Protein AF-K9VVH3-F1 (afdb_monomer)

Sequence (435 aa):
MTSYRIDLIGDTLKVDFAKTPDGTPVVANGDEIVRDAATRLREMIDRGEIKGGNLLKINGRISVALSYTIAHEIAHLYRAIAVSDTRLGAYVVVITTTDDYPIGSQIDFETGKVTQVCSLPNTPPSFLIYWEDDVLIARINNTVKADGDQIAVDAYSQLQNLINSGQLSGGKPFLKINGRATVLASFLIAYEVGHKYGAVAVFDPKIGDRGLDRYIVTINHSKNYQVGETFDINYQPQPNVKVVLCGPANTGKTVFKDGLKAAILKLNHAPDDFYVISGCPDGDGSWHGETAQKYPKLAEELKAEYKAKFTPEFAQGKARDIKAIKNSLLVFDVGGKISDENITIMSEATHAVILAKTPEDVAQWQNFCEIKLERPLPIIAIIYSD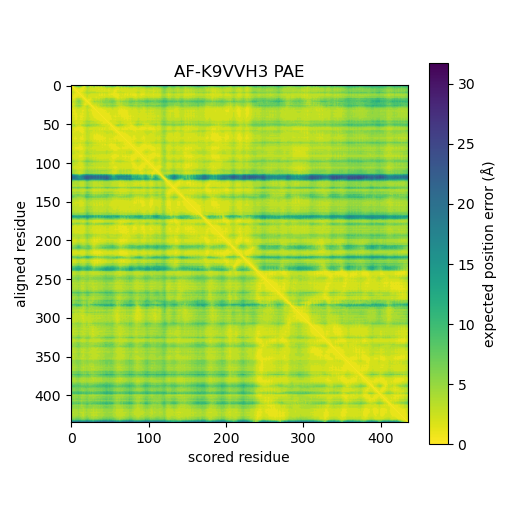YAGKEDKIITEEPVLTGSVHYLERGQNVSNRPMIKALAELLVSLAINCR

Secondary structure (DSSP, 8-state):
--SEEEEEETTEEEEEE-B-TTSPBPP--HHHHHHHHHHHHHHHHHTTS---EEEEEEEE---HHHHHHHHHHHHTTEEEEEEEETTTTEEEEEEESSTTS-TT-EEETTT--EEPPPPPTTPPPSEEEEEETTEEEEEE-TTS---HHHHHHHHHHHHHHHHHTTTT---SS-EEEES---HHHHHHHHHHHHTTSSEEEEE-TTSS-TTEEEEEEEEE-SSS--TT-EEEEE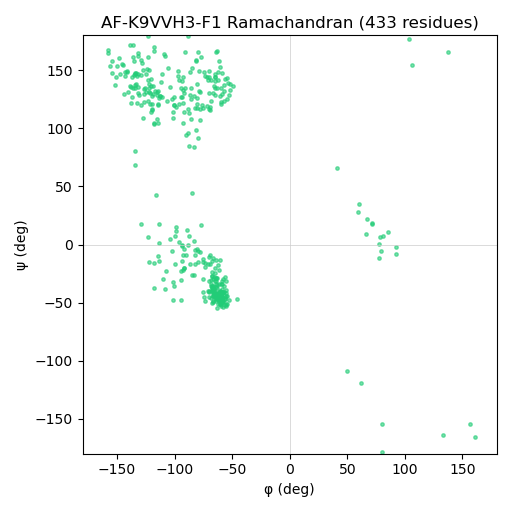-PPPP-EEEEEE--TTS-HHHHHHHHHHHHTT-TTS-TT-EEEE-S-SS--TTHHHHHHH-HHHHHHHHHHH-----HHHHHHHHHHHHH---SEEEEE--SS--HHHHHHHTT-SEEEEEESSHHHHHHHHHIIIIISSSPPPEEEEEEEETT-SS-EEEE-SSSEEEEEE---TT---TTSHHHHHHHHHHHHHHHHT-

Foldseek 3Di:
DQQKDWDDDPQEIEIEGDADPVFAGDQDDPLSNLQRLLVVLVVCVVVCVQQAEAEHEYDDDADLLNLLQVLLSPVVRYQWYWYDQLLVCFTAIQHHPDPVHDHLWTQHNPPRDTDADDADPPDDQQWDWDDDPQAIETEGDLVDDDGLSSNSVSLLVRLVVCCVVCVLQAPEQEYHYEYDHDSSSSSNVSNSNQVRHQWYWYFDLQDDDAQWTKIATNHHNHPPDDHSDIDTDGDDQADAAEEEEAFAPPLLSVLLQLLLVSQLSPDPLFQSLEEEAELAQQQDGNSLLSSCLPPVPSSVVSSVVRRGDLDLVSLQSLLSSLQSRRRLYYYYYHYRDDDPSCLSNCLSHQAYAYEYQDVVRVVVVQCCQAPVHPHRHHYQEYEYSAAVDDAWDFDDLPPHTYTYDYRSDRNDNCNVHPSSNSVSVVRRVVSVVSD

pLDDT: mean 93.33, std 5.72, range [60.97, 98.75]

Structure (mmCIF, N/CA/C/O backbone):
data_AF-K9VVH3-F1
#
_entry.id   AF-K9VVH3-F1
#
loop_
_atom_site.group_PDB
_atom_site.id
_atom_site.type_symbol
_atom_site.label_atom_id
_atom_site.label_alt_id
_atom_site.label_comp_id
_atom_site.label_asym_id
_atom_site.label_entity_id
_atom_site.label_seq_id
_atom_site.pdbx_PDB_ins_code
_atom_site.Cartn_x
_atom_site.Cartn_y
_atom_site.Cartn_z
_atom_site.occupancy
_atom_site.B_iso_or_equiv
_atom_site.auth_seq_id
_atom_site.auth_comp_id
_atom_site.auth_asym_id
_atom_site.auth_atom_id
_atom_site.pdbx_PDB_model_num
ATOM 1 N N . MET A 1 1 ? 3.259 -20.847 15.337 1.00 60.97 1 MET A N 1
ATOM 2 C CA . MET A 1 1 ? 4.019 -19.578 15.335 1.00 60.97 1 MET A CA 1
ATOM 3 C C . MET A 1 1 ? 3.037 -18.517 14.879 1.00 60.97 1 MET A C 1
ATOM 5 O O . MET A 1 1 ? 2.332 -18.802 13.922 1.00 60.97 1 MET A O 1
ATOM 9 N N . THR A 1 2 ? 2.894 -17.398 15.591 1.00 86.19 2 THR A N 1
ATOM 10 C CA . THR A 1 2 ? 1.932 -16.355 15.197 1.00 86.19 2 THR A CA 1
ATOM 11 C C . THR A 1 2 ? 2.415 -15.664 13.924 1.00 86.19 2 THR A C 1
ATOM 13 O O . THR A 1 2 ? 3.617 -15.486 13.728 1.00 86.19 2 THR A O 1
ATOM 16 N N . SER A 1 3 ? 1.488 -15.283 13.053 1.00 91.56 3 SER A N 1
ATOM 17 C CA . SER A 1 3 ? 1.758 -14.540 11.816 1.00 91.56 3 SER A CA 1
ATOM 18 C C . SER A 1 3 ? 2.058 -13.055 12.051 1.00 91.56 3 SER A C 1
ATOM 20 O O . SER A 1 3 ? 2.552 -12.353 11.163 1.00 91.56 3 SER A O 1
ATOM 22 N N . TYR A 1 4 ? 1.799 -12.568 13.266 1.00 93.94 4 TYR A N 1
ATOM 23 C CA . TYR A 1 4 ? 1.905 -11.163 13.623 1.00 93.94 4 TYR A CA 1
ATOM 24 C C . TYR A 1 4 ? 2.488 -10.974 15.030 1.00 93.94 4 TYR A C 1
ATOM 26 O O . TYR A 1 4 ? 2.297 -11.816 15.915 1.00 93.94 4 TYR A O 1
ATOM 34 N N . ARG A 1 5 ? 3.221 -9.874 15.229 1.00 94.56 5 ARG A N 1
ATOM 35 C CA . ARG A 1 5 ? 3.851 -9.483 16.497 1.00 94.56 5 ARG A CA 1
ATOM 36 C C . ARG A 1 5 ? 3.257 -8.167 16.986 1.00 94.56 5 ARG A C 1
ATOM 38 O O . ARG A 1 5 ? 3.166 -7.211 16.219 1.00 94.56 5 ARG A O 1
ATOM 45 N N . ILE A 1 6 ? 2.893 -8.131 18.266 1.00 96.81 6 ILE A N 1
ATOM 46 C CA . ILE A 1 6 ? 2.325 -6.963 18.941 1.00 96.81 6 ILE A CA 1
ATOM 47 C C . ILE A 1 6 ? 2.964 -6.844 20.321 1.00 96.81 6 ILE A C 1
ATOM 49 O O . ILE A 1 6 ? 2.846 -7.761 21.140 1.00 96.81 6 ILE A O 1
ATOM 53 N N . ASP A 1 7 ? 3.598 -5.700 20.562 1.00 96.56 7 ASP A N 1
ATOM 54 C CA . ASP A 1 7 ? 4.281 -5.365 21.807 1.00 96.56 7 ASP A CA 1
ATOM 55 C C . ASP A 1 7 ? 3.882 -3.951 22.251 1.00 96.56 7 ASP A C 1
ATOM 57 O O . ASP A 1 7 ? 3.817 -3.033 21.435 1.00 96.56 7 ASP A O 1
ATOM 61 N N . LEU A 1 8 ? 3.632 -3.746 23.545 1.00 97.38 8 LEU A N 1
ATOM 62 C CA . LEU A 1 8 ? 3.395 -2.412 24.102 1.00 97.38 8 LEU A CA 1
ATOM 63 C C . LEU A 1 8 ? 4.687 -1.888 24.739 1.00 97.38 8 LEU A C 1
ATOM 65 O O . LEU A 1 8 ? 5.193 -2.468 25.698 1.00 97.38 8 LEU A O 1
ATOM 69 N N . ILE A 1 9 ? 5.214 -0.777 24.220 1.00 96.75 9 ILE A N 1
ATOM 70 C CA . ILE A 1 9 ? 6.403 -0.099 24.748 1.00 96.75 9 ILE A CA 1
ATOM 71 C C . ILE A 1 9 ? 5.996 1.303 25.196 1.00 96.75 9 ILE A C 1
ATOM 73 O O . ILE A 1 9 ? 5.786 2.196 24.373 1.00 96.75 9 ILE A O 1
ATOM 77 N N . GLY A 1 10 ? 5.870 1.496 26.511 1.00 95.12 10 GLY A N 1
ATOM 78 C CA . GLY A 1 10 ? 5.335 2.734 27.076 1.00 95.12 10 GLY A CA 1
ATOM 79 C C . GLY A 1 10 ? 3.893 2.965 26.620 1.00 95.12 10 GLY A C 1
ATOM 80 O O . GLY A 1 10 ? 3.019 2.144 26.876 1.00 95.12 10 GLY A O 1
ATOM 81 N N . ASP A 1 11 ? 3.659 4.070 25.919 1.00 95.19 11 ASP A N 1
ATOM 82 C CA . ASP A 1 11 ? 2.375 4.459 25.324 1.00 95.19 11 ASP A CA 1
ATOM 83 C C . ASP A 1 11 ? 2.281 4.122 23.822 1.00 95.19 11 ASP A C 1
ATOM 85 O O . ASP A 1 11 ? 1.430 4.658 23.109 1.00 95.19 11 ASP A O 1
ATOM 89 N N . THR A 1 12 ? 3.186 3.277 23.315 1.00 97.88 12 THR A N 1
ATOM 90 C CA . THR A 1 12 ? 3.274 2.932 21.894 1.00 97.88 12 THR A CA 1
ATOM 91 C C . THR A 1 12 ? 3.082 1.436 21.667 1.00 97.88 12 THR A C 1
ATOM 93 O O . THR A 1 12 ? 3.911 0.624 22.077 1.00 97.88 12 THR A O 1
ATOM 96 N N . LEU A 1 13 ? 2.019 1.073 20.953 1.00 98.25 13 LEU A N 1
ATOM 97 C CA . LEU A 1 13 ? 1.794 -0.266 20.426 1.00 98.25 13 LEU A CA 1
ATOM 98 C C . LEU A 1 13 ? 2.664 -0.468 19.178 1.00 98.25 13 LEU A C 1
ATOM 100 O O . LEU A 1 13 ? 2.409 0.108 18.116 1.00 98.25 13 LEU A O 1
ATOM 104 N N . LYS A 1 14 ? 3.717 -1.267 19.319 1.00 97.62 14 LYS A N 1
ATOM 105 C CA . LYS A 1 14 ? 4.597 -1.690 18.232 1.00 97.62 14 LYS A CA 1
ATOM 106 C C . LYS A 1 14 ? 4.011 -2.923 17.566 1.00 97.62 14 LYS A C 1
ATOM 108 O O . LYS A 1 14 ? 3.736 -3.919 18.230 1.00 97.62 14 LYS A O 1
ATOM 113 N N . VAL A 1 15 ? 3.828 -2.846 16.254 1.00 96.56 15 VAL A N 1
ATOM 114 C CA . VAL A 1 15 ? 3.152 -3.889 15.482 1.00 96.56 15 VAL A CA 1
ATOM 115 C C . VAL A 1 15 ? 3.951 -4.255 14.241 1.00 96.56 15 VAL A C 1
ATOM 117 O O . VAL A 1 15 ? 4.477 -3.385 13.547 1.00 96.56 15 VAL A O 1
ATOM 120 N N . ASP A 1 16 ? 4.089 -5.548 13.961 1.00 94.69 16 ASP A N 1
ATOM 121 C CA . ASP A 1 16 ? 4.851 -5.990 12.799 1.00 94.69 16 ASP A CA 1
ATOM 122 C C . ASP A 1 16 ? 4.451 -7.382 12.299 1.00 94.69 16 ASP A C 1
ATOM 124 O O . ASP A 1 16 ? 4.017 -8.234 13.074 1.00 94.69 16 ASP A O 1
ATOM 128 N N . PHE A 1 17 ? 4.662 -7.645 11.007 1.00 91.94 17 PHE A N 1
ATOM 129 C CA . PHE A 1 17 ? 4.554 -8.998 10.460 1.00 91.94 17 PHE A CA 1
ATOM 130 C C . PHE A 1 17 ? 5.632 -9.893 11.072 1.00 91.94 17 PHE A C 1
ATOM 132 O O . PHE A 1 17 ? 6.801 -9.498 11.162 1.00 91.94 17 PHE A O 1
ATOM 139 N N . ALA A 1 18 ? 5.245 -11.098 11.491 1.00 90.06 18 ALA A N 1
ATOM 140 C CA . ALA A 1 18 ? 6.159 -11.989 12.185 1.00 90.06 18 ALA A CA 1
ATOM 141 C C . ALA A 1 18 ? 7.319 -12.432 11.282 1.00 90.06 18 ALA A C 1
ATOM 143 O O . ALA A 1 18 ? 7.183 -12.618 10.069 1.00 90.06 18 ALA A O 1
ATOM 144 N N . LYS A 1 19 ? 8.479 -12.626 11.910 1.00 87.44 19 LYS A N 1
ATOM 145 C CA . LYS A 1 19 ? 9.665 -13.229 11.304 1.00 87.44 19 LYS A CA 1
ATOM 146 C C . LYS A 1 19 ? 10.096 -14.416 12.165 1.00 87.44 19 LYS A C 1
ATOM 148 O O . LYS A 1 19 ? 9.952 -14.384 13.387 1.00 87.44 19 LYS A O 1
ATOM 153 N N . THR A 1 20 ? 10.636 -15.451 11.540 1.00 86.12 20 THR A N 1
ATOM 154 C CA . THR A 1 20 ? 11.339 -16.541 12.226 1.00 86.12 20 THR A CA 1
ATOM 155 C C . THR A 1 20 ? 12.607 -16.010 12.923 1.00 86.12 20 THR A C 1
ATOM 157 O O . THR A 1 20 ? 13.070 -14.908 12.603 1.00 86.12 20 THR A O 1
ATOM 160 N N . PRO A 1 21 ? 13.227 -16.775 13.846 1.00 85.06 21 PRO A N 1
ATOM 161 C CA . PRO A 1 21 ? 14.455 -16.352 14.532 1.00 85.06 21 PRO A CA 1
ATOM 162 C C . PRO A 1 21 ? 15.622 -15.986 13.602 1.00 85.06 21 PRO A C 1
ATOM 164 O O . PRO A 1 21 ? 16.455 -15.160 13.959 1.00 85.06 21 PRO A O 1
ATOM 167 N N . ASP A 1 22 ? 15.684 -16.566 12.401 1.00 83.94 22 ASP A N 1
ATOM 168 C CA . ASP A 1 22 ? 16.706 -16.260 11.395 1.00 83.94 22 ASP A CA 1
ATOM 169 C C . ASP A 1 22 ? 16.334 -15.073 10.477 1.00 83.94 22 ASP A C 1
ATOM 171 O O . ASP A 1 22 ? 17.044 -14.796 9.506 1.00 83.94 22 ASP A O 1
ATOM 175 N N . GLY A 1 23 ? 15.233 -14.374 10.777 1.00 79.94 23 GLY A N 1
ATOM 176 C CA . GLY A 1 23 ? 14.773 -13.170 10.082 1.00 79.94 23 GLY A CA 1
ATOM 177 C C . GLY A 1 23 ? 13.929 -13.421 8.829 1.00 79.94 23 GLY A C 1
ATOM 178 O O . GLY A 1 23 ? 13.672 -12.476 8.079 1.00 79.94 23 GLY A O 1
ATOM 179 N N . THR A 1 24 ? 13.501 -14.661 8.582 1.00 83.50 24 THR A N 1
ATOM 180 C CA . THR A 1 24 ? 12.661 -15.013 7.429 1.00 83.50 24 THR A CA 1
ATOM 181 C C . THR A 1 24 ? 11.205 -14.610 7.698 1.00 83.50 24 THR A C 1
ATOM 183 O O . THR A 1 24 ? 10.691 -14.905 8.777 1.00 83.50 24 THR A O 1
ATOM 186 N N . PRO A 1 25 ? 10.514 -13.914 6.775 1.00 83.38 25 PRO A N 1
ATOM 187 C CA . PRO A 1 25 ? 9.110 -13.557 6.964 1.00 83.38 25 PRO A CA 1
ATOM 188 C C . PRO A 1 25 ? 8.228 -14.795 7.141 1.00 83.38 25 PRO A C 1
ATOM 190 O O . PRO A 1 25 ? 8.337 -15.749 6.372 1.00 83.38 25 PRO A O 1
ATOM 193 N N . VAL A 1 26 ? 7.325 -14.762 8.119 1.00 87.25 26 VAL A N 1
ATOM 194 C CA . VAL A 1 26 ? 6.265 -15.768 8.236 1.00 87.25 26 VAL A CA 1
ATOM 195 C C . VAL A 1 26 ? 5.217 -15.460 7.170 1.00 87.25 26 VAL A C 1
ATOM 197 O O . VAL A 1 26 ? 4.623 -14.383 7.164 1.00 87.25 26 VAL A O 1
ATOM 200 N N . VAL A 1 27 ? 5.017 -16.390 6.238 1.00 84.06 27 VAL A N 1
ATOM 201 C CA . VAL A 1 27 ? 4.009 -16.251 5.181 1.00 84.06 27 VAL A CA 1
ATOM 202 C C . VAL A 1 27 ? 2.637 -16.526 5.781 1.00 84.06 27 VAL A C 1
ATOM 204 O O . VAL A 1 27 ? 2.401 -17.623 6.279 1.00 84.06 27 VAL A O 1
ATOM 207 N N . ALA A 1 28 ? 1.747 -15.541 5.711 1.00 89.25 28 ALA A N 1
ATOM 208 C CA . ALA A 1 28 ? 0.379 -15.647 6.194 1.00 89.25 28 ALA A CA 1
ATOM 209 C C . ALA A 1 28 ? -0.562 -14.805 5.333 1.00 89.25 28 ALA A C 1
ATOM 211 O O . ALA A 1 28 ? -0.183 -13.739 4.830 1.00 89.25 28 ALA A O 1
ATOM 212 N N . ASN A 1 29 ? -1.789 -15.290 5.173 1.00 91.50 29 ASN A N 1
ATOM 213 C CA . ASN A 1 29 ? -2.843 -14.555 4.482 1.00 91.50 29 ASN A CA 1
ATOM 214 C C . ASN A 1 29 ? -3.463 -13.491 5.401 1.00 91.50 29 ASN A C 1
ATOM 216 O O . ASN A 1 29 ? -3.271 -13.494 6.618 1.00 91.50 29 ASN A O 1
ATOM 220 N N . GLY A 1 30 ? -4.219 -12.557 4.816 1.00 92.69 30 GLY A N 1
ATOM 221 C CA . GLY A 1 30 ? -4.851 -11.474 5.572 1.00 92.69 30 GLY A CA 1
ATOM 222 C C . GLY A 1 30 ? -5.771 -11.969 6.694 1.00 92.69 30 GLY A C 1
ATOM 223 O O . GLY A 1 30 ? -5.802 -11.363 7.762 1.00 92.69 30 GLY A O 1
ATOM 224 N N . ASP A 1 31 ? -6.477 -13.079 6.480 1.00 95.75 31 ASP A N 1
ATOM 225 C CA . ASP A 1 31 ? -7.403 -13.677 7.443 1.00 95.75 31 ASP A CA 1
ATOM 226 C C . ASP A 1 31 ? -6.686 -14.297 8.650 1.00 95.75 31 ASP A C 1
ATOM 228 O O . ASP A 1 31 ? -7.106 -14.094 9.791 1.00 95.75 31 ASP A O 1
ATOM 232 N N . GLU A 1 32 ? -5.562 -14.979 8.418 1.00 95.75 32 GLU A N 1
ATOM 233 C CA . GLU A 1 32 ? -4.698 -15.515 9.475 1.00 95.75 32 GLU A CA 1
ATOM 234 C C . GLU A 1 32 ? -4.088 -14.387 10.314 1.00 95.75 32 GLU A C 1
ATOM 236 O O . GLU A 1 32 ? -4.143 -14.434 11.542 1.00 95.75 32 GLU A O 1
ATOM 241 N N . ILE A 1 33 ? -3.589 -13.331 9.659 1.00 96.38 33 ILE A N 1
ATOM 242 C CA . ILE A 1 33 ? -3.023 -12.149 10.328 1.00 96.38 33 ILE A CA 1
ATOM 243 C C . ILE A 1 33 ? -4.066 -11.472 11.222 1.00 96.38 33 ILE A C 1
ATOM 245 O O . ILE A 1 33 ? -3.768 -11.121 12.364 1.00 96.38 33 ILE A O 1
ATOM 249 N N . VAL A 1 34 ? -5.293 -11.302 10.721 1.00 97.75 34 VAL A N 1
ATOM 250 C CA . VAL A 1 34 ? -6.416 -10.734 11.482 1.00 97.75 34 VAL A CA 1
ATOM 251 C C . VAL A 1 34 ? -6.742 -11.595 12.707 1.00 97.75 34 VAL A C 1
ATOM 253 O O . VAL A 1 34 ? -6.861 -11.067 13.815 1.00 97.75 34 VAL A O 1
ATOM 256 N N . ARG A 1 35 ? -6.836 -12.918 12.536 1.00 97.25 35 ARG A N 1
ATOM 257 C CA . ARG A 1 35 ? -7.163 -13.863 13.615 1.00 97.25 35 ARG A CA 1
ATOM 258 C C . ARG A 1 35 ? -6.099 -13.881 14.714 1.00 97.25 35 ARG A C 1
ATOM 260 O O . ARG A 1 35 ? -6.429 -13.802 15.901 1.00 97.25 35 ARG A O 1
ATOM 267 N N . ASP A 1 36 ? -4.831 -13.953 14.323 1.00 97.06 36 ASP A N 1
ATOM 268 C CA . ASP A 1 36 ? -3.702 -13.999 15.251 1.00 97.06 36 ASP A CA 1
ATOM 269 C C . ASP A 1 36 ? -3.556 -12.685 16.023 1.00 97.06 36 ASP A C 1
ATOM 271 O O . ASP A 1 36 ? -3.350 -12.696 17.238 1.00 97.06 36 ASP A O 1
ATOM 275 N N . ALA A 1 37 ? -3.707 -11.544 15.343 1.00 97.31 37 ALA A N 1
ATOM 276 C CA . ALA A 1 37 ? -3.631 -10.239 15.984 1.00 97.31 37 ALA A CA 1
ATOM 277 C C . ALA A 1 37 ? -4.776 -10.004 16.976 1.00 97.31 37 ALA A C 1
ATOM 279 O O . ALA A 1 37 ? -4.519 -9.537 18.085 1.00 97.31 37 ALA A O 1
ATOM 280 N N . ALA A 1 38 ? -6.014 -10.366 16.617 1.00 97.69 38 ALA A N 1
ATOM 281 C CA . ALA A 1 38 ? -7.153 -10.282 17.532 1.00 97.69 38 ALA A CA 1
ATOM 282 C C . ALA A 1 38 ? -6.912 -11.124 18.792 1.00 97.69 38 ALA A C 1
ATOM 284 O O . ALA A 1 38 ? -7.115 -10.657 19.910 1.00 97.69 38 ALA A O 1
ATOM 285 N N . THR A 1 39 ? -6.420 -12.353 18.611 1.00 97.19 39 THR A N 1
ATOM 286 C CA . THR A 1 39 ? -6.091 -13.256 19.721 1.00 97.19 39 THR A CA 1
ATOM 287 C C . THR A 1 39 ? -5.030 -12.638 20.628 1.00 97.19 39 THR A C 1
ATOM 289 O O . THR A 1 39 ? -5.239 -12.537 21.836 1.00 97.19 39 THR A O 1
ATOM 292 N N . ARG A 1 40 ? -3.924 -12.141 20.057 1.00 97.38 40 ARG A N 1
ATOM 293 C CA . ARG A 1 40 ? -2.844 -11.524 20.837 1.00 97.38 40 ARG A CA 1
ATOM 294 C C . ARG A 1 40 ? -3.305 -10.270 21.582 1.00 97.38 40 ARG A C 1
ATOM 296 O O . ARG A 1 40 ? -2.939 -10.111 22.741 1.00 97.38 40 ARG A O 1
ATOM 303 N N . LEU A 1 41 ? -4.095 -9.394 20.958 1.00 97.94 41 LEU A N 1
ATOM 304 C CA . LEU A 1 41 ? -4.599 -8.183 21.615 1.00 97.94 41 LEU A CA 1
ATOM 305 C C . LEU A 1 41 ? -5.483 -8.517 22.817 1.00 97.94 41 LEU A C 1
ATOM 307 O O . LEU A 1 41 ? -5.276 -7.954 23.889 1.00 97.94 41 LEU A O 1
ATOM 311 N N . ARG A 1 42 ? -6.402 -9.477 22.674 1.00 97.38 42 ARG A N 1
ATOM 312 C CA . ARG A 1 42 ? -7.255 -9.926 23.783 1.00 97.38 42 ARG A CA 1
ATOM 313 C C . ARG A 1 42 ? -6.437 -10.519 24.922 1.00 97.38 42 ARG A C 1
ATOM 315 O O . ARG A 1 42 ? -6.637 -10.132 26.064 1.00 97.38 42 ARG A O 1
ATOM 322 N N . GLU A 1 43 ? -5.439 -11.352 24.622 1.00 97.69 43 GLU A N 1
ATOM 323 C CA . GLU A 1 43 ? -4.519 -11.861 25.647 1.00 97.69 43 GLU A CA 1
ATOM 324 C C . GLU A 1 43 ? -3.783 -10.736 26.390 1.00 97.69 43 GLU A C 1
ATOM 326 O O . GLU A 1 43 ? -3.616 -10.808 27.607 1.00 97.69 43 GLU A O 1
ATOM 331 N N . MET A 1 44 ? -3.328 -9.699 25.677 1.00 97.88 44 MET A N 1
ATOM 332 C CA . MET A 1 44 ? -2.670 -8.537 26.287 1.00 97.88 44 MET A CA 1
ATOM 333 C C . MET A 1 44 ? -3.623 -7.752 27.194 1.00 97.88 44 MET A C 1
ATOM 335 O O . MET A 1 44 ? -3.213 -7.292 28.260 1.00 97.88 44 MET A O 1
ATOM 339 N N . ILE A 1 45 ? -4.883 -7.597 26.787 1.00 97.94 45 ILE A N 1
ATOM 340 C CA . ILE A 1 45 ? -5.926 -6.931 27.577 1.00 97.94 45 ILE A CA 1
ATOM 341 C C . ILE A 1 45 ? -6.243 -7.756 28.831 1.00 97.94 45 ILE A C 1
ATOM 343 O O . ILE A 1 45 ? -6.176 -7.228 29.940 1.00 97.94 45 ILE A O 1
ATOM 347 N N . ASP A 1 46 ? -6.484 -9.060 28.683 1.00 97.88 46 ASP A N 1
ATOM 348 C CA . ASP A 1 46 ? -6.829 -9.974 29.781 1.00 97.88 46 ASP A CA 1
ATOM 349 C C . ASP A 1 46 ? -5.714 -10.072 30.832 1.00 97.88 46 ASP A C 1
ATOM 351 O O . ASP A 1 46 ? -5.971 -10.188 32.031 1.00 97.88 46 ASP A O 1
ATOM 355 N N . ARG A 1 47 ? -4.451 -9.987 30.398 1.00 97.62 47 ARG A N 1
ATOM 356 C CA . ARG A 1 47 ? -3.277 -9.956 31.287 1.00 97.62 47 ARG A CA 1
ATOM 357 C C . ARG A 1 47 ? -3.014 -8.582 31.904 1.00 97.62 47 ARG A C 1
ATOM 359 O O . ARG A 1 47 ? -2.107 -8.449 32.724 1.00 97.62 47 ARG A O 1
ATOM 366 N N . GLY A 1 48 ? -3.768 -7.556 31.511 1.00 96.38 48 GLY A N 1
ATOM 367 C CA . GLY A 1 48 ? -3.559 -6.178 31.943 1.00 96.38 48 GLY A CA 1
ATOM 368 C C . GLY A 1 48 ? -2.260 -5.557 31.418 1.00 96.38 48 GLY A C 1
ATOM 369 O O . GLY A 1 48 ? -1.768 -4.600 32.020 1.00 96.38 48 GLY A O 1
ATOM 370 N N . GLU A 1 49 ? -1.694 -6.087 30.326 1.00 96.94 49 GLU A N 1
ATOM 371 C CA . GLU A 1 49 ? -0.598 -5.448 29.582 1.00 96.94 49 GLU A CA 1
ATOM 372 C C . GLU A 1 49 ? -1.114 -4.146 28.940 1.00 96.94 49 GLU A C 1
ATOM 374 O O . GLU A 1 49 ? -0.468 -3.106 29.047 1.00 96.94 49 GLU A O 1
ATOM 379 N N . ILE A 1 50 ? -2.322 -4.178 28.356 1.00 97.31 50 ILE A N 1
ATOM 380 C CA . ILE A 1 50 ? -3.031 -3.004 27.822 1.00 97.31 50 ILE A CA 1
ATOM 381 C C . ILE A 1 50 ? -4.104 -2.577 28.829 1.00 97.31 50 ILE A C 1
ATOM 383 O O . ILE A 1 50 ? -5.112 -3.255 29.000 1.00 97.31 50 ILE A O 1
ATOM 387 N N . LYS A 1 51 ? -3.890 -1.439 29.496 1.00 94.69 51 LYS A N 1
ATOM 388 C CA . LYS A 1 51 ? -4.784 -0.933 30.560 1.00 94.69 51 LYS A CA 1
ATOM 389 C C . LYS A 1 51 ? -5.707 0.203 30.123 1.00 94.69 51 LYS A C 1
ATOM 391 O O . LYS A 1 51 ? -6.533 0.645 30.917 1.00 94.69 51 LYS A O 1
ATOM 396 N N . GLY A 1 52 ? -5.539 0.700 28.900 1.00 95.69 52 GLY A N 1
ATOM 397 C CA . GLY A 1 52 ? -6.158 1.948 28.474 1.00 95.69 52 GLY A CA 1
ATOM 398 C C . GLY A 1 52 ? -5.411 3.190 28.960 1.00 95.69 52 GLY A C 1
ATOM 399 O O . GLY A 1 52 ? -4.358 3.102 29.598 1.00 95.69 52 GLY A O 1
ATOM 400 N N . GLY A 1 53 ? -5.933 4.367 28.627 1.00 96.69 53 GLY A N 1
ATOM 401 C CA . GLY A 1 53 ? -5.303 5.634 28.990 1.00 96.69 53 GLY A CA 1
ATOM 402 C C . GLY A 1 53 ? -5.763 6.822 28.155 1.00 96.69 53 GLY A C 1
ATOM 403 O O . GLY A 1 53 ? -6.773 6.772 27.455 1.00 96.69 53 GLY A O 1
ATOM 404 N N . ASN A 1 54 ? -5.015 7.924 28.233 1.00 97.19 54 ASN A N 1
ATOM 405 C CA . ASN A 1 54 ? -5.370 9.135 27.491 1.00 97.19 54 ASN A CA 1
ATOM 406 C C . ASN A 1 54 ? -5.059 9.004 25.992 1.00 97.19 54 ASN A C 1
ATOM 408 O O . ASN A 1 54 ? -5.896 9.331 25.161 1.00 97.19 54 ASN A O 1
ATOM 412 N N . LEU A 1 55 ? -3.876 8.493 25.651 1.00 98.19 55 LEU A N 1
ATOM 413 C CA . LEU A 1 55 ? -3.396 8.373 24.278 1.00 98.19 55 LEU A CA 1
ATOM 414 C C . LEU A 1 55 ? -2.698 7.026 24.087 1.00 98.19 55 LEU A C 1
ATOM 416 O O . LEU A 1 55 ? -1.872 6.640 24.915 1.00 98.19 55 LEU A O 1
ATOM 420 N N . LEU A 1 56 ? -2.988 6.358 22.972 1.00 98.56 56 LEU A N 1
ATOM 421 C CA . LEU A 1 56 ? -2.177 5.264 22.446 1.00 98.56 56 LEU A CA 1
ATOM 422 C C . LEU A 1 56 ? -1.589 5.659 21.093 1.00 98.56 56 LEU A C 1
ATOM 424 O O . LEU A 1 56 ? -2.319 6.055 20.184 1.00 98.56 56 LEU A O 1
ATOM 428 N N . LYS A 1 57 ? -0.277 5.498 20.934 1.00 98.56 57 LYS A N 1
ATOM 429 C CA . LYS A 1 57 ? 0.387 5.568 19.628 1.00 98.56 57 LYS A CA 1
ATOM 430 C C . LYS A 1 57 ? 0.498 4.171 19.038 1.00 98.56 57 LYS A C 1
ATOM 432 O O . LYS A 1 57 ? 0.817 3.228 19.750 1.00 98.56 57 LYS A O 1
ATOM 437 N N . ILE A 1 58 ? 0.302 4.029 17.737 1.00 98.44 58 ILE A N 1
ATOM 438 C CA . ILE A 1 58 ? 0.494 2.767 17.021 1.00 98.44 58 ILE A CA 1
ATOM 439 C C . ILE A 1 58 ? 1.573 2.981 15.972 1.00 98.44 58 ILE A C 1
ATOM 441 O O . ILE A 1 58 ? 1.506 3.927 15.185 1.00 98.44 58 ILE A O 1
ATOM 445 N N . ASN A 1 59 ? 2.580 2.112 15.980 1.00 96.81 59 ASN A N 1
ATOM 446 C CA . ASN A 1 59 ? 3.739 2.233 15.110 1.00 96.81 59 ASN A CA 1
ATOM 447 C C . ASN A 1 59 ? 4.129 0.876 14.522 1.00 96.81 59 ASN A C 1
ATOM 449 O O . ASN A 1 59 ? 4.366 -0.080 15.263 1.00 96.81 59 ASN A O 1
ATOM 453 N N . GLY A 1 60 ? 4.247 0.829 13.198 1.00 93.81 60 GLY A N 1
ATOM 454 C CA . GLY A 1 60 ? 4.775 -0.312 12.463 1.00 93.81 60 GLY A CA 1
ATOM 455 C C . GLY A 1 60 ? 3.914 -0.705 11.266 1.00 93.81 60 GLY A C 1
ATOM 456 O O . GLY A 1 60 ? 3.095 0.076 10.777 1.00 93.81 60 GLY A O 1
ATOM 457 N N . ARG A 1 61 ? 4.135 -1.914 10.743 1.00 93.12 61 ARG A N 1
ATOM 458 C CA . ARG A 1 61 ? 3.549 -2.357 9.468 1.00 93.12 61 ARG A CA 1
ATOM 459 C C . ARG A 1 61 ? 2.186 -3.001 9.690 1.00 93.12 61 ARG A C 1
ATOM 461 O O . ARG A 1 61 ? 2.100 -4.061 10.300 1.00 93.12 61 ARG A O 1
ATOM 468 N N . ILE A 1 62 ? 1.133 -2.394 9.144 1.00 94.75 62 ILE A N 1
ATOM 469 C CA . ILE A 1 62 ? -0.265 -2.814 9.328 1.00 94.75 62 ILE A CA 1
ATOM 470 C C . ILE A 1 62 ? -0.920 -3.006 7.955 1.00 94.75 62 ILE A C 1
ATOM 472 O O . ILE A 1 62 ? -0.772 -2.160 7.072 1.00 94.75 62 ILE A O 1
ATOM 476 N N . SER A 1 63 ? -1.645 -4.111 7.757 1.00 93.75 63 SER A N 1
ATOM 477 C CA . SER A 1 63 ? -2.508 -4.281 6.579 1.00 93.75 63 SER A CA 1
ATOM 478 C C . SER A 1 63 ? -3.850 -3.569 6.782 1.00 93.75 63 SER A C 1
ATOM 480 O O . SER A 1 63 ? -4.286 -3.354 7.911 1.00 93.75 63 SER A O 1
ATOM 482 N N . VAL A 1 64 ? -4.546 -3.231 5.694 1.00 95.00 64 VAL A N 1
ATOM 483 C CA . VAL A 1 64 ? -5.861 -2.573 5.780 1.00 95.00 64 VAL A CA 1
ATOM 484 C C . VAL A 1 64 ? -6.835 -3.395 6.631 1.00 95.00 64 VAL A C 1
ATOM 486 O O . VAL A 1 64 ? -7.332 -2.872 7.620 1.00 95.00 64 VAL A O 1
ATOM 489 N N . ALA A 1 65 ? -7.040 -4.685 6.350 1.00 96.75 65 ALA A N 1
ATOM 490 C CA . ALA A 1 65 ? -7.944 -5.527 7.146 1.00 96.75 65 ALA A CA 1
ATOM 491 C C . ALA A 1 65 ? -7.552 -5.584 8.637 1.00 96.75 65 ALA A C 1
ATOM 493 O O . ALA A 1 65 ? -8.401 -5.448 9.520 1.00 96.75 65 ALA A O 1
ATOM 494 N N . LEU A 1 66 ? -6.254 -5.694 8.930 1.00 97.38 66 LEU A N 1
ATOM 495 C CA . LEU A 1 66 ? -5.761 -5.723 10.301 1.00 97.38 66 LEU A CA 1
ATOM 496 C C . LEU A 1 66 ? -6.045 -4.417 11.058 1.00 97.38 66 LEU A C 1
ATOM 498 O O . LEU A 1 66 ? -6.383 -4.463 12.237 1.00 97.38 66 LEU A O 1
ATOM 502 N N . SER A 1 67 ? -5.954 -3.260 10.400 1.00 97.94 67 SER A N 1
ATOM 503 C CA . SER A 1 67 ? -6.224 -1.971 11.051 1.00 97.94 67 SER A CA 1
ATOM 504 C C . SER A 1 67 ? -7.643 -1.871 11.620 1.00 97.94 67 SER A C 1
ATOM 506 O O . SER A 1 67 ? -7.811 -1.322 12.705 1.00 97.94 67 SER A O 1
ATOM 508 N N . TYR A 1 68 ? -8.637 -2.490 10.968 1.00 98.44 68 TYR A N 1
ATOM 509 C CA . TYR A 1 68 ? -10.001 -2.568 11.504 1.00 98.44 68 TYR A CA 1
ATOM 510 C C . TYR A 1 68 ? -10.063 -3.371 12.800 1.00 98.44 68 TYR A C 1
ATOM 512 O O . TYR A 1 68 ? -10.736 -2.977 13.749 1.00 98.44 68 TYR A O 1
ATOM 520 N N . THR A 1 69 ? -9.333 -4.485 12.831 1.00 98.38 69 THR A N 1
ATOM 521 C CA . THR A 1 69 ? -9.282 -5.381 13.990 1.00 98.38 69 THR A CA 1
ATOM 522 C C . THR A 1 69 ? -8.598 -4.685 15.163 1.00 98.38 69 THR A C 1
ATOM 524 O O . THR A 1 69 ? -9.145 -4.637 16.257 1.00 98.38 69 THR A O 1
ATOM 527 N N . ILE A 1 70 ? -7.432 -4.068 14.928 1.00 98.38 70 ILE A N 1
ATOM 528 C CA . ILE A 1 70 ? -6.697 -3.334 15.966 1.00 98.38 70 ILE A CA 1
ATOM 529 C C . ILE A 1 70 ? -7.553 -2.191 16.520 1.00 98.38 70 ILE A C 1
ATOM 531 O O . ILE A 1 70 ? -7.661 -2.057 17.735 1.00 98.38 70 ILE A O 1
ATOM 535 N N . ALA A 1 71 ? -8.169 -1.385 15.646 1.00 98.06 71 ALA A N 1
ATOM 536 C CA . ALA A 1 71 ? -9.025 -0.274 16.053 1.00 98.06 71 ALA A CA 1
ATOM 537 C C . ALA A 1 71 ? -10.144 -0.742 16.987 1.00 98.06 71 ALA A C 1
ATOM 539 O O . ALA A 1 71 ? -10.311 -0.198 18.073 1.00 98.06 71 ALA A O 1
ATOM 540 N N . HIS A 1 72 ? -10.879 -1.777 16.584 1.00 97.62 72 HIS A N 1
ATOM 541 C CA . HIS A 1 72 ? -12.012 -2.292 17.344 1.00 97.62 72 HIS A CA 1
ATOM 542 C C . HIS A 1 72 ? -11.620 -2.828 18.726 1.00 97.62 72 HIS A C 1
ATOM 544 O O . HIS A 1 72 ? -12.246 -2.467 19.726 1.00 97.62 72 HIS A O 1
ATOM 550 N N . GLU A 1 73 ? -10.554 -3.627 18.795 1.00 97.25 73 GLU A N 1
ATOM 551 C CA . GLU A 1 73 ? -10.131 -4.290 20.034 1.00 97.25 73 GLU A CA 1
ATOM 552 C C . GLU A 1 73 ? -9.622 -3.306 21.100 1.00 97.25 73 GLU A C 1
ATOM 554 O O . GLU A 1 73 ? -9.715 -3.609 22.286 1.00 97.25 73 GLU A O 1
ATOM 559 N N . ILE A 1 74 ? -9.095 -2.131 20.723 1.00 96.81 74 ILE A N 1
ATOM 560 C CA . ILE A 1 74 ? -8.436 -1.228 21.690 1.00 96.81 74 ILE A CA 1
ATOM 561 C C . ILE A 1 74 ? -9.041 0.176 21.786 1.00 96.81 74 ILE A C 1
ATOM 563 O O . ILE A 1 74 ? -8.750 0.879 22.753 1.00 96.81 74 ILE A O 1
ATOM 567 N N . ALA A 1 75 ? -9.879 0.613 20.837 1.00 95.56 75 ALA A N 1
ATOM 568 C CA . ALA A 1 75 ? -10.409 1.983 20.825 1.00 95.56 75 ALA A CA 1
ATOM 569 C C . ALA A 1 75 ? -11.189 2.349 22.086 1.00 95.56 75 ALA A C 1
ATOM 571 O O . ALA A 1 75 ? -11.048 3.453 22.596 1.00 95.56 75 ALA A O 1
ATOM 572 N N . HIS A 1 76 ? -11.958 1.411 22.635 1.00 95.31 76 HIS A N 1
ATOM 573 C CA . HIS A 1 76 ? -12.754 1.639 23.839 1.00 95.31 76 HIS A CA 1
ATOM 574 C C . HIS A 1 76 ? -11.910 1.783 25.122 1.00 95.31 76 HIS A C 1
ATOM 576 O O . HIS A 1 76 ? -12.438 2.183 26.157 1.00 95.31 76 HIS A O 1
ATOM 582 N N . LEU A 1 77 ? -10.609 1.469 25.070 1.00 97.69 77 LEU A N 1
ATOM 583 C CA . LEU A 1 77 ? -9.692 1.569 26.208 1.00 97.69 77 LEU A CA 1
ATOM 584 C C . LEU A 1 77 ? -8.987 2.932 26.280 1.00 97.69 77 LEU A C 1
ATOM 586 O O . LEU A 1 77 ? -8.477 3.304 27.338 1.00 97.69 77 LEU A O 1
ATOM 590 N N . TYR A 1 78 ? -8.934 3.687 25.181 1.00 98.25 78 TYR A N 1
ATOM 591 C CA . TYR A 1 78 ? -8.162 4.926 25.098 1.00 98.25 78 TYR A CA 1
ATOM 592 C C . TYR A 1 78 ? -9.029 6.118 24.707 1.00 98.25 78 TYR A C 1
ATOM 594 O O . TYR A 1 78 ? -9.892 6.015 23.841 1.00 98.25 78 TYR A O 1
ATOM 602 N N . ARG A 1 79 ? -8.761 7.287 25.304 1.00 98.06 79 ARG A N 1
ATOM 603 C CA . ARG A 1 79 ? -9.459 8.524 24.913 1.00 98.06 79 ARG A CA 1
ATOM 604 C C . ARG A 1 79 ? -9.067 8.983 23.512 1.00 98.06 79 ARG A C 1
ATOM 606 O O . ARG A 1 79 ? -9.905 9.571 22.838 1.00 98.06 79 ARG A O 1
ATOM 613 N N . ALA A 1 80 ? -7.838 8.705 23.079 1.00 98.31 80 ALA A N 1
ATOM 614 C CA . ALA A 1 80 ? -7.357 8.961 21.729 1.00 98.31 80 ALA A CA 1
ATOM 615 C C . ALA A 1 80 ? -6.410 7.859 21.225 1.00 98.31 80 ALA A C 1
ATOM 617 O O . ALA A 1 80 ? -5.635 7.283 21.993 1.00 98.31 80 ALA A O 1
ATOM 618 N N . ILE A 1 81 ? -6.431 7.610 19.914 1.00 98.62 81 ILE A N 1
ATOM 619 C CA . ILE A 1 81 ? -5.480 6.738 19.214 1.00 98.62 81 ILE A CA 1
ATOM 620 C C . ILE A 1 81 ? -4.856 7.508 18.056 1.00 98.62 81 ILE A C 1
ATOM 622 O O . ILE A 1 81 ? -5.564 8.080 17.223 1.00 98.62 81 ILE A O 1
ATOM 626 N N . ALA A 1 82 ? -3.527 7.475 17.985 1.00 98.44 82 ALA A N 1
ATOM 627 C CA . ALA A 1 82 ? -2.752 8.051 16.898 1.00 98.44 82 ALA A CA 1
ATOM 628 C C . ALA A 1 82 ? -1.903 6.982 16.200 1.00 98.44 82 ALA A C 1
ATOM 630 O O . ALA A 1 82 ? -1.276 6.147 16.848 1.00 98.44 82 ALA A O 1
ATOM 631 N N . VAL A 1 83 ? -1.861 7.000 14.872 1.00 98.50 83 VAL A N 1
ATOM 632 C CA . VAL A 1 83 ? -1.185 5.982 14.055 1.00 98.50 83 VAL A CA 1
ATOM 633 C C . VAL A 1 83 ? -0.071 6.642 13.251 1.00 98.50 83 VAL A C 1
ATOM 635 O O . VAL A 1 83 ? -0.252 7.731 12.713 1.00 98.50 83 VAL A O 1
ATOM 638 N N . SER A 1 84 ? 1.097 6.006 13.184 1.00 97.12 84 SER A N 1
ATOM 639 C CA . SER A 1 84 ? 2.273 6.556 12.505 1.00 97.12 84 SER A CA 1
ATOM 640 C C . SER A 1 84 ? 2.021 6.801 11.013 1.00 97.12 84 SER A C 1
ATOM 642 O O . SER A 1 84 ? 1.666 5.866 10.293 1.00 97.12 84 SER A O 1
ATOM 644 N N . ASP A 1 85 ? 2.310 8.012 10.533 1.00 95.69 85 ASP A N 1
ATOM 645 C CA . ASP A 1 85 ? 2.473 8.317 9.112 1.00 95.69 85 ASP A CA 1
ATOM 646 C C . ASP A 1 85 ? 3.901 8.812 8.855 1.00 95.69 85 ASP A C 1
ATOM 648 O O . ASP A 1 85 ? 4.285 9.945 9.153 1.00 95.69 85 ASP A O 1
ATOM 652 N N . THR A 1 86 ? 4.718 7.944 8.265 1.00 93.38 86 THR A N 1
ATOM 653 C CA . THR A 1 86 ? 6.133 8.221 7.993 1.00 93.38 86 THR A CA 1
ATOM 654 C C . THR A 1 86 ? 6.327 9.314 6.946 1.00 93.38 86 THR A C 1
ATOM 656 O O . THR A 1 86 ? 7.431 9.825 6.788 1.00 93.38 86 THR A O 1
ATOM 659 N N . ARG A 1 87 ? 5.284 9.691 6.200 1.00 91.94 87 ARG A N 1
ATOM 660 C CA . ARG A 1 87 ? 5.316 10.796 5.227 1.00 91.94 87 ARG A CA 1
ATOM 661 C C . ARG A 1 87 ? 5.118 12.158 5.887 1.00 91.94 87 ARG A C 1
ATOM 663 O O . ARG A 1 87 ? 5.284 13.178 5.219 1.00 91.94 87 ARG A O 1
ATOM 670 N N . LEU A 1 88 ? 4.771 12.165 7.173 1.00 93.69 88 LEU A N 1
ATOM 671 C CA . LEU A 1 88 ? 4.634 13.348 8.021 1.00 93.69 88 LEU A CA 1
ATOM 672 C C . LEU A 1 88 ? 5.676 13.392 9.146 1.00 93.69 88 LEU A C 1
ATOM 674 O O . LEU A 1 88 ? 5.771 14.400 9.835 1.00 93.69 88 LEU A O 1
ATOM 678 N N . GLY A 1 89 ? 6.434 12.310 9.366 1.00 94.94 89 GLY A N 1
ATOM 679 C CA . GLY A 1 89 ? 7.321 12.215 10.531 1.00 94.94 89 GLY A CA 1
ATOM 680 C C . GLY A 1 89 ? 6.552 12.327 11.855 1.00 94.94 89 GLY A C 1
ATOM 681 O O . GLY A 1 89 ? 7.089 12.817 12.845 1.00 94.94 89 GLY A O 1
ATOM 682 N N . ALA A 1 90 ? 5.278 11.921 11.860 1.00 97.00 90 ALA A N 1
ATOM 683 C CA . ALA A 1 90 ? 4.354 12.142 12.963 1.00 97.00 90 ALA A CA 1
ATOM 684 C C . ALA A 1 90 ? 3.326 11.007 13.083 1.00 97.00 90 ALA A C 1
ATOM 686 O O . ALA A 1 90 ? 3.071 10.253 12.141 1.00 97.00 90 ALA A O 1
ATOM 687 N N . TYR A 1 91 ? 2.712 10.886 14.257 1.00 98.19 91 TYR A N 1
ATOM 688 C CA . TYR A 1 91 ? 1.494 10.106 14.451 1.00 98.19 91 TYR A CA 1
ATOM 689 C C . TYR A 1 91 ? 0.283 10.973 14.119 1.00 98.19 91 TYR A C 1
ATOM 691 O O . TYR A 1 91 ? 0.204 12.109 14.570 1.00 98.19 91 TYR A O 1
ATOM 699 N N . VAL A 1 92 ? -0.676 10.439 13.374 1.00 98.25 92 VAL A N 1
ATOM 700 C CA . VAL A 1 92 ? -1.935 11.120 13.057 1.00 98.25 92 VAL A CA 1
ATOM 701 C C . VAL A 1 92 ? -3.025 10.591 13.975 1.00 98.25 92 VAL A C 1
ATOM 703 O O . VAL A 1 92 ? -3.236 9.380 14.040 1.00 98.25 92 VAL A O 1
ATOM 706 N N . VAL A 1 93 ? -3.726 11.483 14.674 1.00 98.38 93 VAL A N 1
ATOM 707 C CA . VAL A 1 93 ? -4.874 11.125 15.517 1.00 98.38 93 VAL A CA 1
ATOM 708 C C . VAL A 1 93 ? -6.038 10.677 14.634 1.00 98.38 93 VAL A C 1
ATOM 710 O O . VAL A 1 93 ? -6.547 11.447 13.821 1.00 98.38 93 VAL A O 1
ATOM 713 N N . VAL A 1 94 ? -6.467 9.428 14.806 1.00 97.88 94 VAL A N 1
ATOM 714 C CA . VAL A 1 94 ? -7.522 8.786 14.003 1.00 97.88 94 VAL A CA 1
ATOM 715 C C . VAL A 1 94 ? -8.731 8.378 14.832 1.00 97.88 94 VAL A C 1
ATOM 717 O O . VAL A 1 94 ? -9.782 8.117 14.279 1.00 97.88 94 VAL A O 1
ATOM 720 N N . ILE A 1 95 ? -8.632 8.315 16.155 1.00 97.81 95 ILE A N 1
ATOM 721 C CA . ILE A 1 95 ? -9.786 8.074 17.028 1.00 97.81 95 ILE A CA 1
ATOM 722 C C . ILE A 1 95 ? -9.642 9.020 18.206 1.00 97.81 95 ILE A C 1
ATOM 724 O O . ILE A 1 95 ? -8.541 9.152 18.742 1.00 97.81 95 ILE A O 1
ATOM 728 N N . THR A 1 96 ? -10.726 9.683 18.603 1.00 97.12 96 THR A N 1
ATOM 729 C CA . THR A 1 96 ? -10.717 10.549 19.781 1.00 97.12 96 THR A CA 1
ATOM 730 C C . THR A 1 96 ? -12.098 10.693 20.413 1.00 97.12 96 THR A C 1
ATOM 732 O O . THR A 1 96 ? -13.123 10.681 19.737 1.00 97.12 96 THR A O 1
ATOM 735 N N . THR A 1 97 ? -12.101 10.853 21.729 1.00 96.31 97 THR A N 1
ATOM 736 C CA . THR A 1 97 ? -13.236 11.243 22.580 1.00 96.31 97 THR A CA 1
ATOM 737 C C . THR A 1 97 ? -12.840 12.407 23.500 1.00 96.31 97 THR A C 1
ATOM 739 O O . THR A 1 97 ? -13.471 12.656 24.529 1.00 96.31 97 THR A O 1
ATOM 742 N N . THR A 1 98 ? -11.746 13.098 23.166 1.00 95.00 98 THR A N 1
ATOM 743 C CA . THR A 1 98 ? -11.194 14.215 23.932 1.00 95.00 98 THR A CA 1
ATOM 744 C C . THR A 1 98 ? -10.802 15.372 23.023 1.00 95.00 98 THR A C 1
ATOM 746 O O . THR A 1 98 ? -10.295 15.166 21.920 1.00 95.00 98 THR A O 1
ATOM 749 N N . ASP A 1 99 ? -10.959 16.591 23.527 1.00 93.12 99 ASP A N 1
ATOM 750 C CA . ASP A 1 99 ? -10.526 17.808 22.837 1.00 93.12 99 ASP A CA 1
ATOM 751 C C . ASP A 1 99 ? -8.997 17.985 22.868 1.00 93.12 99 ASP A C 1
ATOM 753 O O . ASP A 1 99 ? -8.450 18.742 22.070 1.00 93.12 99 ASP A O 1
ATOM 757 N N . ASP A 1 100 ? -8.293 17.254 23.744 1.00 93.44 100 ASP A N 1
ATOM 758 C CA . ASP A 1 100 ? -6.824 17.299 23.858 1.00 93.44 100 ASP A CA 1
ATOM 759 C C . ASP A 1 100 ? -6.120 16.799 22.582 1.00 93.44 100 ASP A C 1
ATOM 761 O O . ASP A 1 100 ? -5.002 17.212 22.268 1.00 93.44 100 ASP A O 1
ATOM 765 N N . TYR A 1 101 ? -6.778 15.894 21.849 1.00 96.12 101 TYR A N 1
ATOM 766 C CA . TYR A 1 101 ? -6.275 15.279 20.622 1.00 96.12 101 TYR A CA 1
ATOM 767 C C . TYR A 1 101 ? -7.378 15.283 19.556 1.00 96.12 101 TYR A C 1
ATOM 769 O O . TYR A 1 101 ? -8.044 14.265 19.355 1.00 96.12 101 TYR A O 1
ATOM 777 N N . PRO A 1 102 ? -7.608 16.410 18.865 1.00 95.56 102 PRO A N 1
ATOM 778 C CA . PRO A 1 102 ? -8.590 16.470 17.788 1.00 95.56 102 PRO A CA 1
ATOM 779 C C . PRO A 1 102 ? -8.222 15.530 16.631 1.00 95.56 102 PRO A C 1
ATOM 781 O O . PRO A 1 102 ? -7.035 15.345 16.338 1.00 95.56 102 PRO A O 1
ATOM 784 N N . ILE A 1 103 ? -9.225 14.983 15.933 1.00 96.19 103 ILE A N 1
ATOM 785 C CA . ILE A 1 103 ? -9.022 14.156 14.729 1.00 96.19 103 ILE A CA 1
ATOM 786 C C . ILE A 1 103 ? -8.126 14.877 13.717 1.00 96.19 103 ILE A C 1
ATOM 788 O O . ILE A 1 103 ? -8.267 16.077 13.490 1.00 96.19 103 ILE A O 1
ATOM 792 N N . GLY A 1 104 ? -7.200 14.131 13.113 1.00 95.94 104 GLY A N 1
ATOM 793 C CA . GLY A 1 104 ? -6.254 14.642 12.123 1.00 95.94 104 GLY A CA 1
ATOM 794 C C . GLY A 1 104 ? -5.062 15.393 12.714 1.00 95.94 104 GLY A C 1
ATOM 795 O O . GLY A 1 104 ? -4.147 15.737 11.972 1.00 95.94 104 GLY A O 1
ATOM 796 N N . SER A 1 105 ? -5.023 15.629 14.030 1.00 97.00 105 SER A N 1
ATOM 797 C CA . SER A 1 105 ? -3.860 16.261 14.657 1.00 97.00 105 SER A CA 1
ATOM 798 C C . SER A 1 105 ? -2.614 15.397 14.489 1.00 97.00 105 SER A C 1
ATOM 800 O O . SER A 1 105 ? -2.668 14.170 14.595 1.00 97.00 105 SER A O 1
ATOM 802 N N . GLN A 1 106 ? -1.483 16.052 14.256 1.00 97.44 106 GLN A N 1
ATOM 803 C CA . GLN A 1 106 ? -0.176 15.424 14.133 1.00 97.44 106 GLN A CA 1
ATOM 804 C C . GLN A 1 106 ? 0.547 15.456 15.481 1.00 97.44 106 GLN A C 1
ATOM 806 O O . GLN A 1 106 ? 0.587 16.497 16.132 1.00 97.44 106 GLN A O 1
ATOM 811 N N . ILE A 1 107 ? 1.147 14.339 15.882 1.00 97.81 107 ILE A N 1
ATOM 812 C CA . ILE A 1 107 ? 2.027 14.217 17.046 1.00 97.81 107 ILE A CA 1
ATOM 813 C C . ILE A 1 107 ? 3.421 13.890 16.524 1.00 97.81 107 ILE A C 1
ATOM 815 O O . ILE A 1 107 ? 3.674 12.767 16.086 1.00 97.81 107 ILE A O 1
ATOM 819 N N . ASP A 1 108 ? 4.308 14.876 16.539 1.00 96.69 108 ASP A N 1
ATOM 820 C CA . ASP A 1 108 ? 5.663 14.756 15.995 1.00 96.69 108 ASP A CA 1
ATOM 821 C C . ASP A 1 108 ? 6.451 13.600 16.644 1.00 96.69 108 ASP A C 1
ATOM 823 O O . ASP A 1 108 ? 6.382 13.400 17.862 1.00 96.69 108 ASP A O 1
ATOM 827 N N . PHE A 1 109 ? 7.184 12.820 15.838 1.00 95.19 109 PHE A N 1
ATOM 828 C CA . PHE A 1 109 ? 7.884 11.621 16.315 1.00 95.19 109 PHE A CA 1
ATOM 829 C C . PHE A 1 109 ? 8.972 11.910 17.351 1.00 95.19 109 PHE A C 1
ATOM 831 O O . PHE A 1 109 ? 9.177 11.083 18.241 1.00 95.19 109 PHE A O 1
ATOM 838 N N . GLU A 1 110 ? 9.667 13.041 17.237 1.00 93.25 110 GLU A N 1
ATOM 839 C CA . GLU A 1 110 ? 10.825 13.359 18.076 1.00 93.25 110 GLU A CA 1
ATOM 840 C C . GLU A 1 110 ? 10.426 14.192 19.293 1.00 93.25 110 GLU A C 1
ATOM 842 O O . GLU A 1 110 ? 10.814 13.902 20.423 1.00 93.25 110 GLU A O 1
ATOM 847 N N . THR A 1 111 ? 9.635 15.235 19.062 1.00 95.50 111 THR A N 1
ATOM 848 C CA . THR A 1 111 ? 9.288 16.241 20.069 1.00 95.50 111 THR A CA 1
ATOM 849 C C . THR A 1 111 ? 8.010 15.906 20.830 1.00 95.50 111 THR A C 1
ATOM 851 O O . THR A 1 111 ? 7.773 16.472 21.897 1.00 95.50 111 THR A O 1
ATOM 854 N N . GLY A 1 112 ? 7.152 15.035 20.285 1.00 94.69 112 GLY A N 1
ATOM 855 C CA . GLY A 1 112 ? 5.823 14.757 20.831 1.00 94.69 112 GLY A CA 1
ATOM 856 C C . GLY A 1 112 ? 4.860 15.947 20.755 1.00 94.69 112 GLY A C 1
ATOM 857 O O . GLY A 1 112 ? 3.778 15.899 21.342 1.00 94.69 112 GLY A O 1
ATOM 858 N N . LYS A 1 113 ? 5.236 17.027 20.056 1.00 95.69 113 LYS A N 1
ATOM 859 C CA . LYS A 1 113 ? 4.405 18.221 19.913 1.00 95.69 113 LYS A CA 1
ATOM 860 C C . LYS A 1 113 ? 3.153 17.889 19.105 1.00 95.69 113 LYS A C 1
ATOM 862 O O . LYS A 1 113 ? 3.246 17.348 18.004 1.00 95.69 113 LYS A O 1
ATOM 867 N N . VAL A 1 114 ? 1.998 18.286 19.635 1.00 96.19 114 VAL A N 1
ATOM 868 C CA . VAL A 1 114 ? 0.710 18.176 18.946 1.00 96.19 114 VAL A CA 1
ATOM 869 C C . VAL A 1 114 ? 0.493 19.415 18.080 1.00 96.19 114 VAL A C 1
ATOM 871 O O . VAL A 1 114 ? 0.611 20.544 18.559 1.00 96.19 114 VAL A O 1
ATOM 874 N N . THR A 1 115 ? 0.178 19.205 16.805 1.00 95.12 115 THR A N 1
ATOM 875 C CA . THR A 1 115 ? -0.173 20.260 15.851 1.00 95.12 115 THR A CA 1
ATOM 876 C C . THR A 1 115 ? -1.509 19.916 15.212 1.00 95.12 115 THR A C 1
ATOM 878 O O . THR A 1 115 ? -1.663 18.850 14.620 1.00 95.12 115 THR A O 1
ATOM 881 N N . GLN A 1 116 ? -2.485 20.810 15.341 1.00 87.56 116 GLN A N 1
ATOM 882 C CA . GLN A 1 116 ? -3.801 20.616 14.747 1.00 87.56 116 GLN A CA 1
ATOM 883 C C . GLN A 1 116 ? -3.773 20.992 13.265 1.00 87.56 116 GLN A C 1
ATOM 885 O O . GLN A 1 116 ? -3.194 22.011 12.883 1.00 87.56 116 GLN A O 1
ATOM 890 N N . VAL A 1 117 ? -4.424 20.176 12.443 1.00 77.75 117 VAL A N 1
ATOM 891 C CA . VAL A 1 117 ? -4.571 20.424 11.010 1.00 77.75 117 VAL A CA 1
ATOM 892 C C . VAL A 1 117 ? -5.958 20.998 10.779 1.00 77.75 117 VAL A C 1
ATOM 894 O O . VAL A 1 117 ? -6.965 20.379 11.118 1.00 77.75 117 VAL A O 1
ATOM 897 N N . CYS A 1 118 ? -6.013 22.211 10.239 1.00 65.44 118 CYS A N 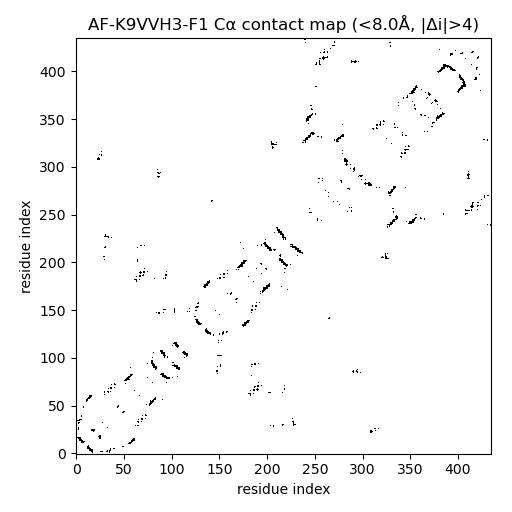1
ATOM 898 C CA . CYS A 1 118 ? -7.272 22.822 9.843 1.00 65.44 118 CYS A CA 1
ATOM 899 C C . CYS A 1 118 ? -7.659 22.323 8.451 1.00 65.44 118 CYS A C 1
ATOM 901 O O . CYS A 1 118 ? -6.876 22.453 7.510 1.00 65.44 118 CYS A O 1
ATOM 903 N N . SER A 1 119 ? -8.885 21.815 8.316 1.00 62.91 119 SER A N 1
ATOM 904 C CA . SER A 1 119 ? -9.489 21.532 7.014 1.00 62.91 119 SER A CA 1
ATOM 905 C C . SER A 1 119 ? -9.425 22.776 6.132 1.00 62.91 119 SER A C 1
ATOM 907 O O . SER A 1 119 ? -9.886 23.846 6.545 1.00 62.91 119 SER A O 1
ATOM 909 N N . LEU A 1 120 ? -8.911 22.648 4.911 1.00 61.25 120 LEU A N 1
ATOM 910 C CA . LEU A 1 120 ? -8.995 23.738 3.947 1.00 61.25 120 LEU A CA 1
ATOM 911 C C . LEU A 1 120 ? -10.452 23.881 3.467 1.00 61.25 120 LEU A C 1
ATOM 913 O O . LEU A 1 120 ? -11.005 22.935 2.906 1.00 61.25 120 LEU A O 1
ATOM 917 N N . PRO A 1 121 ? -11.115 25.034 3.677 1.00 63.16 121 PRO A N 1
ATOM 918 C CA . PRO A 1 121 ? -12.458 25.233 3.151 1.00 63.16 121 PRO A CA 1
ATOM 919 C C . PRO A 1 121 ? -12.437 25.236 1.613 1.00 63.16 121 PRO A C 1
ATOM 921 O O . PRO A 1 121 ? -11.553 25.829 0.996 1.00 63.16 121 PRO A O 1
ATOM 924 N N . ASN A 1 122 ? -13.459 24.626 1.002 1.00 69.50 122 ASN A N 1
ATOM 925 C CA . ASN A 1 122 ? -13.716 24.590 -0.448 1.00 69.50 122 ASN A CA 1
ATOM 926 C C . ASN A 1 122 ? -12.778 23.723 -1.311 1.00 69.50 122 ASN A C 1
ATOM 928 O O . ASN A 1 122 ? -12.772 23.876 -2.534 1.00 69.50 122 ASN A O 1
ATOM 932 N N . THR A 1 123 ? -12.020 22.791 -0.733 1.00 81.12 123 THR A N 1
ATOM 933 C CA . THR A 1 123 ? -11.301 21.772 -1.517 1.00 81.12 123 THR A CA 1
ATOM 934 C C . THR A 1 123 ? -12.133 20.495 -1.661 1.00 81.12 123 THR A C 1
ATOM 936 O O . THR A 1 123 ? -12.815 20.115 -0.707 1.00 81.12 123 THR A O 1
ATOM 939 N N . PRO A 1 124 ? -12.081 19.791 -2.811 1.00 89.94 124 PRO A N 1
ATOM 940 C CA . PRO A 1 124 ? -12.612 18.434 -2.897 1.00 89.94 124 PRO A CA 1
ATOM 941 C C . PRO A 1 124 ? -11.969 17.554 -1.814 1.00 89.94 124 PRO A C 1
ATOM 943 O O . PRO A 1 124 ? -10.780 17.728 -1.532 1.00 89.94 124 PRO A O 1
ATOM 946 N N . PRO A 1 125 ? -12.712 16.615 -1.209 1.00 92.81 125 PRO A N 1
ATOM 947 C CA . PRO A 1 125 ? -12.158 15.778 -0.157 1.00 92.81 125 PRO A CA 1
ATOM 948 C C . PRO A 1 125 ? -11.098 14.832 -0.733 1.00 92.81 125 PRO A C 1
ATOM 950 O O . PRO A 1 125 ? -11.246 14.296 -1.834 1.00 92.81 125 PRO A O 1
ATOM 953 N N . SER A 1 126 ? -10.025 14.618 0.019 1.00 93.44 126 SER A N 1
ATOM 954 C CA . SER A 1 126 ? -8.910 13.726 -0.322 1.00 93.44 126 SER A CA 1
ATOM 955 C C . SER A 1 126 ? -9.223 12.238 -0.158 1.00 93.44 126 SER A C 1
ATOM 957 O O . SER A 1 126 ? -8.523 11.370 -0.684 1.00 93.44 126 SER A O 1
ATOM 959 N N . PHE A 1 127 ? -10.307 11.934 0.542 1.00 94.75 127 PHE A N 1
ATOM 960 C CA . PHE A 1 127 ? -10.845 10.598 0.733 1.00 94.75 127 PHE A CA 1
ATOM 961 C C . PHE A 1 127 ? -12.325 10.609 0.370 1.00 94.75 127 PHE A C 1
ATOM 963 O O . PHE A 1 127 ? -12.931 11.669 0.388 1.00 94.75 127 PHE A O 1
ATOM 970 N N . LEU A 1 128 ? -12.916 9.477 0.012 1.00 95.00 128 LEU A N 1
ATOM 971 C CA . LEU A 1 128 ? -14.324 9.345 -0.353 1.00 95.00 128 LEU A CA 1
ATOM 972 C C . LEU A 1 128 ? -14.900 8.098 0.313 1.00 95.00 128 LEU A C 1
ATOM 974 O O . LEU A 1 128 ? -14.269 7.039 0.286 1.00 95.00 128 LEU A O 1
ATOM 978 N N . ILE A 1 129 ? -16.092 8.227 0.894 1.00 96.31 129 ILE A N 1
ATOM 979 C CA . ILE A 1 129 ? -16.849 7.121 1.484 1.00 96.31 129 ILE A CA 1
ATOM 980 C C . ILE A 1 129 ? -18.287 7.208 0.995 1.00 96.31 129 ILE A C 1
ATOM 982 O O . ILE A 1 129 ? -18.953 8.223 1.193 1.00 96.31 129 ILE A O 1
ATOM 986 N N . TYR A 1 130 ? -18.763 6.154 0.344 1.00 95.06 130 TYR A N 1
ATOM 987 C CA . TYR A 1 130 ? -20.101 6.118 -0.240 1.00 95.06 130 TYR A CA 1
ATOM 988 C C . TYR A 1 130 ? -20.575 4.673 -0.437 1.00 95.06 130 TYR A C 1
ATOM 990 O O . TYR A 1 130 ? -19.797 3.733 -0.299 1.00 95.06 130 TYR A O 1
ATOM 998 N N . TRP A 1 131 ? -21.862 4.486 -0.719 1.00 94.06 131 TRP A N 1
ATOM 999 C CA . TRP A 1 131 ? -22.443 3.169 -0.985 1.00 94.06 131 TRP A CA 1
ATOM 1000 C C . TRP A 1 131 ? -22.410 2.843 -2.483 1.00 94.06 131 TRP A C 1
ATOM 1002 O O . TRP A 1 131 ? -22.816 3.670 -3.297 1.00 94.06 131 TRP A O 1
ATOM 1012 N N . GLU A 1 132 ? -21.997 1.624 -2.826 1.00 92.62 132 GLU A N 1
ATOM 1013 C CA . GLU A 1 132 ? -22.287 0.975 -4.112 1.00 92.62 132 GLU A CA 1
ATOM 1014 C C . GLU A 1 132 ? -23.073 -0.303 -3.803 1.00 92.62 132 GLU A C 1
ATOM 1016 O O . GLU A 1 132 ? -22.578 -1.193 -3.110 1.00 92.62 132 GLU A O 1
ATOM 1021 N N . ASP A 1 133 ? -24.329 -0.357 -4.252 1.00 89.31 133 ASP A N 1
ATOM 1022 C CA . ASP A 1 133 ? -25.295 -1.396 -3.887 1.00 89.31 133 ASP A CA 1
ATOM 1023 C C . ASP A 1 133 ? -25.385 -1.613 -2.361 1.00 89.31 133 ASP A C 1
ATOM 1025 O O . ASP A 1 133 ? -25.917 -0.773 -1.631 1.00 89.31 133 ASP A O 1
ATOM 1029 N N . ASP A 1 134 ? -24.872 -2.737 -1.858 1.00 90.50 134 ASP A N 1
ATOM 1030 C CA . ASP A 1 134 ? -24.858 -3.102 -0.442 1.00 90.50 134 ASP A CA 1
ATOM 1031 C C . ASP A 1 134 ? -23.441 -3.155 0.164 1.00 90.50 134 ASP A C 1
ATOM 1033 O O . ASP A 1 134 ? -23.237 -3.730 1.241 1.00 90.50 134 ASP A O 1
ATOM 1037 N N . VAL A 1 135 ? -22.468 -2.538 -0.512 1.00 93.50 135 VAL A N 1
ATOM 1038 C CA . VAL A 1 135 ? -21.065 -2.453 -0.099 1.00 93.50 135 VAL A CA 1
ATOM 1039 C C . VAL A 1 135 ? -20.695 -0.997 0.182 1.00 93.50 135 VAL A C 1
ATOM 1041 O O . VAL A 1 135 ? -20.961 -0.095 -0.612 1.00 93.50 135 VAL A O 1
ATOM 1044 N N . LEU A 1 136 ? -20.061 -0.758 1.329 1.00 96.25 136 LEU A N 1
ATOM 1045 C CA . LEU A 1 136 ? -19.492 0.543 1.655 1.00 96.25 136 LEU A CA 1
ATOM 1046 C C . LEU A 1 136 ? -18.133 0.674 0.961 1.00 96.25 136 LEU A C 1
ATOM 1048 O O . LEU A 1 136 ? -17.205 -0.089 1.235 1.00 96.25 136 LEU A O 1
ATOM 1052 N N . ILE A 1 137 ? -18.012 1.642 0.065 1.00 96.19 137 ILE A N 1
ATOM 1053 C CA . ILE A 1 137 ? -16.792 1.905 -0.687 1.00 96.19 137 ILE A CA 1
ATOM 1054 C C . ILE A 1 137 ? -15.974 2.977 0.020 1.00 96.19 137 ILE A C 1
ATOM 1056 O O . ILE A 1 137 ? -16.471 4.064 0.302 1.00 96.19 137 ILE A O 1
ATOM 1060 N N . ALA A 1 138 ? -14.704 2.672 0.272 1.00 95.81 138 ALA A N 1
ATOM 1061 C CA . ALA A 1 138 ? -13.709 3.580 0.820 1.00 95.81 138 ALA A CA 1
ATOM 1062 C C . ALA A 1 138 ? -12.614 3.830 -0.230 1.00 95.81 138 ALA A C 1
ATOM 1064 O O . ALA A 1 138 ? -11.961 2.894 -0.695 1.00 95.81 138 ALA A O 1
ATOM 1065 N N . ARG A 1 139 ? -12.406 5.086 -0.639 1.00 93.06 139 ARG A N 1
ATOM 1066 C CA . ARG A 1 139 ? -11.579 5.418 -1.811 1.00 93.06 139 ARG A CA 1
ATOM 1067 C C . ARG A 1 139 ? -10.716 6.656 -1.571 1.00 93.06 139 ARG A C 1
ATOM 1069 O O . ARG A 1 139 ? -11.211 7.703 -1.178 1.00 93.06 139 ARG A O 1
ATOM 1076 N N . ILE A 1 140 ? -9.422 6.568 -1.876 1.00 91.00 140 ILE A N 1
ATOM 1077 C CA . ILE A 1 140 ? -8.544 7.747 -1.969 1.00 91.00 140 ILE A CA 1
ATOM 1078 C C . ILE A 1 140 ? -8.924 8.564 -3.210 1.00 91.00 140 ILE A C 1
ATOM 1080 O O . ILE A 1 140 ? -9.003 8.017 -4.312 1.00 91.00 140 ILE A O 1
ATOM 1084 N N . ASN A 1 141 ? -9.105 9.874 -3.052 1.00 90.81 141 ASN A N 1
ATOM 1085 C CA . ASN A 1 141 ? -9.293 10.782 -4.176 1.00 90.81 141 ASN A CA 1
ATOM 1086 C C . ASN A 1 141 ? -7.933 11.155 -4.784 1.00 90.81 141 ASN A C 1
ATOM 1088 O O . ASN A 1 141 ? -7.247 12.057 -4.309 1.00 90.81 141 ASN A O 1
ATOM 1092 N N . ASN A 1 142 ? -7.557 10.482 -5.872 1.00 84.12 142 ASN A N 1
ATOM 1093 C CA . ASN A 1 142 ? -6.253 10.679 -6.517 1.00 84.12 142 ASN A CA 1
ATOM 1094 C C . ASN A 1 142 ? -6.072 12.066 -7.168 1.00 84.12 142 ASN A C 1
ATOM 1096 O O . ASN A 1 142 ? -4.950 12.427 -7.521 1.00 84.12 142 ASN A O 1
ATOM 1100 N N . THR A 1 143 ? -7.145 12.854 -7.310 1.00 83.44 143 THR A N 1
ATOM 1101 C CA . THR A 1 143 ? -7.079 14.226 -7.848 1.00 83.44 143 THR A CA 1
ATOM 1102 C C . THR A 1 143 ? -6.615 15.251 -6.812 1.00 83.44 143 THR A C 1
ATOM 1104 O O . THR A 1 143 ? -6.205 16.354 -7.172 1.00 83.44 143 THR A O 1
ATOM 1107 N N . VAL A 1 144 ? -6.633 14.884 -5.526 1.00 87.12 144 VAL A N 1
ATOM 1108 C CA . VAL A 1 144 ? -6.264 15.751 -4.407 1.00 87.12 144 VAL A CA 1
ATOM 1109 C C . VAL A 1 144 ? -5.010 15.193 -3.749 1.00 87.12 144 VAL A C 1
ATOM 1111 O O . VAL A 1 144 ? -4.985 14.064 -3.265 1.00 87.12 144 VAL A O 1
ATOM 1114 N N . LYS A 1 145 ? -3.942 15.993 -3.707 1.00 84.44 145 LYS A N 1
ATOM 1115 C CA . LYS A 1 145 ? -2.735 15.618 -2.969 1.00 84.44 145 LYS A CA 1
ATOM 1116 C C . LYS A 1 145 ? -2.965 15.864 -1.478 1.00 84.44 145 LYS A C 1
ATOM 1118 O O . LYS A 1 145 ? -3.120 17.012 -1.075 1.00 84.44 145 LYS A O 1
ATOM 1123 N N . ALA A 1 146 ? -2.928 14.802 -0.684 1.00 88.31 146 ALA A N 1
ATOM 1124 C CA . ALA A 1 146 ? -3.091 14.862 0.761 1.00 88.31 146 ALA A CA 1
ATOM 1125 C C . ALA A 1 146 ? -2.185 13.851 1.467 1.00 88.31 146 ALA A C 1
ATOM 1127 O O . ALA A 1 146 ? -1.957 12.744 0.966 1.00 88.31 146 ALA A O 1
ATOM 1128 N N . ASP A 1 147 ? -1.689 14.243 2.637 1.00 90.50 147 ASP A N 1
ATOM 1129 C CA . ASP A 1 147 ? -1.037 13.342 3.578 1.00 90.50 147 ASP A CA 1
ATOM 1130 C C . ASP A 1 147 ? -2.089 12.724 4.527 1.00 90.50 147 ASP A C 1
ATOM 1132 O O . ASP A 1 147 ? -3.300 12.922 4.381 1.00 90.50 147 ASP A O 1
ATOM 1136 N N . GLY A 1 148 ? -1.645 11.867 5.447 1.00 91.62 148 GLY A N 1
ATOM 1137 C CA . GLY A 1 148 ? -2.535 11.056 6.275 1.00 91.62 148 GLY A CA 1
ATOM 1138 C C . GLY A 1 148 ? -3.467 11.825 7.209 1.00 91.62 148 GLY A C 1
ATOM 1139 O O . GLY A 1 148 ? -4.564 11.354 7.501 1.00 91.62 148 GLY A O 1
ATOM 1140 N N . ASP A 1 149 ? -3.043 13.001 7.645 1.00 94.31 149 ASP A N 1
ATOM 1141 C CA . ASP A 1 149 ? -3.794 13.938 8.472 1.00 94.31 149 ASP A CA 1
ATOM 1142 C C . ASP A 1 149 ? -5.053 14.457 7.773 1.00 94.31 149 ASP A C 1
ATOM 1144 O O . ASP A 1 149 ? -6.158 14.276 8.284 1.00 94.31 149 ASP A O 1
ATOM 1148 N N . GLN A 1 150 ? -4.918 15.019 6.570 1.00 94.00 150 GLN A N 1
ATOM 1149 C CA . GLN A 1 150 ? -6.060 15.520 5.807 1.00 94.00 150 GLN A CA 1
ATOM 1150 C C . GLN A 1 150 ? -6.982 14.373 5.366 1.00 94.00 150 GLN A C 1
ATOM 1152 O O . GLN A 1 150 ? -8.203 14.514 5.416 1.00 94.00 150 GLN A O 1
ATOM 1157 N N . ILE A 1 151 ? -6.419 13.205 5.024 1.00 94.19 151 ILE A N 1
ATOM 1158 C CA . ILE A 1 151 ? -7.208 11.995 4.737 1.00 94.19 151 ILE A CA 1
ATOM 1159 C C . ILE A 1 151 ? -8.060 11.596 5.949 1.00 94.19 151 ILE A C 1
ATOM 1161 O O . ILE A 1 151 ? -9.226 11.241 5.777 1.00 94.19 151 ILE A O 1
ATOM 1165 N N . ALA A 1 152 ? -7.510 11.661 7.165 1.00 95.50 152 ALA A N 1
ATOM 1166 C CA . ALA A 1 152 ? -8.249 11.356 8.387 1.00 95.50 152 ALA A CA 1
ATOM 1167 C C . ALA A 1 152 ? -9.394 12.358 8.627 1.00 95.50 152 ALA A C 1
ATOM 1169 O O . ALA A 1 152 ? -10.519 11.945 8.909 1.00 95.50 152 ALA A O 1
ATOM 1170 N N . VAL A 1 153 ? -9.139 13.659 8.448 1.00 94.69 153 VAL A N 1
ATOM 1171 C CA . VAL A 1 153 ? -10.160 14.717 8.584 1.00 94.69 153 VAL A CA 1
ATOM 1172 C C . VAL A 1 153 ? -11.303 14.532 7.580 1.00 94.69 153 VAL A C 1
ATOM 1174 O O . VAL A 1 153 ? -12.478 14.597 7.956 1.00 94.69 153 VAL A O 1
ATOM 1177 N N . ASP A 1 154 ? -10.981 14.261 6.314 1.00 94.75 154 ASP A N 1
ATOM 1178 C CA . ASP A 1 154 ? -11.981 14.097 5.255 1.00 94.75 154 ASP A CA 1
ATOM 1179 C C . ASP A 1 154 ? -12.791 12.807 5.422 1.00 94.75 154 ASP A C 1
ATOM 1181 O O . ASP A 1 154 ? -14.012 12.814 5.234 1.00 94.75 154 ASP A O 1
ATOM 1185 N N . ALA A 1 155 ? -12.133 11.709 5.811 1.00 95.50 155 ALA A N 1
ATOM 1186 C CA . ALA A 1 155 ? -12.794 10.441 6.105 1.00 95.50 155 ALA A CA 1
ATOM 1187 C C . ALA A 1 155 ? -13.765 10.581 7.285 1.00 95.50 155 ALA A C 1
ATOM 1189 O O . ALA A 1 155 ? -14.918 10.163 7.181 1.00 95.50 155 ALA A O 1
ATOM 1190 N N . TYR A 1 156 ? -13.328 11.218 8.377 1.00 95.69 156 TYR A N 1
ATOM 1191 C CA . TYR A 1 156 ? -14.179 11.482 9.536 1.00 95.69 156 TYR A CA 1
ATOM 1192 C C . TYR A 1 156 ? -15.395 12.330 9.156 1.00 95.69 156 TYR A C 1
ATOM 1194 O O . TYR A 1 156 ? -16.529 11.944 9.433 1.00 95.69 156 TYR A O 1
ATOM 1202 N N . SER A 1 157 ? -15.179 13.439 8.443 1.00 94.38 157 SER A N 1
ATOM 1203 C CA . SER A 1 157 ? -16.263 14.332 8.014 1.00 94.38 157 SER A CA 1
ATOM 1204 C C . SER A 1 157 ? -17.309 13.603 7.162 1.00 94.38 157 SER A C 1
ATOM 1206 O O . SER A 1 157 ? -18.511 13.795 7.349 1.00 94.38 157 SER A O 1
ATOM 1208 N N . GLN A 1 158 ? -16.882 12.716 6.258 1.00 94.75 158 GLN A N 1
ATOM 1209 C CA . GLN A 1 158 ? -17.809 11.924 5.446 1.00 94.75 158 GLN A CA 1
ATOM 1210 C C . GLN A 1 158 ? -18.548 10.848 6.232 1.00 94.75 158 GLN A C 1
ATOM 1212 O O . GLN A 1 158 ? -19.750 10.682 6.026 1.00 94.75 158 GLN A O 1
ATOM 1217 N N . LEU A 1 159 ? -17.879 10.158 7.159 1.00 95.44 159 LEU A N 1
ATOM 1218 C CA . LEU A 1 159 ? -18.544 9.203 8.048 1.00 95.44 159 LEU A CA 1
ATOM 1219 C C . LEU A 1 159 ? -19.627 9.896 8.873 1.00 95.44 159 LEU A C 1
ATOM 1221 O O . LEU A 1 159 ? -20.760 9.419 8.897 1.00 95.44 159 LEU A O 1
ATOM 1225 N N . GLN A 1 160 ? -19.322 11.054 9.465 1.00 95.06 160 GLN A N 1
ATOM 1226 C CA . GLN A 1 160 ? -20.304 11.822 10.230 1.00 95.06 160 GLN A CA 1
ATOM 1227 C C . GLN A 1 160 ? -21.488 12.254 9.359 1.00 95.06 160 GLN A C 1
ATOM 1229 O O . GLN A 1 160 ? -22.634 12.119 9.780 1.00 95.06 160 GLN A O 1
ATOM 1234 N N . ASN A 1 161 ? -21.258 12.682 8.116 1.00 94.88 161 ASN A N 1
ATOM 1235 C CA . ASN A 1 161 ? -22.347 13.007 7.190 1.00 94.88 161 ASN A CA 1
ATOM 1236 C C . ASN A 1 161 ? -23.242 11.793 6.881 1.00 94.88 161 ASN A C 1
ATOM 1238 O O . ASN A 1 161 ? -24.471 11.907 6.887 1.00 94.88 161 ASN A O 1
ATOM 1242 N N . LEU A 1 162 ? -22.658 10.614 6.645 1.00 94.81 162 LEU A N 1
ATOM 1243 C CA . LEU A 1 162 ? -23.419 9.384 6.398 1.00 94.81 162 LEU A CA 1
ATOM 1244 C C . LEU A 1 162 ? -24.182 8.910 7.646 1.00 94.81 162 LEU A C 1
ATOM 1246 O O . LEU A 1 162 ? -25.312 8.433 7.535 1.00 94.81 162 LEU A O 1
ATOM 1250 N N . ILE A 1 163 ? -23.597 9.060 8.835 1.00 93.88 163 ILE A N 1
ATOM 1251 C CA . ILE A 1 163 ? -24.240 8.725 10.112 1.00 93.88 163 ILE A CA 1
ATOM 1252 C C . ILE A 1 163 ? -25.408 9.678 10.382 1.00 93.88 163 ILE A C 1
ATOM 1254 O O . ILE A 1 163 ? -26.527 9.223 10.617 1.00 93.88 163 ILE A O 1
ATOM 1258 N N . ASN A 1 164 ? -25.176 10.987 10.280 1.00 95.00 164 ASN A N 1
ATOM 1259 C CA . ASN A 1 164 ? -26.171 12.023 10.569 1.00 95.00 164 ASN A CA 1
ATOM 1260 C C . ASN A 1 164 ? -27.333 12.019 9.569 1.00 95.00 164 ASN A C 1
ATOM 1262 O O . ASN A 1 164 ? -28.460 12.347 9.930 1.00 95.00 164 ASN A O 1
ATOM 1266 N N . SER A 1 165 ? -27.084 11.609 8.322 1.00 95.31 165 SER A N 1
ATOM 1267 C CA . SER A 1 165 ? -28.136 11.409 7.316 1.00 95.31 165 SER A CA 1
ATOM 1268 C C . SER A 1 165 ? -28.880 10.073 7.453 1.00 95.31 165 SER A C 1
ATOM 1270 O O . SER A 1 165 ? -29.817 9.820 6.700 1.00 95.31 165 SER A O 1
ATOM 1272 N N . GLY A 1 166 ? -28.477 9.200 8.384 1.00 92.25 166 GLY A N 1
ATOM 1273 C CA . GLY A 1 166 ? -29.085 7.884 8.601 1.00 92.25 166 GLY A CA 1
ATOM 1274 C C . GLY A 1 166 ? -28.683 6.808 7.583 1.00 92.25 166 GLY A C 1
ATOM 1275 O O . GLY A 1 166 ? -29.104 5.656 7.721 1.00 92.25 166 GLY A O 1
ATOM 1276 N N . GLN A 1 167 ? -27.831 7.135 6.604 1.00 91.00 167 GLN A N 1
ATOM 1277 C CA . GLN A 1 167 ? -27.298 6.180 5.620 1.00 91.00 167 GLN A CA 1
ATOM 1278 C C . GLN A 1 167 ? -26.353 5.147 6.252 1.00 91.00 167 GLN A C 1
ATOM 1280 O O . GLN A 1 167 ? -26.173 4.057 5.716 1.00 91.00 167 GLN A O 1
ATOM 1285 N N . LEU A 1 168 ? -25.761 5.482 7.401 1.00 89.69 168 LEU A N 1
ATOM 1286 C CA . LEU A 1 168 ? -24.906 4.614 8.213 1.00 89.69 168 LEU A CA 1
ATOM 1287 C C . LEU A 1 168 ? -25.536 4.350 9.596 1.00 89.69 168 LEU A C 1
ATOM 1289 O O . LEU A 1 168 ? -24.870 4.379 10.628 1.00 89.69 168 LEU A O 1
ATOM 1293 N N . SER A 1 169 ? -26.850 4.103 9.620 1.00 84.25 169 SER A N 1
ATOM 1294 C CA . SER A 1 169 ? -27.641 3.904 10.847 1.00 84.25 169 SER A CA 1
ATOM 1295 C C . SER A 1 169 ? -27.343 2.601 11.603 1.00 84.25 169 SER A C 1
ATOM 1297 O O . SER A 1 169 ? -27.668 2.505 12.786 1.00 84.25 169 SER A O 1
ATOM 1299 N N . GLY A 1 170 ? -26.690 1.621 10.970 1.00 83.06 170 GLY A N 1
ATOM 1300 C CA . GLY A 1 170 ? -26.436 0.312 11.575 1.00 83.06 170 GLY A CA 1
ATOM 1301 C C . GLY A 1 170 ? -27.646 -0.622 11.513 1.00 83.06 170 GLY A C 1
ATOM 1302 O O . GLY A 1 170 ? -28.471 -0.537 10.606 1.00 83.06 170 GLY A O 1
ATOM 1303 N N . GLY A 1 171 ? -27.722 -1.573 12.446 1.00 77.50 171 GLY A N 1
ATOM 1304 C CA . GLY A 1 171 ? -28.857 -2.497 12.595 1.00 77.50 171 GLY A CA 1
ATOM 1305 C C . GLY A 1 171 ? -28.901 -3.650 11.585 1.00 77.50 171 GLY A C 1
ATOM 1306 O O . GLY A 1 171 ? -29.635 -4.617 11.789 1.00 77.50 171 GLY A O 1
ATOM 1307 N N . LYS A 1 172 ? -28.080 -3.608 10.529 1.00 83.19 172 LYS A N 1
ATOM 1308 C CA . LYS A 1 172 ? -27.840 -4.774 9.672 1.00 83.19 172 LYS A CA 1
ATOM 1309 C C . LYS A 1 172 ? -26.947 -5.783 10.410 1.00 83.19 172 LYS A C 1
ATOM 1311 O O . LYS A 1 172 ? -26.019 -5.381 11.120 1.00 83.19 172 LYS A O 1
ATOM 1316 N N . PRO A 1 173 ? -27.158 -7.097 10.207 1.00 87.69 173 PRO A N 1
ATOM 1317 C CA . PRO A 1 173 ? -26.312 -8.118 10.822 1.00 87.69 173 PRO A CA 1
ATOM 1318 C C . PRO A 1 173 ? -24.869 -8.063 10.308 1.00 87.69 173 PRO A C 1
ATOM 1320 O O . PRO A 1 173 ? -23.976 -8.585 10.966 1.00 87.69 173 PRO A O 1
ATOM 1323 N N . PHE A 1 174 ? -24.646 -7.439 9.147 1.00 92.12 174 PHE A N 1
ATOM 1324 C CA . PHE A 1 174 ? -23.397 -7.540 8.417 1.00 92.12 174 PHE A CA 1
ATOM 1325 C C . PHE A 1 174 ? -23.113 -6.296 7.568 1.00 92.12 174 PHE A C 1
ATOM 1327 O O . PHE A 1 174 ? -24.018 -5.788 6.900 1.00 92.12 174 PHE A O 1
ATOM 1334 N N . LEU A 1 175 ? -21.862 -5.832 7.573 1.00 95.81 175 LEU A N 1
ATOM 1335 C CA . LEU A 1 175 ? -21.356 -4.760 6.717 1.00 95.81 175 LEU A CA 1
ATOM 1336 C C . LEU A 1 175 ? -20.174 -5.257 5.881 1.00 95.81 175 LEU A C 1
ATOM 1338 O O . LEU A 1 175 ? -19.215 -5.804 6.420 1.00 95.81 175 LEU A O 1
ATOM 1342 N N . LYS A 1 176 ? -20.221 -4.992 4.574 1.00 96.12 176 LYS A N 1
ATOM 1343 C CA . LYS A 1 176 ? -19.119 -5.226 3.637 1.00 96.12 176 LYS A CA 1
ATOM 1344 C C . LYS A 1 176 ? -18.440 -3.911 3.296 1.00 96.12 176 LYS A C 1
ATOM 1346 O O . LYS A 1 176 ? -19.127 -2.934 3.001 1.00 96.12 176 LYS A O 1
ATOM 1351 N N . ILE A 1 177 ? -17.114 -3.911 3.297 1.00 97.06 177 ILE A N 1
ATOM 1352 C CA . ILE A 1 177 ? -16.296 -2.755 2.942 1.00 97.06 177 ILE A CA 1
ATOM 1353 C C . ILE A 1 177 ? -15.326 -3.144 1.830 1.00 97.06 177 ILE A C 1
ATOM 1355 O O . ILE A 1 177 ? -14.630 -4.157 1.928 1.00 97.06 177 ILE A O 1
ATOM 1359 N N . ASN A 1 178 ? -15.271 -2.327 0.783 1.00 94.44 178 ASN A N 1
ATOM 1360 C CA . ASN A 1 178 ? -14.365 -2.491 -0.352 1.00 94.44 178 ASN A CA 1
ATOM 1361 C C . ASN A 1 178 ? -13.741 -1.132 -0.728 1.00 94.44 178 ASN A C 1
ATOM 1363 O O . ASN A 1 178 ? -14.111 -0.084 -0.202 1.00 94.44 178 ASN A O 1
ATOM 1367 N N . GLY A 1 179 ? -12.771 -1.146 -1.633 1.00 90.12 179 GLY A N 1
ATOM 1368 C CA . GLY A 1 179 ? -12.078 0.018 -2.152 1.00 90.12 179 GLY A CA 1
ATOM 1369 C C . GLY A 1 179 ? -10.678 0.201 -1.568 1.00 90.12 179 GLY A C 1
ATOM 1370 O O . GLY A 1 179 ? -10.187 -0.555 -0.727 1.00 90.12 179 GLY A O 1
ATOM 1371 N N . ARG A 1 180 ? -9.992 1.227 -2.071 1.00 88.31 180 ARG A N 1
ATOM 1372 C CA . ARG A 1 180 ? -8.624 1.577 -1.683 1.00 88.31 180 ARG A CA 1
ATOM 1373 C C . ARG A 1 180 ? -8.646 2.504 -0.468 1.00 88.31 180 ARG A C 1
ATOM 1375 O O . ARG A 1 180 ? -8.560 3.722 -0.622 1.00 88.31 180 ARG A O 1
ATOM 1382 N N . ALA A 1 181 ? -8.722 1.922 0.727 1.00 91.94 181 ALA A N 1
ATOM 1383 C CA . ALA A 1 181 ? -8.589 2.643 1.991 1.00 91.94 181 ALA A CA 1
ATOM 1384 C C . ALA A 1 181 ? -7.119 2.781 2.435 1.00 91.94 181 ALA A C 1
ATOM 1386 O O . ALA A 1 181 ? -6.289 1.906 2.182 1.00 91.94 181 ALA A O 1
ATOM 1387 N N . THR A 1 182 ? -6.790 3.871 3.135 1.00 93.62 182 THR A N 1
ATOM 1388 C CA . THR A 1 182 ? -5.523 3.969 3.880 1.00 93.62 182 THR A CA 1
ATOM 1389 C C . THR A 1 182 ? -5.659 3.269 5.230 1.00 93.62 182 THR A C 1
ATOM 1391 O O . THR A 1 182 ? -6.769 3.119 5.743 1.00 93.62 182 THR A O 1
ATOM 1394 N N . VAL A 1 183 ? -4.537 2.880 5.846 1.00 95.56 183 VAL A N 1
ATOM 1395 C CA . VAL A 1 183 ? -4.535 2.365 7.230 1.00 95.56 183 VAL A CA 1
ATOM 1396 C C . VAL A 1 183 ? -5.195 3.377 8.175 1.00 95.56 183 VAL A C 1
ATOM 1398 O O . VAL A 1 183 ? -6.055 3.002 8.959 1.00 95.56 183 VAL A O 1
ATOM 1401 N N . LEU A 1 184 ? -4.873 4.667 8.042 1.00 96.50 184 LEU A N 1
ATOM 1402 C CA . LEU A 1 184 ? -5.419 5.740 8.883 1.00 96.50 184 LEU A CA 1
ATOM 1403 C C . LEU A 1 184 ? -6.946 5.858 8.780 1.00 96.50 184 LEU A C 1
ATOM 1405 O O . LEU A 1 184 ? -7.636 5.830 9.796 1.00 96.50 184 LEU A O 1
ATOM 1409 N N . ALA A 1 185 ? -7.481 5.930 7.558 1.00 97.12 185 ALA A N 1
ATOM 1410 C CA . ALA A 1 185 ? -8.925 5.993 7.341 1.00 97.12 185 ALA A CA 1
ATOM 1411 C C . ALA A 1 185 ? -9.625 4.706 7.802 1.00 97.12 185 ALA A C 1
ATOM 1413 O O . ALA A 1 185 ? -10.752 4.748 8.279 1.00 97.12 185 ALA A O 1
ATOM 1414 N N . SER A 1 186 ? -8.954 3.559 7.706 1.00 97.81 186 SER A N 1
ATOM 1415 C CA . SER A 1 186 ? -9.508 2.274 8.136 1.00 97.81 186 SER A CA 1
ATOM 1416 C C . SER A 1 186 ? -9.697 2.186 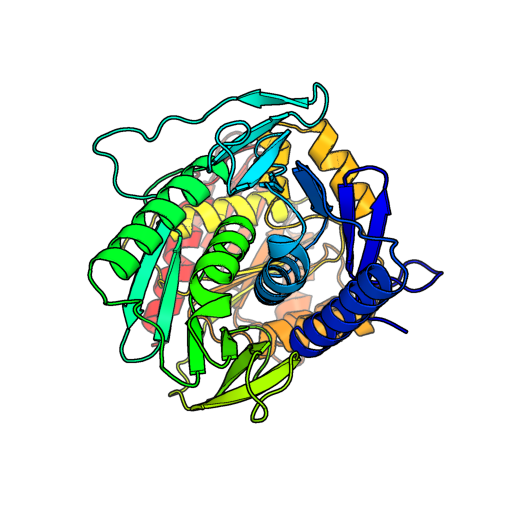9.653 1.00 97.81 186 SER A C 1
ATOM 1418 O O . SER A 1 186 ? -10.712 1.652 10.090 1.00 97.81 186 SER A O 1
ATOM 1420 N N . PHE A 1 187 ? -8.795 2.772 10.455 1.00 98.19 187 PHE A N 1
ATOM 1421 C CA . PHE A 1 187 ? -8.994 2.911 11.908 1.00 98.19 187 PHE A CA 1
ATOM 1422 C C . PHE A 1 187 ? -10.255 3.725 12.236 1.00 98.19 187 PHE A C 1
ATOM 1424 O O . PHE A 1 187 ? -11.061 3.303 13.065 1.00 98.19 187 PHE A O 1
ATOM 1431 N N . LEU A 1 188 ? -10.442 4.860 11.553 1.00 96.38 188 LEU A N 1
ATOM 1432 C CA . LEU A 1 188 ? -11.628 5.714 11.686 1.00 96.38 188 LEU A CA 1
ATOM 1433 C C . LEU A 1 188 ? -12.913 4.965 11.334 1.00 96.38 188 LEU A C 1
ATOM 1435 O O . LEU A 1 188 ? -13.849 4.932 12.128 1.00 96.38 188 LEU A O 1
ATOM 1439 N N . ILE A 1 189 ? -12.949 4.342 10.151 1.00 97.62 189 ILE A N 1
ATOM 1440 C CA . ILE A 1 189 ? -14.130 3.613 9.682 1.00 97.62 189 ILE A CA 1
ATOM 1441 C C . ILE A 1 189 ? -14.475 2.516 10.688 1.00 97.62 189 ILE A C 1
ATOM 1443 O O . ILE A 1 189 ? -15.613 2.449 11.138 1.00 97.62 189 ILE A O 1
ATOM 1447 N N . ALA A 1 190 ? -13.496 1.702 11.092 1.00 97.75 190 ALA A N 1
ATOM 1448 C CA . ALA A 1 190 ? -13.682 0.625 12.058 1.00 97.75 190 ALA A CA 1
ATOM 1449 C C . ALA A 1 190 ? -14.301 1.094 13.377 1.00 97.75 190 ALA A C 1
ATOM 1451 O O . ALA A 1 190 ? -15.220 0.449 13.880 1.00 97.75 190 ALA A O 1
ATOM 1452 N N . TYR A 1 191 ? -13.825 2.219 13.911 1.00 96.81 191 TYR A N 1
ATOM 1453 C CA . TYR A 1 191 ? -14.358 2.810 15.133 1.00 96.81 191 TYR A CA 1
ATOM 1454 C C . TYR A 1 191 ? -15.816 3.256 14.968 1.00 96.81 191 TYR A C 1
ATOM 1456 O O . TYR A 1 191 ? -16.674 2.885 15.768 1.00 96.81 191 TYR A O 1
ATOM 1464 N N . GLU A 1 192 ? -16.116 3.984 13.892 1.00 95.12 192 GLU A N 1
ATOM 1465 C CA . GLU A 1 192 ? -17.454 4.526 13.640 1.00 95.12 192 GLU A CA 1
ATOM 1466 C C . GLU A 1 192 ? -18.492 3.437 13.331 1.00 95.12 192 GLU A C 1
ATOM 1468 O O . GLU A 1 192 ? -19.656 3.549 13.724 1.00 95.12 192 GLU A O 1
ATOM 1473 N N . VAL A 1 193 ? -18.099 2.366 12.630 1.00 94.81 193 VAL A N 1
ATOM 1474 C CA . VAL A 1 193 ? -19.030 1.299 12.226 1.00 94.81 193 VAL A CA 1
ATOM 1475 C C . VAL A 1 193 ? -19.071 0.118 13.192 1.00 94.81 193 VAL A C 1
ATOM 1477 O O . VAL A 1 193 ? -20.070 -0.602 13.213 1.00 94.81 193 VAL A O 1
ATOM 1480 N N . GLY A 1 194 ? -18.022 -0.098 13.991 1.00 93.69 194 GLY A N 1
ATOM 1481 C CA . GLY A 1 194 ? -17.790 -1.352 14.709 1.00 93.69 194 GLY A CA 1
ATOM 1482 C C . GLY A 1 194 ? -18.948 -1.762 15.612 1.00 93.69 194 GLY A C 1
ATOM 1483 O O . GLY A 1 194 ? -19.410 -2.893 15.534 1.00 93.69 194 GLY A O 1
ATOM 1484 N N . HIS A 1 195 ? -19.495 -0.823 16.387 1.00 92.19 195 HIS A N 1
ATOM 1485 C CA . HIS A 1 195 ? -20.626 -1.079 17.289 1.00 92.19 195 HIS A CA 1
ATOM 1486 C C . HIS A 1 195 ? -22.011 -0.897 16.642 1.00 92.19 195 HIS A C 1
ATOM 1488 O O . HIS A 1 195 ? -23.029 -1.081 17.308 1.00 92.19 195 HIS A O 1
ATOM 1494 N N . LYS A 1 196 ? -22.076 -0.529 15.355 1.00 92.94 196 LYS A N 1
ATOM 1495 C CA . LYS A 1 196 ? -23.339 -0.305 14.628 1.00 92.94 196 LYS A CA 1
ATOM 1496 C C . LYS A 1 196 ? -23.836 -1.553 13.891 1.00 92.94 196 LYS A C 1
ATOM 1498 O O . LYS A 1 196 ? -25.026 -1.641 13.584 1.00 92.94 196 LYS A O 1
ATOM 1503 N N . TYR A 1 197 ? -22.946 -2.501 13.603 1.00 94.69 197 TYR A N 1
ATOM 1504 C CA . TYR A 1 197 ? -23.231 -3.699 12.811 1.00 94.69 197 TYR A CA 1
ATOM 1505 C C . TYR A 1 197 ? -22.886 -4.973 13.581 1.00 94.69 197 TYR A C 1
ATOM 1507 O O . TYR A 1 197 ? -21.990 -4.984 14.422 1.00 94.69 197 TYR A O 1
ATOM 1515 N N . GLY A 1 198 ? -23.595 -6.066 13.280 1.00 94.31 198 GLY A N 1
ATOM 1516 C CA . GLY A 1 198 ? -23.334 -7.367 13.910 1.00 94.31 198 GLY A CA 1
ATOM 1517 C C . GLY A 1 198 ? -21.947 -7.928 13.580 1.00 94.31 198 GLY A C 1
ATOM 1518 O O . GLY A 1 198 ? -21.319 -8.548 14.435 1.00 94.31 198 GLY A O 1
ATOM 1519 N N . ALA A 1 199 ? -21.453 -7.675 12.371 1.00 96.44 199 ALA A N 1
ATOM 1520 C CA . ALA A 1 199 ? -20.075 -7.908 11.962 1.00 96.44 199 ALA A CA 1
ATOM 1521 C C . ALA A 1 199 ? -19.689 -6.970 10.809 1.00 96.44 199 ALA A C 1
ATOM 1523 O O . ALA A 1 199 ? -20.553 -6.472 10.079 1.00 96.44 199 ALA A O 1
ATOM 1524 N N . VAL A 1 200 ? -18.386 -6.742 10.650 1.00 97.62 200 VAL A N 1
ATOM 1525 C CA . VAL A 1 200 ? -17.799 -5.947 9.565 1.00 97.62 200 VAL A CA 1
ATOM 1526 C C . VAL A 1 200 ? -16.750 -6.789 8.864 1.00 97.62 200 VAL A C 1
ATOM 1528 O O . VAL A 1 200 ? -15.921 -7.425 9.518 1.00 97.62 200 VAL A O 1
ATOM 1531 N N . ALA A 1 201 ? -16.775 -6.770 7.537 1.00 97.44 201 ALA A N 1
ATOM 1532 C CA . ALA A 1 201 ? -15.810 -7.472 6.722 1.00 97.44 201 ALA A CA 1
ATOM 1533 C C . ALA A 1 201 ? -15.232 -6.611 5.610 1.00 97.44 201 ALA A C 1
ATOM 1535 O O . ALA A 1 201 ? -15.919 -5.788 5.006 1.00 97.44 201 ALA A O 1
ATOM 1536 N N . VAL A 1 202 ? -13.956 -6.843 5.333 1.00 97.69 202 VAL A N 1
ATOM 1537 C CA . VAL A 1 202 ? -13.138 -6.024 4.444 1.00 97.69 202 VAL A CA 1
ATOM 1538 C C . VAL A 1 202 ? -12.612 -6.893 3.313 1.00 97.69 202 VAL A C 1
ATOM 1540 O O . VAL A 1 202 ? -12.068 -7.969 3.559 1.00 97.69 202 VAL A O 1
ATOM 1543 N N . PHE A 1 203 ? -12.781 -6.428 2.081 1.00 95.12 203 PHE A N 1
ATOM 1544 C CA . PHE A 1 203 ? -12.215 -7.066 0.897 1.00 95.12 203 PHE A CA 1
ATOM 1545 C C . PHE A 1 203 ? -10.679 -7.060 0.945 1.00 95.12 203 PHE A C 1
ATOM 1547 O O . PHE A 1 203 ? -10.074 -6.023 1.230 1.00 95.12 203 PHE A O 1
ATOM 1554 N N . ASP A 1 204 ? -10.040 -8.190 0.628 1.00 92.75 204 ASP A N 1
ATOM 1555 C CA . ASP A 1 204 ? -8.589 -8.257 0.422 1.00 92.75 204 ASP A CA 1
ATOM 1556 C C . ASP A 1 204 ? -8.284 -8.755 -1.006 1.00 92.75 204 ASP A C 1
ATOM 1558 O O . ASP A 1 204 ? -8.546 -9.916 -1.322 1.00 92.75 204 ASP A O 1
ATOM 1562 N N . PRO A 1 205 ? -7.693 -7.911 -1.878 1.00 89.31 205 PRO A N 1
ATOM 1563 C CA . PRO A 1 205 ? -7.441 -8.257 -3.278 1.00 89.31 205 PRO A CA 1
ATOM 1564 C C . PRO A 1 205 ? -6.360 -9.326 -3.479 1.00 89.31 205 PRO A C 1
ATOM 1566 O O . PRO A 1 205 ? -6.154 -9.766 -4.609 1.00 89.31 205 PRO A O 1
ATOM 1569 N N . LYS A 1 206 ? -5.626 -9.709 -2.428 1.00 89.94 206 LYS A N 1
ATOM 1570 C CA . LYS A 1 206 ? -4.548 -10.708 -2.502 1.00 89.94 206 LYS A CA 1
ATOM 1571 C C . LYS A 1 206 ? -5.030 -12.126 -2.202 1.00 89.94 206 LYS A C 1
ATOM 1573 O O . LYS A 1 206 ? -4.236 -13.059 -2.278 1.00 89.94 206 LYS A O 1
ATOM 1578 N N . ILE A 1 207 ? -6.301 -12.296 -1.844 1.00 89.25 207 ILE A N 1
ATOM 1579 C CA . ILE A 1 207 ? -6.900 -13.599 -1.563 1.00 89.25 207 ILE A CA 1
ATOM 1580 C C . ILE A 1 207 ? -8.199 -13.776 -2.351 1.00 89.25 207 ILE A C 1
ATOM 1582 O O . ILE A 1 207 ? -8.835 -12.812 -2.769 1.00 89.25 207 ILE A O 1
ATOM 1586 N N . GLY A 1 208 ? -8.596 -15.033 -2.529 1.00 84.50 208 GLY A N 1
ATOM 1587 C CA . GLY A 1 208 ? -9.755 -15.409 -3.333 1.00 84.50 208 GLY A CA 1
ATOM 1588 C C . GLY A 1 208 ? -9.360 -16.040 -4.664 1.00 84.50 208 GLY A C 1
ATOM 1589 O O . GLY A 1 208 ? -8.264 -15.825 -5.187 1.00 84.50 208 GLY A O 1
ATOM 1590 N N . ASP A 1 209 ? -10.267 -16.859 -5.187 1.00 85.50 209 ASP A N 1
ATOM 1591 C CA . ASP A 1 209 ? -10.096 -17.529 -6.472 1.00 85.50 209 ASP A CA 1
ATOM 1592 C C . ASP A 1 209 ? -10.678 -16.690 -7.617 1.00 85.50 209 ASP A C 1
ATOM 1594 O O . ASP A 1 209 ? -11.451 -15.748 -7.422 1.00 85.50 209 ASP A O 1
ATOM 1598 N N . ARG A 1 210 ? -10.323 -17.040 -8.856 1.00 82.38 210 ARG A N 1
ATOM 1599 C CA . ARG A 1 210 ? -10.864 -16.373 -10.046 1.00 82.38 210 ARG A CA 1
ATOM 1600 C C . ARG A 1 210 ? -12.397 -16.458 -10.046 1.00 82.38 210 ARG A C 1
ATOM 1602 O O . ARG A 1 210 ? -12.949 -17.551 -10.044 1.00 82.38 210 ARG A O 1
ATOM 1609 N N . GLY A 1 211 ? -13.064 -15.306 -10.119 1.00 84.44 211 GLY A N 1
ATOM 1610 C CA . GLY A 1 211 ? -14.529 -15.206 -10.045 1.00 84.44 211 GLY A CA 1
ATOM 1611 C C . GLY A 1 211 ? -15.088 -14.978 -8.640 1.00 84.44 211 GLY A C 1
ATOM 1612 O O . GLY A 1 211 ? -16.289 -14.763 -8.514 1.00 84.44 211 GLY A O 1
ATOM 1613 N N . LEU A 1 212 ? -14.235 -14.940 -7.609 1.00 89.50 212 LEU A N 1
ATOM 1614 C CA . LEU A 1 212 ? -14.607 -14.662 -6.224 1.00 89.50 212 LEU A CA 1
ATOM 1615 C C . LEU A 1 212 ? -13.903 -13.395 -5.686 1.00 89.50 212 LEU A C 1
ATOM 1617 O O . LEU A 1 212 ? -12.696 -13.206 -5.836 1.00 89.50 212 LEU A O 1
ATOM 1621 N N . ASP A 1 213 ? -14.664 -12.473 -5.098 1.00 90.50 213 ASP A N 1
ATOM 1622 C CA . ASP A 1 213 ? -14.183 -11.442 -4.172 1.00 90.50 213 ASP A CA 1
ATOM 1623 C C . ASP A 1 213 ? -14.183 -12.023 -2.764 1.00 90.50 213 ASP A C 1
ATOM 1625 O O . ASP A 1 213 ? -15.256 -12.281 -2.219 1.00 90.50 213 ASP A O 1
ATOM 1629 N N . ARG A 1 214 ? -13.004 -12.197 -2.165 1.00 94.19 214 ARG A N 1
ATOM 1630 C CA . ARG A 1 214 ? -12.899 -12.692 -0.795 1.00 94.19 214 ARG A CA 1
ATOM 1631 C C . ARG A 1 214 ? -12.815 -11.544 0.201 1.00 94.19 214 ARG A C 1
ATOM 1633 O O . ARG A 1 214 ? -11.961 -10.663 0.108 1.00 94.19 214 ARG A O 1
ATOM 1640 N N . TYR A 1 215 ? -13.697 -11.590 1.183 1.00 96.44 215 TYR A N 1
ATOM 1641 C CA . TYR A 1 215 ? -13.758 -10.646 2.288 1.00 96.44 215 TYR A CA 1
ATOM 1642 C C . TYR A 1 215 ? -13.351 -11.343 3.582 1.00 96.44 215 TYR A C 1
ATOM 1644 O O . TYR A 1 215 ? -13.631 -12.525 3.773 1.00 96.44 215 TYR A O 1
ATOM 1652 N N . ILE A 1 216 ? -12.715 -10.595 4.478 1.00 97.88 216 ILE A N 1
ATOM 1653 C CA . ILE A 1 216 ? -12.262 -11.057 5.791 1.00 97.88 216 ILE A CA 1
ATOM 1654 C C . ILE A 1 216 ? -13.109 -10.366 6.852 1.00 97.88 216 ILE A C 1
ATOM 1656 O O . ILE A 1 216 ? -13.173 -9.137 6.869 1.00 97.88 216 ILE A O 1
ATOM 1660 N N . VAL A 1 217 ? -13.727 -11.120 7.757 1.00 98.25 217 VAL A N 1
ATOM 1661 C CA . VAL A 1 217 ? -14.414 -10.567 8.931 1.00 98.25 217 VAL A CA 1
ATOM 1662 C C . VAL A 1 217 ? -13.371 -9.993 9.892 1.00 98.25 217 VAL A C 1
ATOM 1664 O O . VAL A 1 217 ? -12.541 -10.723 10.430 1.00 98.25 217 VAL A O 1
ATOM 1667 N N . THR A 1 218 ? -13.404 -8.682 10.117 1.00 98.31 218 THR A N 1
ATOM 1668 C CA . THR A 1 218 ? -12.435 -7.956 10.960 1.00 98.31 218 THR A CA 1
ATOM 1669 C C . THR A 1 218 ? -13.025 -7.512 12.293 1.00 98.31 218 THR A C 1
ATOM 1671 O O . THR A 1 218 ? -12.285 -7.308 13.250 1.00 98.31 218 THR A O 1
ATOM 1674 N N . ILE A 1 219 ? -14.352 -7.389 12.373 1.00 97.69 219 ILE A N 1
ATOM 1675 C CA . ILE A 1 219 ? -15.092 -7.027 13.587 1.00 97.69 219 ILE A CA 1
ATOM 1676 C C . ILE A 1 219 ? -16.277 -7.974 13.721 1.00 97.69 219 ILE A C 1
ATOM 1678 O O . ILE A 1 219 ? -16.976 -8.231 12.740 1.00 97.69 219 ILE A O 1
ATOM 1682 N N . ASN A 1 220 ? -16.538 -8.458 14.935 1.00 96.00 220 ASN A N 1
ATOM 1683 C CA . ASN A 1 220 ? -17.701 -9.291 15.211 1.00 96.00 220 ASN A CA 1
ATOM 1684 C C . ASN A 1 220 ? -18.304 -9.014 16.598 1.00 96.00 220 ASN A C 1
ATOM 1686 O O . ASN A 1 220 ? -17.620 -9.075 17.616 1.00 96.00 220 ASN A O 1
ATOM 1690 N N . HIS A 1 221 ? -19.616 -8.796 16.618 1.00 93.31 221 HIS A N 1
ATOM 1691 C CA . HIS A 1 221 ? -20.478 -8.708 17.799 1.00 93.31 221 HIS A CA 1
ATOM 1692 C C . HIS A 1 221 ? -21.639 -9.716 17.758 1.00 93.31 221 HIS A C 1
ATOM 1694 O O . HIS A 1 221 ? -22.528 -9.687 18.609 1.00 93.31 221 HIS A O 1
ATOM 1700 N N . SER A 1 222 ? -21.653 -10.614 16.773 1.00 90.12 222 SER A N 1
ATOM 1701 C CA . SER A 1 222 ? -22.692 -11.623 16.588 1.00 90.12 222 SER A CA 1
ATOM 1702 C C . SER A 1 222 ? -22.180 -13.031 16.914 1.00 90.12 222 SER A C 1
ATOM 1704 O O . SER A 1 222 ? -20.980 -13.293 16.940 1.00 90.12 222 SER A O 1
ATOM 1706 N N . LYS A 1 223 ? -23.100 -13.981 17.110 1.00 88.75 223 LYS A N 1
ATOM 1707 C CA . LYS A 1 223 ? -22.754 -15.410 17.224 1.00 88.75 223 LYS A CA 1
ATOM 1708 C C . LYS A 1 223 ? -22.570 -16.099 15.866 1.00 88.75 223 LYS A C 1
ATOM 1710 O O . LYS A 1 223 ? -22.229 -17.275 15.839 1.00 88.75 223 LYS A O 1
ATOM 1715 N N . ASN A 1 224 ? -22.833 -15.388 14.770 1.00 89.50 224 ASN A N 1
ATOM 1716 C CA . ASN A 1 224 ? -22.920 -15.967 13.430 1.00 89.50 224 ASN A CA 1
ATOM 1717 C C . ASN A 1 224 ? -21.600 -15.904 12.658 1.00 89.50 224 ASN A C 1
ATOM 1719 O O . ASN A 1 224 ? -21.493 -16.577 11.642 1.00 89.50 224 ASN A O 1
ATOM 1723 N N . TYR A 1 225 ? -20.637 -15.104 13.123 1.00 93.31 225 TYR A N 1
ATOM 1724 C CA . TYR A 1 225 ? -19.357 -14.892 12.453 1.00 93.31 225 TYR A CA 1
ATOM 1725 C C . TYR A 1 225 ? -18.189 -15.026 13.430 1.00 93.31 225 TYR A C 1
ATOM 1727 O O . TYR A 1 225 ? -18.371 -14.965 14.651 1.00 93.31 225 TYR A O 1
ATOM 1735 N N . GLN A 1 226 ? -16.976 -15.157 12.900 1.00 95.56 226 GLN A N 1
ATOM 1736 C CA . GLN A 1 226 ? -15.730 -15.118 13.666 1.00 95.56 226 GLN A CA 1
ATOM 1737 C C . GLN A 1 226 ? -14.725 -14.141 13.052 1.00 95.56 226 GLN A C 1
ATOM 1739 O O . GLN A 1 226 ? -14.640 -13.991 11.840 1.00 95.56 226 GLN A O 1
ATOM 1744 N N . VAL A 1 227 ? -13.924 -13.478 13.889 1.00 97.69 227 VAL A N 1
ATOM 1745 C CA . VAL A 1 227 ? -12.831 -12.625 13.396 1.00 97.69 227 VAL A CA 1
ATOM 1746 C C . VAL A 1 227 ? -11.794 -13.492 12.671 1.00 97.69 227 VAL A C 1
ATOM 1748 O O . VAL A 1 227 ? -11.343 -14.507 13.202 1.00 97.69 227 VAL A O 1
ATOM 1751 N N . GLY A 1 228 ? -11.435 -13.096 11.450 1.00 97.06 228 GLY A N 1
ATOM 1752 C CA . GLY A 1 228 ? -10.594 -13.867 10.534 1.00 97.06 228 GLY A CA 1
ATOM 1753 C C . GLY A 1 228 ? -11.345 -14.956 9.761 1.00 97.06 228 GLY A C 1
ATOM 1754 O O . GLY A 1 228 ? -10.707 -15.768 9.096 1.00 97.06 228 GLY A O 1
ATOM 1755 N N . GLU A 1 229 ? -12.673 -15.029 9.851 1.00 96.94 229 GLU A N 1
ATOM 1756 C CA . GLU A 1 229 ? -13.488 -15.809 8.915 1.00 96.94 229 GLU A CA 1
ATOM 1757 C C . GLU A 1 229 ? -13.484 -15.143 7.533 1.00 96.94 229 GLU A C 1
ATOM 1759 O O . GLU A 1 229 ? -13.382 -13.917 7.431 1.00 96.94 229 GLU A O 1
ATOM 1764 N N . THR A 1 230 ? -13.604 -15.941 6.469 1.00 96.38 230 THR A N 1
ATOM 1765 C CA . THR A 1 230 ? -13.699 -15.428 5.098 1.00 96.38 230 THR A CA 1
ATOM 1766 C C . THR A 1 230 ? -14.970 -15.886 4.408 1.00 96.38 230 THR A C 1
ATOM 1768 O O . THR A 1 230 ? -15.495 -16.960 4.691 1.00 96.38 230 THR A O 1
ATOM 1771 N N . PHE A 1 231 ? -15.456 -15.067 3.485 1.00 93.75 231 PHE A N 1
ATOM 1772 C CA . PHE A 1 231 ? -16.566 -15.405 2.603 1.00 93.75 231 PHE A CA 1
ATOM 1773 C C . PHE A 1 231 ? -16.331 -14.783 1.236 1.00 93.75 231 PHE A C 1
ATOM 1775 O O . PHE A 1 231 ? -15.640 -13.768 1.098 1.00 93.75 231 PHE A O 1
ATOM 1782 N N . ASP A 1 232 ? -16.940 -15.407 0.238 1.00 93.75 232 ASP A N 1
ATOM 1783 C CA . ASP A 1 232 ? -16.734 -15.072 -1.156 1.00 93.75 232 ASP A CA 1
ATOM 1784 C C . ASP A 1 232 ? -17.998 -14.458 -1.755 1.00 93.75 232 ASP A C 1
ATOM 1786 O O . ASP A 1 232 ? -19.120 -14.907 -1.508 1.00 93.75 232 ASP A O 1
ATOM 1790 N N . ILE A 1 233 ? -17.805 -13.431 -2.575 1.00 90.38 233 ILE A N 1
ATOM 1791 C CA . ILE A 1 233 ? -18.845 -12.847 -3.414 1.00 90.38 233 ILE A CA 1
ATOM 1792 C C . ILE A 1 233 ? -18.498 -13.141 -4.865 1.00 90.38 233 ILE A C 1
ATOM 1794 O O . ILE A 1 233 ? -17.390 -12.867 -5.317 1.00 90.38 233 ILE A O 1
ATOM 1798 N N . ASN A 1 234 ? -19.449 -13.703 -5.606 1.00 90.00 234 ASN A N 1
ATOM 1799 C CA . ASN A 1 234 ? -19.253 -13.938 -7.030 1.00 90.00 234 ASN A CA 1
ATOM 1800 C C . ASN A 1 234 ? -19.133 -12.606 -7.772 1.00 90.00 234 ASN A C 1
ATOM 1802 O O . ASN A 1 234 ? -19.949 -11.706 -7.581 1.00 90.00 234 ASN A O 1
ATOM 1806 N N . TYR A 1 235 ? -18.172 -12.527 -8.681 1.00 84.56 235 TYR A N 1
ATOM 1807 C CA . TYR A 1 235 ? -18.057 -11.439 -9.641 1.00 84.56 235 TYR A CA 1
ATOM 1808 C C . TYR A 1 235 ? -17.737 -12.018 -11.021 1.00 84.56 235 TYR A C 1
ATOM 1810 O O . TYR A 1 235 ? -17.290 -13.160 -11.147 1.00 84.56 235 TYR A O 1
ATOM 1818 N N . GLN A 1 236 ? -17.958 -11.240 -12.076 1.00 83.81 236 GLN A N 1
ATOM 1819 C CA . GLN A 1 236 ? -17.586 -11.659 -13.426 1.00 83.81 236 GLN A CA 1
ATOM 1820 C C . GLN A 1 236 ? -16.095 -11.383 -13.668 1.00 83.81 236 GLN A C 1
ATOM 1822 O O . GLN A 1 236 ? -15.695 -10.216 -13.643 1.00 83.81 236 GLN A O 1
ATOM 1827 N N . PRO A 1 237 ? -15.255 -12.414 -13.908 1.00 83.00 237 PRO A N 1
ATOM 1828 C CA . PRO A 1 237 ? -13.845 -12.208 -14.207 1.00 83.00 237 PRO A CA 1
ATOM 1829 C C . PRO A 1 237 ? -13.675 -11.359 -15.463 1.00 83.00 237 PRO A C 1
ATOM 1831 O O . PRO A 1 237 ? -14.124 -11.755 -16.536 1.00 83.00 237 PRO A O 1
ATOM 1834 N N . GLN A 1 238 ? -12.969 -10.243 -15.330 1.00 81.56 238 GLN A N 1
ATOM 1835 C CA . GLN A 1 238 ? -12.511 -9.447 -16.462 1.00 81.56 238 GLN A CA 1
ATOM 1836 C C . GLN A 1 238 ? -11.059 -9.818 -16.791 1.00 81.56 238 GLN A C 1
ATOM 1838 O O . GLN A 1 238 ? -10.316 -10.219 -15.883 1.00 81.56 238 GLN A O 1
ATOM 1843 N N . PRO A 1 239 ? -10.631 -9.729 -18.061 1.00 85.19 239 PRO A N 1
ATOM 1844 C CA . PRO A 1 239 ? -9.216 -9.779 -18.396 1.00 85.19 239 PRO A CA 1
ATOM 1845 C C . PRO A 1 239 ? -8.457 -8.685 -17.641 1.00 85.19 239 PRO A C 1
ATOM 1847 O O . PRO A 1 239 ? -8.963 -7.581 -17.445 1.00 85.19 239 PRO A O 1
ATOM 1850 N N . ASN A 1 240 ? -7.241 -8.995 -17.202 1.00 90.94 240 ASN A N 1
ATOM 1851 C CA . ASN A 1 240 ? -6.408 -8.055 -16.471 1.00 90.94 240 ASN A CA 1
ATOM 1852 C C . ASN A 1 240 ? -4.975 -8.041 -16.990 1.00 90.94 240 ASN A C 1
ATOM 1854 O O . ASN A 1 240 ? -4.422 -9.059 -17.407 1.00 90.94 240 ASN A O 1
ATOM 1858 N N . VAL A 1 241 ? -4.367 -6.862 -16.926 1.00 96.44 241 VAL A N 1
ATOM 1859 C CA . VAL A 1 241 ? -2.994 -6.630 -17.357 1.00 96.44 241 VAL A CA 1
ATOM 1860 C C . VAL A 1 241 ? -2.098 -6.601 -16.126 1.00 96.44 241 VAL A C 1
ATOM 1862 O O . VAL A 1 241 ? -2.263 -5.771 -15.236 1.00 96.44 241 VAL A O 1
ATOM 1865 N N . LYS A 1 242 ? -1.129 -7.513 -16.077 1.00 97.50 242 LYS A N 1
ATOM 1866 C CA . LYS A 1 242 ? -0.111 -7.608 -15.022 1.00 97.50 242 LYS A CA 1
ATOM 1867 C C . LYS A 1 242 ? 1.261 -7.336 -15.626 1.00 97.50 242 LYS A C 1
ATOM 1869 O O . LYS A 1 242 ? 1.764 -8.161 -16.390 1.00 97.50 242 LYS A O 1
ATOM 1874 N N . VAL A 1 243 ? 1.844 -6.185 -15.324 1.00 98.38 243 VAL A N 1
ATOM 1875 C CA . VAL A 1 243 ? 3.109 -5.724 -15.903 1.00 98.38 243 VAL A CA 1
ATOM 1876 C C . VAL A 1 243 ? 4.214 -5.826 -14.869 1.00 98.38 243 VAL A C 1
ATOM 1878 O O . VAL A 1 243 ? 4.126 -5.219 -13.798 1.00 98.38 243 VAL A O 1
ATOM 1881 N N . VAL A 1 244 ? 5.274 -6.556 -15.208 1.00 98.38 244 VAL A N 1
ATOM 1882 C CA . VAL A 1 244 ? 6.486 -6.597 -14.391 1.00 98.38 244 VAL A CA 1
ATOM 1883 C C . VAL A 1 244 ? 7.504 -5.553 -14.848 1.00 98.38 244 VAL A C 1
ATOM 1885 O O . VAL A 1 244 ? 7.818 -5.451 -16.032 1.00 98.38 244 VAL A O 1
ATOM 1888 N N . LEU A 1 245 ? 8.057 -4.806 -13.893 1.00 98.19 245 LEU A N 1
ATOM 1889 C CA . LEU A 1 245 ? 9.244 -3.971 -14.056 1.00 98.19 245 LEU A CA 1
ATOM 1890 C C . LEU A 1 245 ? 10.479 -4.791 -13.660 1.00 98.19 245 LEU A C 1
ATOM 1892 O O . LEU A 1 245 ? 10.741 -5.020 -12.473 1.00 98.19 245 LEU A O 1
ATOM 1896 N N . CYS A 1 246 ? 11.245 -5.235 -14.652 1.00 97.88 246 CYS A N 1
ATOM 1897 C CA . CYS A 1 246 ? 12.433 -6.065 -14.464 1.00 97.88 246 CYS A CA 1
ATOM 1898 C C . CYS A 1 246 ? 13.704 -5.360 -14.958 1.00 97.88 246 CYS A C 1
ATOM 1900 O O . CYS A 1 246 ? 13.649 -4.287 -15.554 1.00 97.88 246 CYS A O 1
ATOM 1902 N N . GLY A 1 247 ? 14.874 -5.922 -14.652 1.00 97.38 247 GLY A N 1
ATOM 1903 C CA . GLY A 1 247 ? 16.161 -5.297 -14.964 1.00 97.38 247 GLY A CA 1
ATOM 1904 C C . GLY A 1 247 ? 17.172 -5.398 -13.823 1.00 97.38 247 GLY A C 1
ATOM 1905 O O . GLY A 1 247 ? 16.781 -5.681 -12.683 1.00 97.38 247 GLY A O 1
ATOM 1906 N N . PRO A 1 248 ? 18.468 -5.140 -14.066 1.00 96.38 248 PRO A N 1
ATOM 1907 C CA . PRO A 1 248 ? 19.522 -5.318 -13.072 1.00 96.38 248 PRO A CA 1
ATOM 1908 C C . PRO A 1 248 ? 19.365 -4.394 -11.858 1.00 96.38 248 PRO A C 1
ATOM 1910 O O . PRO A 1 248 ? 18.576 -3.446 -11.833 1.00 96.38 248 PRO A O 1
ATOM 1913 N N . ALA A 1 249 ? 20.114 -4.680 -10.795 1.00 93.62 249 ALA A N 1
ATOM 1914 C CA . ALA A 1 249 ? 20.146 -3.829 -9.611 1.00 93.62 249 ALA A CA 1
ATOM 1915 C C . ALA A 1 249 ? 20.637 -2.399 -9.931 1.00 93.62 249 ALA A C 1
ATOM 1917 O O . ALA A 1 249 ? 21.439 -2.163 -10.839 1.00 93.62 249 ALA A O 1
ATOM 1918 N N . ASN A 1 250 ? 20.188 -1.433 -9.125 1.00 91.12 250 ASN A N 1
ATOM 1919 C CA . ASN A 1 250 ? 20.596 -0.026 -9.210 1.00 91.12 250 ASN A CA 1
ATOM 1920 C C . ASN A 1 250 ? 20.272 0.651 -10.559 1.00 91.12 250 ASN A C 1
ATOM 1922 O O . ASN A 1 250 ? 21.047 1.479 -11.023 1.00 91.12 250 ASN A O 1
ATOM 1926 N N . THR A 1 251 ? 19.150 0.296 -11.192 1.00 94.44 251 THR A N 1
ATOM 1927 C CA . THR A 1 251 ? 18.560 0.996 -12.358 1.00 94.44 251 THR A CA 1
ATOM 1928 C C . THR A 1 251 ? 17.425 1.949 -11.974 1.00 94.44 251 THR A C 1
ATOM 1930 O O . THR A 1 251 ? 16.647 2.368 -12.818 1.00 94.44 251 THR A O 1
ATOM 1933 N N . GLY A 1 252 ? 17.251 2.235 -10.681 1.00 92.38 252 GLY A N 1
ATOM 1934 C CA . GLY A 1 252 ? 16.181 3.118 -10.216 1.00 92.38 252 GLY A CA 1
ATOM 1935 C C . GLY A 1 252 ? 14.762 2.540 -10.307 1.00 92.38 252 GLY A C 1
ATOM 1936 O O . GLY A 1 252 ? 13.816 3.315 -10.227 1.00 92.38 252 GLY A O 1
ATOM 1937 N N . LYS A 1 253 ? 14.580 1.210 -10.423 1.00 92.88 253 LYS A N 1
ATOM 1938 C CA . LYS A 1 253 ? 13.252 0.554 -10.532 1.00 92.88 253 LYS A CA 1
ATOM 1939 C C . LYS A 1 253 ? 12.215 1.059 -9.527 1.00 92.88 253 LYS A C 1
ATOM 1941 O O . LYS A 1 253 ? 11.106 1.378 -9.932 1.00 92.88 253 LYS A O 1
ATOM 1946 N N . THR A 1 254 ? 12.575 1.186 -8.249 1.00 90.50 254 THR A N 1
ATOM 1947 C CA . THR A 1 254 ? 11.660 1.695 -7.213 1.00 90.50 254 THR A CA 1
ATOM 1948 C C . THR A 1 254 ? 11.211 3.129 -7.511 1.00 90.50 254 THR A C 1
ATOM 1950 O O . THR A 1 254 ? 10.019 3.413 -7.505 1.00 90.50 254 THR A O 1
ATOM 1953 N N . VAL A 1 255 ? 12.153 4.019 -7.851 1.00 92.50 255 VAL A N 1
ATOM 1954 C CA . VAL A 1 255 ? 11.874 5.426 -8.201 1.00 92.50 255 VAL A CA 1
ATOM 1955 C C . VAL A 1 255 ? 11.005 5.505 -9.455 1.00 92.50 255 VAL A C 1
ATOM 1957 O O . VAL A 1 255 ? 10.043 6.269 -9.511 1.00 92.50 255 VAL A O 1
ATOM 1960 N N . PHE A 1 256 ? 11.316 4.674 -10.449 1.00 95.31 256 PHE A N 1
ATOM 1961 C CA . PHE A 1 256 ? 10.568 4.577 -11.692 1.00 95.31 256 PHE A CA 1
ATOM 1962 C C . PHE A 1 256 ? 9.131 4.094 -11.453 1.00 95.31 256 PHE A C 1
ATOM 1964 O O . PHE A 1 256 ? 8.194 4.719 -11.939 1.00 95.31 256 PHE A O 1
ATOM 1971 N N . LYS A 1 257 ? 8.941 3.040 -10.647 1.00 95.19 257 LYS A N 1
ATOM 1972 C CA . LYS A 1 257 ? 7.628 2.512 -10.247 1.00 95.19 257 LYS A CA 1
ATOM 1973 C C . LYS A 1 257 ? 6.791 3.555 -9.509 1.00 95.19 257 LYS A C 1
ATOM 1975 O O . LYS A 1 257 ? 5.616 3.716 -9.825 1.00 95.19 257 LYS A O 1
ATOM 1980 N N . ASP A 1 258 ? 7.381 4.272 -8.554 1.00 92.38 258 ASP A N 1
ATOM 1981 C CA . ASP A 1 258 ? 6.681 5.306 -7.783 1.00 92.38 258 ASP A CA 1
ATOM 1982 C C . ASP A 1 258 ? 6.258 6.479 -8.679 1.00 92.38 258 ASP A C 1
ATOM 1984 O O . ASP A 1 258 ? 5.122 6.955 -8.605 1.00 92.38 258 ASP A O 1
ATOM 1988 N N . GLY A 1 259 ? 7.143 6.906 -9.586 1.00 94.50 259 GLY A N 1
ATOM 1989 C CA . GLY A 1 259 ? 6.829 7.909 -10.599 1.00 94.50 259 GLY A CA 1
ATOM 1990 C C . GLY A 1 259 ? 5.730 7.462 -11.559 1.00 94.50 259 GLY A C 1
ATOM 1991 O O . GLY A 1 259 ? 4.806 8.230 -11.817 1.00 94.50 259 GLY A O 1
ATOM 1992 N N . LEU A 1 260 ? 5.799 6.218 -12.036 1.00 97.00 260 LEU A N 1
ATOM 1993 C CA . LEU A 1 260 ? 4.810 5.611 -12.924 1.00 97.00 260 LEU A CA 1
ATOM 1994 C C . LEU A 1 260 ? 3.444 5.494 -12.246 1.00 97.00 260 LEU A C 1
ATOM 1996 O O . LEU A 1 260 ? 2.441 5.896 -12.826 1.00 97.00 260 LEU A O 1
ATOM 2000 N N . LYS A 1 261 ? 3.400 5.043 -10.986 1.00 94.44 261 LYS A N 1
ATOM 2001 C CA . LYS A 1 261 ? 2.182 5.028 -10.165 1.00 94.44 261 LYS A CA 1
ATOM 2002 C C . LYS A 1 261 ? 1.555 6.420 -10.106 1.00 94.44 261 LYS A C 1
ATOM 2004 O O . LYS A 1 261 ? 0.366 6.571 -10.366 1.00 94.44 261 LYS A O 1
ATOM 2009 N N . ALA A 1 262 ? 2.347 7.437 -9.774 1.00 92.38 262 ALA A N 1
ATOM 2010 C CA . ALA A 1 262 ? 1.867 8.811 -9.675 1.00 92.38 262 ALA A CA 1
ATOM 2011 C C . ALA A 1 262 ? 1.458 9.413 -11.032 1.00 92.38 262 ALA A C 1
ATOM 2013 O O . ALA A 1 262 ? 0.615 10.304 -11.054 1.00 92.38 262 ALA A O 1
ATOM 2014 N N . ALA A 1 263 ? 2.037 8.956 -12.145 1.00 95.62 263 ALA A N 1
ATOM 2015 C CA . ALA A 1 263 ? 1.634 9.361 -13.488 1.00 95.62 263 ALA A CA 1
ATOM 2016 C C . ALA A 1 263 ? 0.301 8.719 -13.896 1.00 95.62 263 ALA A C 1
ATOM 2018 O O . ALA A 1 263 ? -0.610 9.440 -14.287 1.00 95.62 263 ALA A O 1
ATOM 2019 N N . ILE A 1 264 ? 0.152 7.400 -13.719 1.00 96.25 264 ILE A N 1
ATOM 2020 C CA . ILE A 1 264 ? -1.081 6.662 -14.040 1.00 96.25 264 ILE A CA 1
ATOM 2021 C C . ILE A 1 264 ? -2.269 7.210 -13.243 1.00 96.25 264 ILE A C 1
ATOM 2023 O O . ILE A 1 264 ? -3.316 7.476 -13.816 1.00 96.25 264 ILE A O 1
ATOM 2027 N N . LEU A 1 265 ? -2.102 7.462 -11.939 1.00 91.81 265 LEU A N 1
ATOM 2028 C CA . LEU A 1 265 ? -3.179 7.989 -11.084 1.00 91.81 265 LEU A CA 1
ATOM 2029 C C . LEU A 1 265 ? -3.663 9.401 -11.470 1.00 91.81 265 LEU A C 1
ATOM 2031 O O . LEU A 1 265 ? -4.699 9.830 -10.968 1.00 91.81 265 LEU A O 1
ATOM 2035 N N . LYS A 1 266 ? -2.925 10.129 -12.320 1.00 91.31 266 LYS A N 1
ATOM 2036 C CA . LYS A 1 266 ? -3.321 11.446 -12.848 1.00 91.31 266 LYS A CA 1
ATOM 2037 C C . LYS A 1 266 ? -4.052 11.362 -14.191 1.00 91.31 266 LYS A C 1
ATOM 2039 O O . LYS A 1 266 ? -4.531 12.391 -14.662 1.00 91.31 266 LYS A O 1
ATOM 2044 N N . LEU A 1 267 ? -4.095 10.194 -14.832 1.00 93.50 267 LEU A N 1
ATOM 2045 C CA . LEU A 1 267 ? -4.789 10.010 -16.104 1.00 93.50 267 LEU A CA 1
ATOM 2046 C C . LEU A 1 267 ? -6.287 9.827 -15.846 1.00 93.50 267 LEU A C 1
ATOM 2048 O O . LEU A 1 267 ? -6.687 8.949 -15.088 1.00 93.50 267 LEU A O 1
ATOM 2052 N N . ASN A 1 268 ? -7.118 10.638 -16.502 1.00 90.06 268 ASN A N 1
ATOM 2053 C CA . ASN A 1 268 ? -8.575 10.614 -16.314 1.00 90.06 268 ASN A CA 1
ATOM 2054 C C . ASN A 1 268 ? -9.222 9.300 -16.781 1.00 90.06 268 ASN A C 1
ATOM 2056 O O . ASN A 1 268 ? -10.307 8.955 -16.329 1.00 90.06 268 ASN A O 1
ATOM 2060 N N . HIS A 1 269 ? -8.572 8.592 -17.704 1.00 91.50 269 HIS A N 1
ATOM 2061 C CA . HIS A 1 269 ? -9.007 7.308 -18.255 1.00 91.50 269 HIS A CA 1
ATOM 2062 C C . HIS A 1 269 ? -8.292 6.108 -17.621 1.00 91.50 269 HIS A C 1
ATOM 2064 O O . HIS A 1 269 ? -8.470 4.985 -18.088 1.00 91.50 269 HIS A O 1
ATOM 2070 N N . ALA A 1 270 ? -7.485 6.307 -16.571 1.00 92.25 270 ALA A N 1
ATOM 2071 C CA . ALA A 1 270 ? -6.899 5.183 -15.848 1.00 92.25 270 ALA A CA 1
ATOM 2072 C C . ALA A 1 270 ? -7.991 4.343 -15.158 1.00 92.25 270 ALA A C 1
ATOM 2074 O O . ALA A 1 270 ? -8.960 4.903 -14.642 1.00 92.25 270 ALA A O 1
ATOM 2075 N N . PRO A 1 271 ? -7.835 3.008 -15.084 1.00 91.06 271 PRO A N 1
ATOM 2076 C CA . PRO A 1 271 ? -8.736 2.177 -14.300 1.00 91.06 271 PRO A CA 1
ATOM 2077 C C . PRO A 1 271 ? -8.747 2.593 -12.822 1.00 91.06 271 PRO A C 1
ATOM 2079 O O . PRO A 1 271 ? -7.694 2.677 -12.184 1.00 91.06 271 PRO A O 1
ATOM 2082 N N . ASP A 1 272 ? -9.941 2.789 -12.258 1.00 86.69 272 ASP A N 1
ATOM 2083 C CA . ASP A 1 272 ? -10.142 3.131 -10.839 1.00 86.69 272 ASP A CA 1
ATOM 2084 C C . ASP A 1 272 ? -9.498 2.118 -9.879 1.00 86.69 272 ASP A C 1
ATOM 2086 O O . ASP A 1 272 ? -9.042 2.450 -8.779 1.00 86.69 272 ASP A O 1
ATOM 2090 N N . ASP A 1 273 ? -9.443 0.864 -10.315 1.00 88.19 273 ASP A N 1
ATOM 2091 C CA . ASP A 1 273 ? -8.876 -0.261 -9.600 1.00 88.19 273 ASP A CA 1
ATOM 2092 C C . ASP A 1 273 ? -7.378 -0.456 -9.886 1.00 88.19 273 ASP A C 1
ATOM 2094 O O . ASP A 1 273 ? -6.841 -1.478 -9.496 1.00 88.19 273 ASP A O 1
ATOM 2098 N N . PHE A 1 274 ? -6.652 0.480 -10.509 1.00 92.69 274 PHE A N 1
ATOM 2099 C CA . PHE A 1 274 ? -5.198 0.354 -10.702 1.00 92.69 274 PHE A CA 1
ATOM 2100 C C . PHE A 1 274 ? -4.451 0.046 -9.388 1.00 92.69 274 PHE A C 1
ATOM 2102 O O . PHE A 1 274 ? -4.660 0.705 -8.359 1.00 92.69 274 PHE A O 1
ATOM 2109 N N . TYR A 1 275 ? -3.542 -0.936 -9.430 1.00 91.62 275 TYR A N 1
ATOM 2110 C CA . TYR A 1 275 ? -2.812 -1.413 -8.258 1.00 91.62 275 TYR A CA 1
ATOM 2111 C C . TYR A 1 275 ? -1.311 -1.597 -8.509 1.00 91.62 275 TYR A C 1
ATOM 2113 O O . TYR A 1 275 ? -0.868 -1.933 -9.607 1.00 91.62 275 TYR A O 1
ATOM 2121 N N . VAL A 1 276 ? -0.513 -1.370 -7.460 1.00 92.75 276 VAL A N 1
ATOM 2122 C CA . VAL A 1 276 ? 0.948 -1.508 -7.491 1.00 92.75 276 VAL A CA 1
ATOM 2123 C C . VAL A 1 276 ? 1.421 -2.262 -6.263 1.00 92.75 276 VAL A C 1
ATOM 2125 O O . VAL A 1 276 ? 1.017 -1.927 -5.148 1.00 92.75 276 VAL A O 1
ATOM 2128 N N . ILE A 1 277 ? 2.323 -3.225 -6.452 1.00 91.50 277 ILE A N 1
ATOM 2129 C CA . ILE A 1 277 ? 2.952 -3.964 -5.350 1.00 91.50 277 ILE A CA 1
ATOM 2130 C C . ILE A 1 277 ? 4.465 -4.104 -5.550 1.00 91.50 277 ILE A C 1
ATOM 2132 O O . ILE A 1 277 ? 4.963 -4.015 -6.669 1.00 91.50 277 ILE A O 1
ATOM 2136 N N . SER A 1 278 ? 5.199 -4.337 -4.459 1.00 91.12 278 SER A N 1
ATOM 2137 C CA . SER A 1 278 ? 6.617 -4.715 -4.516 1.00 91.12 278 SER A CA 1
ATOM 2138 C C . SER A 1 278 ? 6.777 -6.234 -4.528 1.00 91.12 278 SER A C 1
ATOM 2140 O O . SER A 1 278 ? 6.216 -6.926 -3.672 1.00 91.12 278 SER A O 1
ATOM 2142 N N . GLY A 1 279 ? 7.571 -6.747 -5.467 1.00 88.44 279 GLY A N 1
ATOM 2143 C CA . GLY A 1 279 ? 7.918 -8.166 -5.580 1.00 88.44 279 GLY A CA 1
ATOM 2144 C C . GLY A 1 279 ? 9.249 -8.549 -4.927 1.00 88.44 279 GLY A C 1
ATOM 2145 O O . GLY A 1 279 ? 9.643 -9.706 -4.995 1.00 88.44 279 GLY A O 1
ATOM 2146 N N . CYS A 1 280 ? 9.951 -7.605 -4.294 1.00 88.81 280 CYS A N 1
ATOM 2147 C CA . CYS A 1 280 ? 11.254 -7.826 -3.663 1.00 88.81 280 CYS A CA 1
ATOM 2148 C C . CYS A 1 280 ? 11.207 -7.453 -2.167 1.00 88.81 280 CYS A C 1
ATOM 2150 O O . CYS A 1 280 ? 10.697 -6.381 -1.838 1.00 88.81 280 CYS A O 1
ATOM 2152 N N . PRO A 1 281 ? 11.755 -8.274 -1.251 1.00 88.25 281 PRO A N 1
ATOM 2153 C CA . PRO A 1 281 ? 11.782 -7.976 0.182 1.00 88.25 281 PRO A CA 1
ATOM 2154 C C . PRO A 1 281 ? 12.979 -7.090 0.578 1.00 88.25 281 PRO A C 1
ATOM 2156 O O . PRO A 1 281 ? 13.662 -7.341 1.569 1.00 88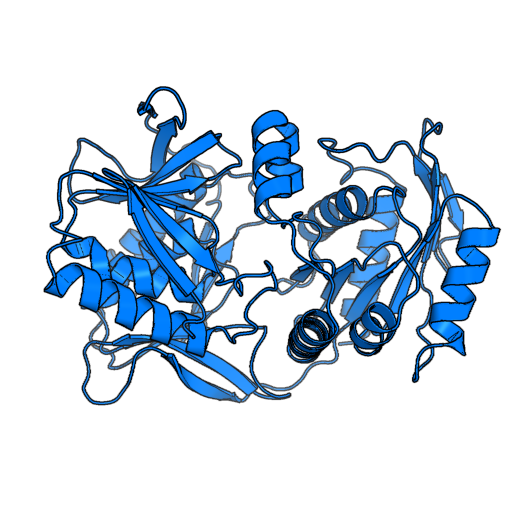.25 281 PRO A O 1
ATOM 2159 N N . ASP A 1 282 ? 13.275 -6.041 -0.190 1.00 85.44 282 ASP A N 1
ATOM 2160 C CA . ASP A 1 282 ? 14.455 -5.188 0.021 1.00 85.44 282 ASP A CA 1
ATOM 2161 C C . ASP A 1 282 ? 14.269 -4.085 1.080 1.00 85.44 282 ASP A C 1
ATOM 2163 O O . ASP A 1 282 ? 15.194 -3.302 1.320 1.00 85.44 282 ASP A O 1
ATOM 2167 N N . GLY A 1 283 ? 13.100 -4.062 1.723 1.00 83.00 283 GLY A N 1
ATOM 2168 C CA . GLY A 1 283 ? 12.705 -3.082 2.731 1.00 83.00 283 GLY A CA 1
ATOM 2169 C C . GLY A 1 283 ? 11.955 -1.880 2.160 1.00 83.00 283 GLY A C 1
ATOM 2170 O O . GLY A 1 283 ? 11.400 -1.104 2.935 1.00 83.00 283 GLY A O 1
ATOM 2171 N N . ASP A 1 284 ? 11.876 -1.744 0.832 1.00 81.25 284 ASP A N 1
ATOM 2172 C CA . ASP A 1 284 ? 11.097 -0.684 0.199 1.00 81.25 284 ASP A CA 1
ATOM 2173 C C . ASP A 1 284 ? 9.602 -1.046 0.199 1.00 81.25 284 ASP A C 1
ATOM 2175 O O . ASP A 1 284 ? 9.183 -2.136 -0.198 1.00 81.25 284 ASP A O 1
ATOM 2179 N N . GLY A 1 285 ? 8.767 -0.099 0.619 1.00 78.12 285 GLY A N 1
ATOM 2180 C CA . GLY A 1 285 ? 7.312 -0.179 0.492 1.00 78.12 285 GLY A CA 1
ATOM 2181 C C . GLY A 1 285 ? 6.754 1.012 -0.277 1.00 78.12 285 GLY A C 1
ATOM 2182 O O . GLY A 1 285 ? 7.484 1.935 -0.628 1.00 78.12 285 GLY A O 1
ATOM 2183 N N . SER A 1 286 ? 5.434 1.042 -0.473 1.00 78.38 286 SER A N 1
ATOM 2184 C CA . SER A 1 286 ? 4.742 2.171 -1.118 1.00 78.38 286 SER A CA 1
ATOM 2185 C C . SER A 1 286 ? 4.892 3.507 -0.378 1.00 78.38 286 SER A C 1
ATOM 2187 O O . SER A 1 286 ? 4.528 4.539 -0.924 1.00 78.38 286 SER A O 1
ATOM 2189 N N . TRP A 1 287 ? 5.378 3.477 0.865 1.00 84.44 287 TRP A N 1
ATOM 2190 C CA . TRP A 1 287 ? 5.673 4.636 1.705 1.00 84.44 287 TRP A CA 1
ATOM 2191 C C . TRP A 1 287 ? 7.071 5.224 1.436 1.00 84.44 287 TRP A C 1
ATOM 2193 O O . TRP A 1 287 ? 7.280 6.416 1.653 1.00 84.44 287 TRP A O 1
ATOM 2203 N N . HIS A 1 288 ? 8.028 4.415 0.952 1.00 87.44 288 HIS A N 1
ATOM 2204 C CA . HIS A 1 288 ? 9.450 4.775 0.937 1.00 87.44 288 HIS A CA 1
ATOM 2205 C C . HIS A 1 288 ? 9.716 6.024 0.095 1.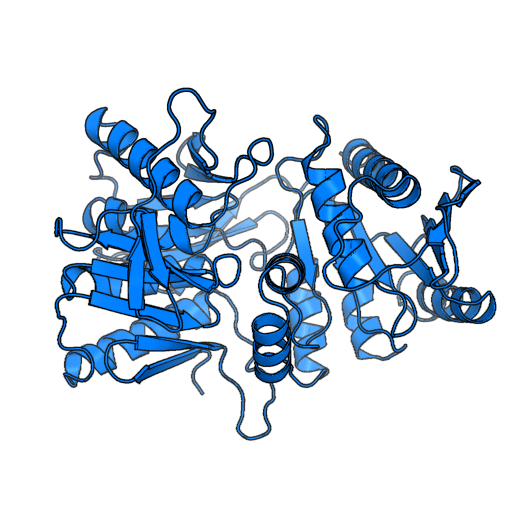00 87.44 288 HIS A C 1
ATOM 2207 O O . HIS A 1 288 ? 10.413 6.923 0.554 1.00 87.44 288 HIS A O 1
ATOM 2213 N N . GLY A 1 289 ? 9.199 6.103 -1.136 1.00 84.81 289 GLY A N 1
ATOM 2214 C CA . GLY A 1 289 ? 9.477 7.228 -2.037 1.00 84.81 289 GLY A CA 1
ATOM 2215 C C . GLY A 1 289 ? 9.026 8.585 -1.484 1.00 84.81 289 GLY A C 1
ATOM 2216 O O . GLY A 1 289 ? 9.747 9.576 -1.617 1.00 84.81 289 GLY A O 1
ATOM 2217 N N . GLU A 1 290 ? 7.860 8.627 -0.837 1.00 87.44 290 GLU A N 1
ATOM 2218 C CA . GLU A 1 290 ? 7.302 9.836 -0.216 1.00 87.44 290 GLU A CA 1
ATOM 2219 C C . GLU A 1 290 ? 8.017 10.180 1.098 1.00 87.44 290 GLU A C 1
ATOM 2221 O O . GLU A 1 290 ? 8.344 11.342 1.333 1.00 87.44 290 GLU A O 1
ATOM 2226 N N . THR A 1 291 ? 8.333 9.182 1.931 1.00 90.00 291 THR A N 1
ATOM 2227 C CA . THR A 1 291 ? 9.132 9.404 3.145 1.00 90.00 291 THR A CA 1
ATOM 2228 C C . THR A 1 291 ? 10.540 9.872 2.798 1.00 90.00 291 THR A C 1
ATOM 2230 O O . THR A 1 291 ? 10.996 10.842 3.382 1.00 90.00 291 THR A O 1
ATOM 2233 N N . ALA A 1 292 ? 11.214 9.287 1.806 1.00 89.94 292 ALA A N 1
ATOM 2234 C CA . ALA A 1 292 ? 12.571 9.682 1.419 1.00 89.94 292 ALA A CA 1
ATOM 2235 C C . ALA A 1 292 ? 12.655 11.123 0.879 1.00 89.94 292 ALA A C 1
ATOM 2237 O O . ALA A 1 292 ? 13.686 11.768 1.035 1.00 89.94 292 ALA A O 1
ATOM 2238 N N . GLN A 1 293 ? 11.573 11.637 0.278 1.00 88.06 293 GLN A N 1
ATOM 2239 C CA . GLN A 1 293 ? 11.468 13.031 -0.178 1.00 88.06 293 GLN A CA 1
ATOM 2240 C C . GLN A 1 293 ? 11.522 14.046 0.972 1.00 88.06 293 GLN A C 1
ATOM 2242 O O . GLN A 1 293 ? 12.052 15.139 0.793 1.00 88.06 293 GLN A O 1
ATOM 2247 N N . LYS A 1 294 ? 10.935 13.709 2.127 1.00 90.38 294 LYS A N 1
ATOM 2248 C CA . LYS A 1 294 ? 10.745 14.636 3.258 1.00 90.38 294 LYS A CA 1
ATOM 2249 C C . LYS A 1 294 ? 11.657 14.316 4.452 1.00 90.38 294 LYS A C 1
ATOM 2251 O O . LYS A 1 294 ? 12.184 15.221 5.087 1.00 90.38 294 LYS A O 1
ATOM 2256 N N . TYR A 1 295 ? 11.863 13.029 4.726 1.00 92.00 295 TYR A N 1
ATOM 2257 C CA . TYR A 1 295 ? 12.562 12.459 5.881 1.00 92.00 295 TYR A CA 1
ATOM 2258 C C . TYR A 1 295 ? 13.531 11.340 5.434 1.00 92.00 295 TYR A C 1
ATOM 2260 O O . TYR A 1 295 ? 13.305 10.162 5.727 1.00 92.00 295 TYR A O 1
ATOM 2268 N N . PRO A 1 296 ? 14.620 11.665 4.711 1.00 91.00 296 PRO A N 1
ATOM 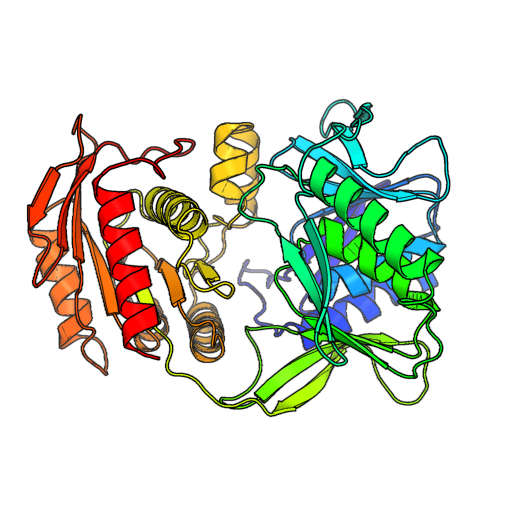2269 C CA . PRO A 1 296 ? 15.519 10.668 4.116 1.00 91.00 296 PRO A CA 1
ATOM 2270 C C . PRO A 1 296 ? 16.148 9.717 5.142 1.00 91.00 296 PRO A C 1
ATOM 2272 O O . PRO A 1 296 ? 16.175 8.511 4.916 1.00 91.00 296 PRO A O 1
ATOM 2275 N N . LYS A 1 297 ? 16.568 10.232 6.305 1.00 92.69 297 LYS A N 1
ATOM 2276 C CA . LYS A 1 297 ? 17.147 9.413 7.380 1.00 92.69 297 LYS A CA 1
ATOM 2277 C C . LYS A 1 297 ? 16.150 8.379 7.918 1.00 92.69 297 LYS A C 1
ATOM 2279 O O . LYS A 1 297 ? 16.481 7.203 8.019 1.00 92.69 297 LYS A O 1
ATOM 2284 N N . LEU A 1 298 ? 14.912 8.803 8.183 1.00 92.44 298 LEU A N 1
ATOM 2285 C CA . LEU A 1 298 ? 13.836 7.905 8.610 1.00 92.44 298 LEU A CA 1
ATOM 2286 C C . LEU A 1 298 ? 13.552 6.838 7.542 1.00 92.44 298 LEU A C 1
ATOM 2288 O O . LEU A 1 298 ? 13.332 5.676 7.873 1.00 92.44 298 LEU A O 1
ATOM 2292 N N . ALA A 1 299 ? 13.579 7.209 6.256 1.00 91.44 299 ALA A N 1
ATOM 2293 C CA . ALA A 1 299 ? 13.387 6.247 5.175 1.00 91.44 299 ALA A CA 1
ATOM 2294 C C . ALA A 1 299 ? 14.465 5.154 5.167 1.00 91.44 299 ALA A C 1
ATOM 2296 O O . ALA A 1 299 ? 14.139 3.979 5.000 1.00 91.44 299 ALA A O 1
ATOM 2297 N N . GLU A 1 300 ? 15.730 5.529 5.366 1.00 91.75 300 GLU A N 1
ATOM 2298 C CA . GLU A 1 300 ? 16.854 4.590 5.433 1.00 91.75 300 GLU A CA 1
ATOM 2299 C C . GLU A 1 300 ? 16.760 3.651 6.640 1.00 91.75 300 GLU A C 1
ATOM 2301 O O . GLU A 1 300 ? 16.939 2.440 6.486 1.00 91.75 300 GLU A O 1
ATOM 2306 N N . GLU A 1 301 ? 16.427 4.187 7.817 1.00 93.12 301 GLU A N 1
ATOM 2307 C CA . GLU A 1 301 ? 16.245 3.413 9.051 1.00 93.12 301 GLU A CA 1
ATOM 2308 C C . GLU A 1 301 ? 15.138 2.360 8.889 1.00 93.12 301 GLU A C 1
ATOM 2310 O O . GLU A 1 301 ? 15.371 1.165 9.097 1.00 93.12 301 GLU A O 1
ATOM 2315 N N . LEU A 1 302 ? 13.958 2.778 8.421 1.00 91.81 302 LEU A N 1
ATOM 2316 C CA . LEU A 1 302 ? 12.817 1.885 8.210 1.00 91.81 302 LEU A CA 1
ATOM 2317 C C . LEU A 1 302 ? 13.083 0.857 7.110 1.00 91.81 302 LEU A C 1
ATOM 2319 O O . LEU A 1 302 ? 12.709 -0.309 7.238 1.00 91.81 302 LEU A O 1
ATOM 2323 N N . LYS A 1 303 ? 13.763 1.253 6.029 1.00 90.94 303 LYS A N 1
ATOM 2324 C CA . LYS A 1 303 ? 14.162 0.320 4.974 1.00 90.94 303 LYS A CA 1
ATOM 2325 C C . LYS A 1 303 ? 15.063 -0.778 5.537 1.00 90.94 303 LYS A C 1
ATOM 2327 O O . LYS A 1 303 ? 14.855 -1.954 5.236 1.00 90.94 303 LYS A O 1
ATOM 2332 N N . ALA A 1 304 ? 16.059 -0.411 6.344 1.00 91.31 304 ALA A N 1
ATOM 2333 C CA . ALA A 1 304 ? 16.960 -1.372 6.969 1.00 91.31 304 ALA A CA 1
ATOM 2334 C C . ALA A 1 304 ? 16.207 -2.333 7.905 1.00 91.31 304 ALA A C 1
ATOM 2336 O O . ALA A 1 304 ? 16.456 -3.538 7.866 1.00 91.31 304 ALA A O 1
ATOM 2337 N N . GLU A 1 305 ? 15.249 -1.822 8.680 1.00 90.12 305 GLU A N 1
ATOM 2338 C CA . GLU A 1 305 ? 14.401 -2.611 9.581 1.00 90.12 305 GLU A CA 1
ATOM 2339 C C . GLU A 1 305 ? 13.484 -3.598 8.827 1.00 90.12 305 GLU A C 1
ATOM 2341 O O . GLU A 1 305 ? 13.308 -4.763 9.217 1.00 90.12 305 GLU A O 1
ATOM 2346 N N . TYR A 1 306 ? 12.888 -3.146 7.723 1.00 89.50 306 TYR A N 1
ATOM 2347 C CA . TYR A 1 306 ? 11.863 -3.900 6.998 1.00 89.50 306 TYR A CA 1
ATOM 2348 C C . TYR A 1 306 ? 12.421 -4.872 5.972 1.00 89.50 306 TYR A C 1
ATOM 2350 O O . TYR A 1 306 ? 11.700 -5.790 5.563 1.00 89.50 306 TYR A O 1
ATOM 2358 N N . LYS A 1 307 ? 13.689 -4.709 5.592 1.00 89.31 307 LYS A N 1
ATOM 2359 C CA . LYS A 1 307 ? 14.392 -5.638 4.715 1.00 89.31 307 LYS A CA 1
ATOM 2360 C C . LYS A 1 307 ? 14.311 -7.063 5.260 1.00 89.31 307 LYS A C 1
ATOM 2362 O O . LYS A 1 307 ? 14.422 -7.315 6.464 1.00 89.31 307 LYS A O 1
ATOM 2367 N N . ALA A 1 308 ? 14.109 -8.008 4.353 1.00 87.69 308 ALA A N 1
ATOM 2368 C CA . ALA A 1 308 ? 14.047 -9.422 4.668 1.00 87.69 308 ALA A CA 1
ATOM 2369 C C . ALA A 1 308 ? 14.781 -10.257 3.613 1.00 87.69 308 ALA A C 1
ATOM 2371 O O . ALA A 1 308 ? 15.257 -9.750 2.593 1.00 87.69 308 ALA A O 1
ATOM 2372 N N . LYS A 1 309 ? 14.928 -11.553 3.892 1.00 88.19 309 LYS A N 1
ATOM 2373 C CA . LYS A 1 309 ? 15.531 -12.492 2.946 1.00 88.19 309 LYS A CA 1
ATOM 2374 C C . LYS A 1 309 ? 14.583 -12.735 1.777 1.00 88.19 309 LYS A C 1
ATOM 2376 O O . LYS A 1 309 ? 13.373 -12.846 1.964 1.00 88.19 309 LYS A O 1
ATOM 2381 N N . PHE A 1 310 ? 15.153 -12.846 0.582 1.00 90.00 310 PHE A N 1
ATOM 2382 C CA . PHE A 1 310 ? 14.418 -13.275 -0.598 1.00 90.00 310 PHE A CA 1
ATOM 2383 C C . PHE A 1 310 ? 14.486 -14.799 -0.671 1.00 90.00 310 PHE A C 1
ATOM 2385 O O . PHE A 1 310 ? 15.507 -15.342 -1.078 1.00 90.00 310 PHE A O 1
ATOM 2392 N N . THR A 1 311 ? 13.451 -15.467 -0.161 1.00 91.31 311 THR A N 1
ATOM 2393 C CA . THR A 1 311 ? 13.385 -16.932 -0.079 1.00 91.31 311 THR A CA 1
ATOM 2394 C C . THR A 1 311 ? 12.380 -17.502 -1.086 1.00 91.31 311 THR A C 1
ATOM 2396 O O . THR A 1 311 ? 11.498 -16.763 -1.545 1.00 91.31 311 THR A O 1
ATOM 2399 N N . PRO A 1 312 ? 12.449 -18.808 -1.401 1.00 92.88 312 PRO A N 1
ATOM 2400 C CA . PRO A 1 312 ? 11.446 -19.476 -2.229 1.00 92.88 312 PRO A CA 1
ATOM 2401 C C . PRO A 1 312 ? 10.018 -19.325 -1.689 1.00 92.88 312 PRO A C 1
ATOM 2403 O O . PRO A 1 312 ? 9.090 -19.086 -2.455 1.00 92.88 312 PRO A O 1
ATOM 2406 N N . GLU A 1 313 ? 9.826 -19.386 -0.371 1.00 90.50 313 GLU A N 1
ATOM 2407 C CA . GLU A 1 313 ? 8.513 -19.243 0.271 1.00 90.50 313 GLU A CA 1
ATOM 2408 C C . GLU A 1 313 ? 7.967 -17.823 0.104 1.00 90.50 313 GLU A C 1
ATOM 2410 O O . GLU A 1 313 ? 6.780 -17.641 -0.173 1.00 90.50 313 GLU A O 1
ATOM 2415 N N . PHE A 1 314 ? 8.835 -16.807 0.212 1.00 90.81 314 PHE A N 1
ATOM 2416 C CA . PHE A 1 314 ? 8.460 -15.431 -0.107 1.00 90.81 314 PHE A CA 1
ATOM 2417 C C . PHE A 1 314 ? 8.041 -15.313 -1.576 1.00 90.81 314 PHE A C 1
ATOM 2419 O O . PHE A 1 314 ? 7.010 -14.707 -1.870 1.00 90.81 314 PHE A O 1
ATOM 2426 N N . ALA A 1 315 ? 8.813 -15.902 -2.493 1.00 94.31 315 ALA A N 1
ATOM 2427 C CA . ALA A 1 315 ? 8.530 -15.862 -3.923 1.00 94.31 315 ALA A CA 1
ATOM 2428 C C . ALA A 1 315 ? 7.195 -16.536 -4.265 1.00 94.31 315 ALA A C 1
ATOM 2430 O O . ALA A 1 315 ? 6.382 -15.958 -4.982 1.00 94.31 315 ALA A O 1
ATOM 2431 N N . GLN A 1 316 ? 6.925 -17.707 -3.684 1.00 93.94 316 GLN A N 1
ATOM 2432 C CA . GLN A 1 316 ? 5.648 -18.410 -3.815 1.00 93.94 316 GLN A CA 1
ATOM 2433 C C . GLN A 1 316 ? 4.492 -17.597 -3.228 1.00 93.94 316 GLN A C 1
ATOM 2435 O O . GLN A 1 316 ? 3.454 -17.454 -3.869 1.00 93.94 316 GLN A O 1
ATOM 2440 N N . GLY A 1 317 ? 4.664 -17.024 -2.032 1.00 91.06 317 GLY A N 1
ATOM 2441 C CA . GLY A 1 317 ? 3.677 -16.130 -1.429 1.00 91.06 317 GLY A CA 1
ATOM 2442 C C . GLY A 1 317 ? 3.356 -14.945 -2.338 1.00 91.06 317 GLY A C 1
ATOM 2443 O O . GLY A 1 317 ? 2.192 -14.669 -2.612 1.00 91.06 317 GLY A O 1
ATOM 2444 N N . LYS A 1 318 ? 4.389 -14.304 -2.890 1.00 93.31 318 LYS A N 1
ATOM 2445 C CA . LYS A 1 318 ? 4.239 -13.165 -3.795 1.00 93.31 318 LYS A CA 1
ATOM 2446 C C . LYS A 1 318 ? 3.598 -13.543 -5.131 1.00 93.31 318 LYS A C 1
ATOM 2448 O O . LYS A 1 318 ? 2.755 -12.795 -5.614 1.00 93.31 318 LYS A O 1
ATOM 2453 N N . ALA A 1 319 ? 3.955 -14.688 -5.709 1.00 94.88 319 ALA A N 1
ATOM 2454 C CA . ALA A 1 319 ? 3.315 -15.204 -6.915 1.00 94.88 319 ALA A CA 1
ATOM 2455 C C . ALA A 1 319 ? 1.823 -15.478 -6.673 1.00 94.88 319 ALA A C 1
ATOM 2457 O O . ALA A 1 319 ? 0.987 -15.058 -7.468 1.00 94.88 319 ALA A O 1
ATOM 2458 N N . ARG A 1 320 ? 1.463 -16.078 -5.527 1.00 92.94 320 ARG A N 1
ATOM 2459 C CA . ARG A 1 320 ? 0.054 -16.253 -5.131 1.00 92.94 320 ARG A CA 1
ATOM 2460 C C . ARG A 1 320 ? -0.685 -14.918 -5.023 1.00 92.94 320 ARG A C 1
ATOM 2462 O O . ARG A 1 320 ? -1.766 -14.810 -5.596 1.00 92.94 320 ARG A O 1
ATOM 2469 N N . ASP A 1 321 ? -0.089 -13.908 -4.380 1.00 92.62 321 ASP A N 1
ATOM 2470 C CA . ASP A 1 321 ? -0.672 -12.558 -4.317 1.00 92.62 321 ASP A CA 1
ATOM 2471 C C . ASP A 1 321 ? -0.924 -12.007 -5.733 1.00 92.62 321 ASP A C 1
ATOM 2473 O O . ASP A 1 321 ? -2.034 -11.587 -6.052 1.00 92.62 321 ASP A O 1
ATOM 2477 N N . ILE A 1 322 ? 0.097 -12.021 -6.604 1.00 94.44 322 ILE A N 1
ATOM 2478 C CA . ILE A 1 322 ? 0.006 -11.495 -7.979 1.00 94.44 322 ILE A CA 1
ATOM 2479 C C . ILE A 1 322 ? -1.067 -12.232 -8.762 1.00 94.44 322 ILE A C 1
ATOM 2481 O O . ILE A 1 322 ? -1.830 -11.600 -9.490 1.00 94.44 322 ILE A O 1
ATOM 2485 N N . LYS A 1 323 ? -1.150 -13.555 -8.615 1.00 92.75 323 LYS A N 1
ATOM 2486 C CA . LYS A 1 323 ? -2.154 -14.392 -9.266 1.00 92.75 323 LYS A CA 1
ATOM 2487 C C . LYS A 1 323 ? -3.575 -14.005 -8.855 1.00 92.75 323 LYS A C 1
ATOM 2489 O O . LYS A 1 323 ? -4.410 -13.834 -9.745 1.00 92.75 323 LYS A O 1
ATOM 2494 N N . ALA A 1 324 ? -3.814 -13.835 -7.553 1.00 91.12 324 ALA A N 1
ATOM 2495 C CA . ALA A 1 324 ? -5.116 -13.488 -6.980 1.00 91.12 324 ALA A CA 1
ATOM 2496 C C . ALA A 1 324 ? -5.566 -12.061 -7.333 1.00 91.12 324 ALA A C 1
ATOM 2498 O O . ALA A 1 324 ? -6.752 -11.825 -7.568 1.00 91.12 324 ALA A O 1
ATOM 2499 N N . ILE A 1 325 ? -4.618 -11.124 -7.445 1.00 91.50 325 ILE A N 1
ATOM 2500 C CA . ILE A 1 325 ? -4.909 -9.742 -7.825 1.00 91.50 325 ILE A CA 1
ATOM 2501 C C . ILE A 1 325 ? -5.561 -9.701 -9.211 1.00 91.50 325 ILE A C 1
ATOM 2503 O O . ILE A 1 325 ? -4.998 -10.115 -10.231 1.00 91.50 325 ILE A O 1
ATOM 2507 N N . LYS A 1 326 ? -6.766 -9.141 -9.227 1.00 88.88 326 LYS A N 1
ATOM 2508 C CA . LYS A 1 326 ? -7.666 -9.058 -10.385 1.00 88.88 326 LYS A CA 1
ATOM 2509 C C . LYS A 1 326 ? -7.908 -7.641 -10.891 1.00 88.88 326 LYS A C 1
ATOM 2511 O O . LYS A 1 326 ? -8.660 -7.455 -11.839 1.00 88.88 326 LYS A O 1
ATOM 2516 N N . ASN A 1 327 ? -7.262 -6.671 -10.254 1.00 91.25 327 ASN A N 1
ATOM 2517 C CA . ASN A 1 327 ? -7.228 -5.280 -10.664 1.00 91.25 327 ASN A CA 1
ATOM 2518 C C . ASN A 1 327 ? -6.863 -5.172 -12.149 1.00 91.25 327 ASN A C 1
ATOM 2520 O O . ASN A 1 327 ? -5.956 -5.861 -12.620 1.00 91.25 327 ASN A O 1
ATOM 2524 N N . SER A 1 328 ? -7.567 -4.305 -12.869 1.00 93.44 328 SER A N 1
ATOM 2525 C CA . SER A 1 328 ? -7.519 -4.213 -14.333 1.00 93.44 328 SER A CA 1
ATOM 2526 C C . SER A 1 328 ? -6.120 -3.915 -14.864 1.00 93.44 328 SER A C 1
ATOM 2528 O O . SER A 1 328 ? -5.722 -4.439 -15.903 1.00 93.44 328 SER A O 1
ATOM 2530 N N . LEU A 1 329 ? -5.360 -3.126 -14.104 1.00 96.00 329 LEU A N 1
ATOM 2531 C CA . LEU A 1 329 ? -3.934 -2.920 -14.296 1.00 96.00 329 LEU A CA 1
ATOM 2532 C C . LEU A 1 329 ? -3.202 -3.149 -12.969 1.00 96.00 329 LEU A C 1
ATOM 2534 O O . LEU A 1 329 ? -3.437 -2.443 -11.985 1.00 96.00 329 LEU A O 1
ATOM 2538 N N . LEU A 1 330 ? -2.288 -4.114 -12.964 1.00 96.81 330 LEU A N 1
ATOM 2539 C CA . LEU A 1 330 ? -1.330 -4.368 -11.897 1.00 96.81 330 LEU A CA 1
ATOM 2540 C C . LEU A 1 330 ? 0.078 -4.076 -12.413 1.00 96.81 330 LEU A C 1
ATOM 2542 O O . LEU A 1 330 ? 0.508 -4.666 -13.401 1.00 96.81 330 LEU A O 1
ATOM 2546 N N . VAL A 1 331 ? 0.824 -3.232 -11.705 1.00 97.56 331 VAL A N 1
ATOM 2547 C CA . VAL A 1 331 ? 2.262 -3.039 -11.940 1.00 97.56 331 VAL A CA 1
ATOM 2548 C C . VAL A 1 331 ? 3.045 -3.535 -10.732 1.00 97.56 331 VAL A C 1
ATOM 2550 O O . VAL A 1 331 ? 2.734 -3.187 -9.593 1.00 97.56 331 VAL A O 1
ATOM 2553 N N . PHE A 1 332 ? 4.087 -4.326 -10.954 1.00 96.12 332 PHE A N 1
ATOM 2554 C CA . PHE A 1 332 ? 4.966 -4.774 -9.878 1.00 96.12 332 PHE A CA 1
ATOM 2555 C C . PHE A 1 332 ? 6.422 -4.809 -10.316 1.00 96.12 332 PHE A C 1
ATOM 2557 O O . PHE A 1 332 ? 6.723 -5.036 -11.479 1.00 96.12 332 PHE A O 1
ATOM 2564 N N . ASP A 1 333 ? 7.345 -4.571 -9.391 1.00 94.94 333 ASP A N 1
ATOM 2565 C CA . ASP A 1 333 ? 8.785 -4.679 -9.626 1.00 94.94 333 ASP A CA 1
ATOM 2566 C C . ASP A 1 333 ? 9.372 -5.930 -8.974 1.00 94.94 333 ASP A C 1
ATOM 2568 O O . ASP A 1 333 ? 8.879 -6.420 -7.958 1.00 94.94 333 ASP A O 1
ATOM 2572 N N . VAL A 1 334 ? 10.459 -6.436 -9.554 1.00 95.19 334 VAL A N 1
ATOM 2573 C CA . VAL A 1 334 ? 11.183 -7.616 -9.062 1.00 95.19 334 VAL A CA 1
ATOM 2574 C C . VAL A 1 334 ? 12.618 -7.291 -8.656 1.00 95.19 334 VAL A C 1
ATOM 2576 O O . VAL A 1 334 ? 13.165 -6.228 -8.973 1.00 95.19 334 VAL A O 1
ATOM 2579 N N . GLY A 1 335 ? 13.252 -8.222 -7.939 1.00 92.19 335 GLY A N 1
ATOM 2580 C CA . GLY A 1 335 ? 14.651 -8.100 -7.542 1.00 92.19 335 GLY A CA 1
ATOM 2581 C C . GLY A 1 335 ? 15.579 -7.959 -8.752 1.00 92.19 335 GLY A C 1
ATOM 2582 O O . GLY A 1 335 ? 15.337 -8.523 -9.813 1.00 92.19 335 GLY A O 1
ATOM 2583 N N . GLY A 1 336 ? 16.677 -7.216 -8.596 1.00 93.62 336 GLY A N 1
ATOM 2584 C CA . GLY A 1 336 ? 17.600 -6.907 -9.696 1.00 93.62 336 GLY A CA 1
ATOM 2585 C C . GLY A 1 336 ? 18.552 -8.030 -10.120 1.00 93.62 336 GLY A C 1
ATOM 2586 O O . GLY A 1 336 ? 19.570 -7.739 -10.743 1.00 93.62 336 GLY A O 1
ATOM 2587 N N . LYS A 1 337 ? 18.280 -9.277 -9.732 1.00 94.62 337 LYS A N 1
ATOM 2588 C CA . LYS A 1 337 ? 19.078 -10.461 -10.070 1.00 94.62 337 LYS A CA 1
ATOM 2589 C C . LYS A 1 337 ? 18.185 -11.458 -10.796 1.00 94.62 337 LYS A C 1
ATOM 2591 O O . LYS A 1 337 ? 17.054 -11.663 -10.379 1.00 94.62 337 LYS A O 1
ATOM 2596 N N . ILE A 1 338 ? 18.691 -12.094 -11.842 1.00 94.75 338 ILE A N 1
ATOM 2597 C CA . ILE A 1 338 ? 18.035 -13.265 -12.432 1.00 94.75 338 ILE A CA 1
ATOM 2598 C C . ILE A 1 338 ? 18.139 -14.415 -11.419 1.00 94.75 338 ILE A C 1
ATOM 2600 O O . ILE A 1 338 ? 19.241 -14.722 -10.963 1.00 94.75 338 ILE A O 1
ATOM 2604 N N . SER A 1 339 ? 17.005 -14.994 -11.020 1.00 95.88 339 SER A N 1
ATOM 2605 C CA . SER A 1 339 ? 16.937 -16.055 -10.006 1.00 95.88 339 SER A CA 1
ATOM 2606 C C . SER A 1 339 ? 15.658 -16.888 -10.131 1.00 95.88 339 SER A C 1
ATOM 2608 O O . SER A 1 339 ? 14.699 -16.451 -10.773 1.00 95.88 339 SER A O 1
ATOM 2610 N N . ASP A 1 340 ? 15.629 -18.055 -9.485 1.00 96.38 340 ASP A N 1
ATOM 2611 C CA . ASP A 1 340 ? 14.466 -18.955 -9.463 1.00 96.38 340 ASP A CA 1
ATOM 2612 C C . ASP A 1 340 ? 13.256 -18.320 -8.755 1.00 96.38 340 ASP A C 1
ATOM 2614 O O . ASP A 1 340 ? 12.102 -18.526 -9.142 1.00 96.38 340 ASP A O 1
ATOM 2618 N N . GLU A 1 341 ? 13.500 -17.464 -7.760 1.00 96.31 341 GLU A N 1
ATOM 2619 C CA . GLU A 1 341 ? 12.449 -16.673 -7.121 1.00 96.31 341 GLU A CA 1
ATOM 2620 C C . GLU A 1 341 ? 11.790 -15.715 -8.117 1.00 96.31 341 GLU A C 1
ATOM 2622 O O . GLU A 1 341 ? 10.566 -15.596 -8.157 1.00 96.31 341 GLU A O 1
ATOM 2627 N N . ASN A 1 342 ? 12.588 -15.061 -8.965 1.00 96.88 342 ASN A N 1
ATOM 2628 C CA . ASN A 1 342 ? 12.056 -14.201 -10.013 1.00 96.88 342 ASN A CA 1
ATOM 2629 C C . ASN A 1 342 ? 11.356 -15.003 -11.116 1.00 96.88 342 ASN A C 1
ATOM 2631 O O . ASN A 1 342 ? 10.369 -14.504 -11.645 1.00 96.88 342 ASN A O 1
ATOM 2635 N N . ILE A 1 343 ? 11.780 -16.239 -11.420 1.00 97.19 343 ILE A N 1
ATOM 2636 C CA . ILE A 1 343 ? 11.020 -17.134 -12.317 1.00 97.19 343 ILE A CA 1
ATOM 2637 C C . ILE A 1 343 ? 9.621 -17.357 -11.737 1.00 97.19 343 ILE A C 1
ATOM 2639 O O . ILE A 1 343 ? 8.622 -17.150 -12.425 1.00 97.19 343 ILE A O 1
ATOM 2643 N N . THR A 1 344 ? 9.550 -17.697 -10.449 1.00 97.06 344 THR A N 1
ATOM 2644 C CA . THR A 1 344 ? 8.290 -17.951 -9.736 1.00 97.06 344 THR A CA 1
ATOM 2645 C C . THR A 1 344 ? 7.366 -16.732 -9.770 1.00 97.06 344 THR A C 1
ATOM 2647 O O . THR A 1 344 ? 6.198 -16.845 -10.129 1.00 97.06 344 THR A O 1
ATOM 2650 N N . ILE A 1 345 ? 7.884 -15.547 -9.436 1.00 96.88 345 ILE A N 1
ATOM 2651 C CA . ILE A 1 345 ? 7.089 -14.311 -9.376 1.00 96.88 345 ILE A CA 1
ATOM 2652 C C . ILE A 1 345 ? 6.666 -13.840 -10.775 1.00 96.88 345 ILE A C 1
ATOM 2654 O O . ILE A 1 345 ? 5.514 -13.459 -10.978 1.00 96.88 345 ILE A O 1
ATOM 2658 N N . MET A 1 346 ?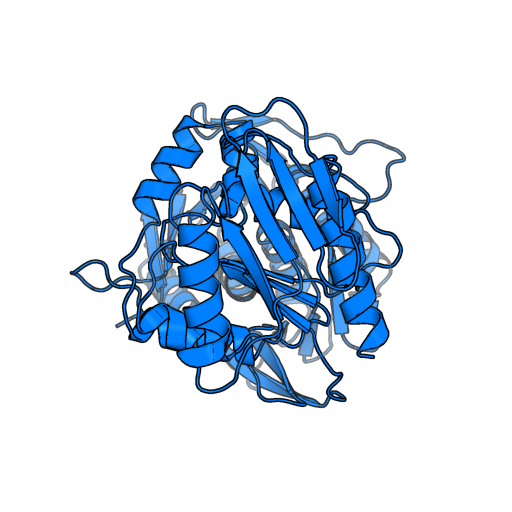 7.587 -13.840 -11.744 1.00 97.88 346 MET A N 1
ATOM 2659 C CA . MET A 1 346 ? 7.335 -13.299 -13.086 1.00 97.88 346 MET A CA 1
ATOM 2660 C C . MET A 1 346 ? 6.443 -14.198 -13.938 1.00 97.88 346 MET A C 1
ATOM 2662 O O . MET A 1 346 ? 5.821 -13.695 -14.867 1.00 97.88 346 MET A O 1
ATOM 2666 N N . SER A 1 347 ? 6.311 -15.484 -13.600 1.00 96.81 347 SER A N 1
ATOM 2667 C CA . SER A 1 347 ? 5.397 -16.407 -14.293 1.00 96.81 347 SER A CA 1
ATOM 2668 C C . SER A 1 347 ? 3.920 -16.001 -14.188 1.00 96.81 347 SER A C 1
ATOM 2670 O O . SER A 1 347 ? 3.101 -16.445 -14.988 1.00 96.81 347 SER A O 1
ATOM 2672 N N . GLU A 1 348 ? 3.576 -15.127 -13.238 1.00 96.31 348 GLU A N 1
ATOM 2673 C CA . GLU A 1 348 ? 2.225 -14.579 -13.067 1.00 96.31 348 GLU A CA 1
ATOM 2674 C C . GLU A 1 348 ? 2.027 -13.229 -13.788 1.00 96.31 348 GLU A C 1
ATOM 2676 O O . GLU A 1 348 ? 0.944 -12.639 -13.724 1.00 96.31 348 GLU A O 1
ATOM 2681 N N . ALA A 1 349 ? 3.059 -12.710 -14.465 1.00 97.31 349 ALA A N 1
ATOM 2682 C CA . ALA A 1 349 ? 2.956 -11.519 -15.300 1.00 97.31 349 ALA A CA 1
ATOM 2683 C C . ALA A 1 349 ? 2.283 -11.830 -16.647 1.00 97.31 349 ALA A C 1
ATOM 2685 O O . ALA A 1 349 ? 2.234 -12.963 -17.115 1.00 97.31 349 ALA A O 1
ATOM 2686 N N . THR A 1 350 ? 1.807 -10.776 -17.300 1.00 97.12 350 THR A N 1
ATOM 2687 C CA . THR A 1 350 ? 1.298 -10.809 -18.681 1.00 97.12 350 THR A CA 1
ATOM 2688 C C . THR A 1 350 ? 2.221 -10.085 -19.652 1.00 97.12 350 THR A C 1
ATOM 2690 O O . THR A 1 350 ? 2.264 -10.449 -20.817 1.00 97.12 350 THR A O 1
ATOM 2693 N N . HIS A 1 351 ? 2.950 -9.068 -19.182 1.00 98.12 351 HIS A N 1
ATOM 2694 C CA . HIS A 1 351 ? 3.835 -8.230 -19.989 1.00 98.12 351 HIS A CA 1
ATOM 2695 C C . HIS A 1 351 ? 5.054 -7.813 -19.164 1.00 98.12 351 HIS A C 1
ATOM 2697 O O . HIS A 1 351 ? 4.972 -7.725 -17.934 1.00 98.12 351 HIS A O 1
ATOM 2703 N N . ALA A 1 352 ? 6.161 -7.509 -19.837 1.00 98.50 352 ALA A N 1
ATOM 2704 C CA . ALA A 1 352 ? 7.400 -7.060 -19.212 1.00 98.50 352 ALA A CA 1
ATOM 2705 C C . ALA A 1 352 ? 7.836 -5.673 -19.707 1.00 98.50 352 ALA A C 1
ATOM 2707 O O . ALA A 1 352 ? 7.736 -5.340 -20.890 1.00 98.50 352 ALA A O 1
ATOM 2708 N N . VAL A 1 353 ? 8.375 -4.884 -18.780 1.00 98.75 353 VAL A N 1
ATOM 2709 C CA . VAL A 1 353 ? 9.103 -3.639 -19.038 1.00 98.75 353 VAL A CA 1
ATOM 2710 C C . VAL A 1 353 ? 10.517 -3.813 -18.498 1.00 98.75 353 VAL A C 1
ATOM 2712 O O . VAL A 1 353 ? 10.710 -4.051 -17.302 1.00 98.75 353 VAL A O 1
ATOM 2715 N N . ILE A 1 354 ? 11.512 -3.686 -19.374 1.00 98.69 354 ILE A N 1
ATOM 2716 C CA . ILE A 1 354 ? 12.923 -3.850 -19.019 1.00 98.69 354 ILE A CA 1
ATOM 2717 C C . ILE A 1 354 ? 13.535 -2.477 -18.740 1.00 98.69 354 ILE A C 1
ATOM 2719 O O . ILE A 1 354 ? 13.574 -1.623 -19.622 1.00 98.69 354 ILE A O 1
ATOM 2723 N N . LEU A 1 355 ? 14.063 -2.284 -17.530 1.00 98.31 355 LEU A N 1
ATOM 2724 C CA . LEU A 1 355 ? 14.939 -1.164 -17.182 1.00 98.31 355 LEU A CA 1
ATOM 2725 C C . LEU A 1 355 ? 16.394 -1.626 -17.169 1.00 98.31 355 LEU A C 1
ATOM 2727 O O . LEU A 1 355 ? 16.777 -2.386 -16.284 1.00 98.31 355 LEU A O 1
ATOM 2731 N N . ALA A 1 356 ? 17.222 -1.129 -18.079 1.00 97.88 356 ALA A N 1
ATOM 2732 C CA . ALA A 1 356 ? 18.603 -1.584 -18.279 1.00 97.88 356 ALA A CA 1
ATOM 2733 C C . ALA A 1 356 ? 19.624 -0.444 -18.146 1.00 97.88 356 ALA A C 1
ATOM 2735 O O . ALA A 1 356 ? 19.258 0.721 -18.256 1.00 97.88 356 ALA A O 1
ATOM 2736 N N . LYS A 1 357 ? 20.908 -0.751 -17.920 1.00 96.56 357 LYS A N 1
ATOM 2737 C CA . LYS A 1 357 ? 21.997 0.239 -18.046 1.00 96.56 357 LYS A CA 1
ATOM 2738 C C . LYS A 1 357 ? 22.726 0.085 -19.367 1.00 96.56 357 LYS A C 1
ATOM 2740 O O . LYS A 1 357 ? 23.144 1.082 -19.946 1.00 96.56 357 LYS A O 1
ATOM 2745 N N . THR A 1 358 ? 22.874 -1.153 -19.829 1.00 97.38 358 THR A N 1
ATOM 2746 C CA . THR A 1 358 ? 23.614 -1.475 -21.048 1.00 97.38 358 THR A CA 1
ATOM 2747 C C . THR A 1 358 ? 22.821 -2.408 -21.967 1.00 97.38 358 THR A C 1
ATOM 2749 O O . THR A 1 358 ? 21.857 -3.041 -21.527 1.00 97.38 358 THR A O 1
ATOM 2752 N N . PRO A 1 359 ? 23.191 -2.508 -23.255 1.00 97.75 359 PRO A N 1
ATOM 2753 C CA . PRO A 1 359 ? 22.572 -3.462 -24.175 1.00 97.75 359 PRO A CA 1
ATOM 2754 C C . PRO A 1 359 ? 22.698 -4.922 -23.713 1.00 97.75 359 PRO A C 1
ATOM 2756 O O . PRO A 1 359 ? 21.814 -5.733 -23.974 1.00 97.75 359 PRO A O 1
ATOM 2759 N N . GLU A 1 360 ? 23.763 -5.265 -22.987 1.00 98.00 360 GLU A N 1
ATOM 2760 C CA . GLU A 1 360 ? 23.951 -6.602 -22.417 1.00 98.00 360 GLU A CA 1
ATOM 2761 C C . GLU A 1 360 ? 22.916 -6.901 -21.330 1.00 98.00 360 GLU A C 1
ATOM 2763 O O . GLU A 1 360 ? 22.387 -8.012 -21.286 1.00 98.00 360 GLU A O 1
ATOM 2768 N N . ASP A 1 361 ? 22.581 -5.916 -20.487 1.00 97.44 361 ASP A N 1
ATOM 2769 C CA . ASP A 1 361 ? 21.494 -6.057 -19.515 1.00 97.44 361 ASP A CA 1
ATOM 2770 C C . ASP A 1 361 ? 20.171 -6.349 -20.232 1.00 97.44 361 ASP A C 1
ATOM 2772 O O . ASP A 1 361 ? 19.419 -7.231 -19.815 1.00 97.44 361 ASP A O 1
ATOM 2776 N N . VAL A 1 362 ? 19.895 -5.628 -21.327 1.00 98.25 362 VAL A N 1
ATOM 2777 C CA . VAL A 1 362 ? 18.702 -5.858 -22.151 1.00 98.25 362 VAL A CA 1
ATOM 2778 C C . VAL A 1 362 ? 18.697 -7.296 -22.656 1.00 98.25 362 VAL A C 1
ATOM 2780 O O . VAL A 1 362 ? 17.749 -8.019 -22.371 1.00 98.25 362 VAL A O 1
ATOM 2783 N N . ALA A 1 363 ? 19.772 -7.751 -23.303 1.00 98.19 363 ALA A N 1
ATOM 2784 C CA . ALA A 1 363 ? 19.856 -9.108 -23.840 1.00 98.19 363 ALA A CA 1
ATOM 2785 C C . ALA A 1 363 ? 19.642 -10.191 -22.764 1.00 98.19 363 ALA A C 1
ATOM 2787 O O . ALA A 1 363 ? 18.932 -11.171 -22.998 1.00 98.19 363 ALA A O 1
ATOM 2788 N N . GLN A 1 364 ? 20.209 -10.013 -21.565 1.00 98.12 364 GLN A N 1
ATOM 2789 C CA . GLN A 1 364 ? 20.027 -10.949 -20.450 1.00 98.12 364 GLN A CA 1
ATOM 2790 C C . GLN A 1 364 ? 18.573 -11.009 -19.971 1.00 98.12 364 GLN A C 1
ATOM 2792 O O . GLN A 1 364 ? 18.033 -12.099 -19.776 1.00 98.12 364 GLN A O 1
ATOM 2797 N N . TRP A 1 365 ? 17.928 -9.857 -19.786 1.00 98.19 365 TRP A N 1
ATOM 2798 C CA . TRP A 1 365 ? 16.545 -9.806 -19.310 1.00 98.19 365 TRP A CA 1
ATOM 2799 C C . TRP A 1 365 ? 15.527 -10.175 -20.391 1.00 98.19 365 TRP A C 1
ATOM 2801 O O . TRP A 1 365 ? 14.503 -10.766 -20.057 1.00 98.19 365 TRP A O 1
ATOM 2811 N N . GLN A 1 366 ? 15.824 -9.924 -21.667 1.00 98.19 366 GLN A N 1
ATOM 2812 C CA . GLN A 1 366 ? 15.049 -10.448 -22.793 1.00 98.19 366 GLN A CA 1
ATOM 2813 C C . GLN A 1 366 ? 15.094 -11.975 -22.808 1.00 98.19 366 GLN A C 1
ATOM 2815 O O . GLN A 1 366 ? 14.049 -12.615 -22.763 1.00 98.19 366 GLN A O 1
ATOM 2820 N N . ASN A 1 367 ? 16.295 -12.564 -22.745 1.00 97.94 367 ASN A N 1
ATOM 2821 C CA . ASN A 1 367 ? 16.458 -14.016 -22.660 1.00 97.94 367 ASN A CA 1
ATOM 2822 C C . ASN A 1 367 ? 15.696 -14.605 -21.466 1.00 97.94 367 ASN A C 1
ATOM 2824 O O . ASN A 1 367 ? 15.043 -15.641 -21.588 1.00 97.94 367 ASN A O 1
ATOM 2828 N N . PHE A 1 368 ? 15.748 -13.929 -20.318 1.00 97.81 368 PHE A N 1
ATOM 2829 C CA . PHE A 1 368 ? 14.998 -14.342 -19.142 1.00 97.81 368 PHE A CA 1
ATOM 2830 C C . PHE A 1 368 ? 13.484 -14.349 -19.403 1.00 97.81 368 PHE A C 1
ATOM 2832 O O . PHE A 1 368 ? 12.841 -15.369 -19.174 1.00 97.81 368 PHE A O 1
ATOM 2839 N N . CYS A 1 369 ? 12.930 -13.256 -19.935 1.00 97.75 369 CYS A N 1
ATOM 2840 C CA . CYS A 1 369 ? 11.494 -13.121 -20.193 1.00 97.75 369 CYS A CA 1
ATOM 2841 C C . CYS A 1 369 ? 10.978 -14.054 -21.299 1.00 97.75 369 CYS A C 1
ATOM 2843 O O . CYS A 1 369 ? 9.853 -14.537 -21.206 1.00 97.75 369 CYS A O 1
ATOM 2845 N N . GLU A 1 370 ? 11.774 -14.300 -22.338 1.00 96.12 370 GLU A N 1
ATOM 2846 C CA . GLU A 1 370 ? 11.341 -15.026 -23.538 1.00 96.12 370 GLU A CA 1
ATOM 2847 C C . GLU A 1 370 ? 11.649 -16.527 -23.485 1.00 96.12 370 GLU A C 1
ATOM 2849 O O . GLU A 1 370 ? 10.925 -17.315 -24.089 1.00 96.12 370 GLU A O 1
ATOM 2854 N N . ILE A 1 371 ? 12.721 -16.929 -22.790 1.00 94.75 371 ILE A N 1
ATOM 2855 C CA . ILE A 1 371 ? 13.243 -18.307 -22.838 1.00 94.75 371 ILE A CA 1
ATOM 2856 C C . ILE A 1 371 ? 13.202 -19.001 -21.476 1.00 94.75 371 ILE A C 1
ATOM 2858 O O . ILE A 1 371 ? 12.979 -20.209 -21.418 1.00 94.75 371 ILE A O 1
ATOM 2862 N N . LYS A 1 372 ? 13.472 -18.288 -20.375 1.00 94.75 372 LYS A N 1
ATOM 2863 C CA . LYS A 1 372 ? 13.592 -18.921 -19.047 1.00 94.75 372 LYS A CA 1
ATOM 2864 C C . LYS A 1 372 ? 12.257 -19.140 -18.348 1.00 94.75 372 LYS A C 1
ATOM 2866 O O . LYS A 1 372 ? 12.171 -20.032 -17.510 1.00 94.75 372 LYS A O 1
ATOM 2871 N N . LEU A 1 373 ? 11.252 -18.331 -18.659 1.00 94.44 373 LEU A N 1
ATOM 2872 C CA . LEU A 1 373 ? 9.912 -18.486 -18.105 1.00 94.44 373 LEU A CA 1
ATOM 2873 C C . LEU A 1 373 ? 9.157 -19.607 -18.825 1.00 94.44 373 LEU A C 1
ATOM 2875 O O . LEU A 1 373 ? 9.343 -19.824 -20.020 1.00 94.44 373 LEU A O 1
ATOM 2879 N N . GLU A 1 374 ? 8.259 -20.286 -18.109 1.00 89.38 374 GLU A N 1
ATOM 2880 C CA . GLU A 1 374 ? 7.394 -21.320 -18.702 1.00 89.38 374 GLU A CA 1
ATOM 2881 C C . GLU A 1 374 ? 6.520 -20.767 -19.835 1.00 89.38 374 GLU A C 1
ATOM 2883 O O . GLU A 1 374 ? 6.179 -21.476 -20.782 1.00 89.38 374 GLU A O 1
ATOM 2888 N N . ARG A 1 375 ? 6.149 -19.487 -19.728 1.00 93.31 375 ARG A N 1
ATOM 2889 C CA . ARG A 1 375 ? 5.428 -18.733 -20.750 1.00 93.31 375 ARG A CA 1
ATOM 2890 C C . ARG A 1 375 ? 6.248 -17.498 -21.111 1.00 93.31 375 ARG A C 1
ATOM 2892 O O . ARG A 1 375 ? 6.527 -16.707 -20.209 1.00 93.31 375 ARG A O 1
ATOM 2899 N N . PRO A 1 376 ? 6.602 -17.308 -22.394 1.00 95.75 376 PRO A N 1
ATOM 2900 C CA . PRO A 1 376 ? 7.268 -16.093 -22.836 1.00 95.75 376 PRO A CA 1
ATOM 2901 C C . PRO A 1 376 ? 6.431 -14.862 -22.483 1.00 95.75 376 PRO A C 1
ATOM 2903 O O . PRO A 1 376 ? 5.229 -14.832 -22.758 1.00 95.75 376 PRO A O 1
ATOM 2906 N N . LEU A 1 377 ? 7.062 -13.851 -21.889 1.00 97.12 377 LEU A N 1
ATOM 2907 C CA . LEU A 1 377 ? 6.419 -12.570 -21.613 1.00 97.12 377 LEU A CA 1
ATOM 2908 C C . LEU A 1 377 ? 6.659 -11.597 -22.772 1.00 97.12 377 LEU A C 1
ATOM 2910 O O . LEU A 1 377 ? 7.816 -11.267 -23.042 1.00 97.12 377 LEU A O 1
ATOM 2914 N N . PRO A 1 378 ? 5.600 -11.073 -23.414 1.00 97.12 378 PRO A N 1
ATOM 2915 C CA . PRO A 1 378 ? 5.715 -9.952 -24.333 1.00 97.12 378 PRO A CA 1
ATOM 2916 C C . PRO A 1 378 ? 6.401 -8.755 -23.665 1.00 97.12 378 PRO A C 1
ATOM 2918 O O . PRO A 1 378 ? 5.963 -8.267 -22.617 1.00 97.12 378 PRO A O 1
ATOM 2921 N N . ILE A 1 379 ? 7.475 -8.269 -24.283 1.00 98.50 379 ILE A N 1
ATOM 2922 C CA . ILE A 1 379 ? 8.195 -7.079 -23.829 1.00 98.50 379 ILE A CA 1
ATOM 2923 C C . ILE A 1 379 ? 7.604 -5.867 -24.536 1.00 98.50 379 ILE A C 1
ATOM 2925 O O . ILE A 1 379 ? 7.723 -5.730 -25.750 1.00 98.50 379 ILE A O 1
ATOM 2929 N N . ILE A 1 380 ? 6.980 -4.987 -23.761 1.00 98.44 380 ILE A N 1
ATOM 2930 C CA . ILE A 1 380 ? 6.275 -3.804 -24.279 1.00 98.44 380 ILE A CA 1
ATOM 2931 C C . ILE A 1 380 ? 7.107 -2.527 -24.168 1.00 98.44 380 ILE A C 1
ATOM 2933 O O . ILE A 1 380 ? 6.812 -1.539 -24.836 1.00 98.44 380 ILE A O 1
ATOM 2937 N N . ALA A 1 381 ? 8.165 -2.541 -23.350 1.00 98.75 381 ALA A N 1
ATOM 2938 C CA . ALA A 1 381 ? 9.105 -1.432 -23.281 1.00 98.75 381 ALA A CA 1
ATOM 2939 C C . ALA A 1 381 ? 10.524 -1.863 -22.883 1.00 98.75 381 ALA A C 1
ATOM 2941 O O . ALA A 1 381 ? 10.712 -2.730 -22.022 1.00 98.75 381 ALA A O 1
ATOM 2942 N N . ILE A 1 382 ? 11.520 -1.198 -23.474 1.00 98.69 382 ILE A N 1
ATOM 2943 C CA . ILE A 1 382 ? 12.945 -1.318 -23.140 1.00 98.69 382 ILE A CA 1
ATOM 2944 C C . ILE A 1 382 ? 13.491 0.084 -22.876 1.00 98.69 382 ILE A C 1
ATOM 2946 O O . ILE A 1 382 ? 13.646 0.896 -23.788 1.00 98.69 382 ILE A O 1
ATOM 2950 N N . ILE A 1 383 ? 13.791 0.370 -21.614 1.00 98.75 383 ILE A N 1
ATOM 2951 C CA . ILE A 1 383 ? 14.133 1.710 -21.144 1.00 98.75 383 ILE A CA 1
ATOM 2952 C C . ILE A 1 383 ? 15.525 1.686 -20.517 1.00 98.75 383 ILE A C 1
ATOM 2954 O O . ILE A 1 383 ? 15.778 0.996 -19.529 1.00 98.75 383 ILE A O 1
ATOM 2958 N N . TYR A 1 384 ? 16.435 2.484 -21.064 1.00 98.44 384 TYR A N 1
ATOM 2959 C CA . TYR A 1 384 ? 17.762 2.674 -20.497 1.00 98.44 384 TYR A CA 1
ATOM 2960 C C . TYR A 1 384 ? 17.709 3.673 -19.335 1.00 98.44 384 TYR A C 1
ATOM 2962 O O . TYR A 1 384 ? 17.316 4.827 -19.497 1.00 98.44 384 TYR A O 1
ATOM 2970 N N . SER A 1 385 ? 18.115 3.233 -18.149 1.00 97.25 385 SER A N 1
ATOM 2971 C CA . SER A 1 385 ? 18.319 4.076 -16.973 1.00 97.25 385 SER A CA 1
ATOM 2972 C C . SER A 1 385 ? 19.674 4.778 -17.083 1.00 97.25 385 SER A C 1
ATOM 2974 O O . SER A 1 385 ? 20.689 4.258 -16.612 1.00 97.25 385 SER A O 1
ATOM 2976 N N . ASP A 1 386 ? 19.686 5.975 -17.662 1.00 96.12 386 ASP A N 1
ATOM 2977 C CA . ASP A 1 386 ? 20.892 6.786 -17.821 1.00 96.12 386 ASP A CA 1
ATOM 2978 C C . ASP A 1 386 ? 21.089 7.715 -16.617 1.00 96.12 386 ASP A C 1
ATOM 2980 O O . ASP A 1 386 ? 20.559 8.824 -16.552 1.00 96.12 386 ASP A O 1
ATOM 2984 N N . TYR A 1 387 ? 21.870 7.268 -15.637 1.00 93.25 387 TYR A N 1
ATOM 2985 C CA . TYR A 1 387 ? 22.112 8.055 -14.428 1.00 93.25 387 TYR A CA 1
ATOM 2986 C C . TYR A 1 387 ? 22.895 9.355 -14.694 1.00 93.25 387 TYR A C 1
ATOM 2988 O O . TYR A 1 387 ? 22.719 10.323 -13.964 1.00 93.25 387 TYR A O 1
ATOM 2996 N N . ALA A 1 388 ? 23.733 9.408 -15.735 1.00 94.44 388 ALA A N 1
ATOM 2997 C CA . ALA A 1 388 ? 24.489 10.612 -16.099 1.00 94.44 388 ALA A CA 1
ATOM 2998 C C . ALA A 1 388 ? 23.733 11.519 -17.090 1.00 94.44 388 ALA A C 1
ATOM 3000 O O . ALA A 1 388 ? 24.165 12.645 -17.364 1.00 94.44 388 ALA A O 1
ATOM 3001 N N . GLY A 1 389 ? 22.617 11.027 -17.628 1.00 93.31 389 GLY A N 1
ATOM 3002 C CA . GLY A 1 389 ? 21.748 11.748 -18.540 1.00 93.31 389 GLY A CA 1
ATOM 3003 C C . GLY A 1 389 ? 21.145 13.004 -17.913 1.00 93.31 389 GLY A C 1
ATOM 3004 O O . GLY A 1 389 ? 21.021 13.138 -16.695 1.00 93.31 389 GLY A O 1
ATOM 3005 N N . LYS A 1 390 ? 20.732 13.935 -18.774 1.00 95.06 390 LYS A N 1
ATOM 3006 C CA . LYS A 1 390 ? 20.117 15.214 -18.372 1.00 95.06 390 LYS A CA 1
ATOM 3007 C C . LYS A 1 390 ? 18.655 15.345 -18.785 1.00 95.06 390 LYS A C 1
ATOM 3009 O O . LYS A 1 390 ? 17.969 16.245 -18.318 1.00 95.06 390 LYS A O 1
ATOM 3014 N N . GLU A 1 391 ? 18.206 14.474 -19.677 1.00 96.56 391 GLU A N 1
ATOM 3015 C CA . GLU A 1 391 ? 16.868 14.487 -20.248 1.00 96.56 391 GLU A CA 1
ATOM 3016 C C . GLU A 1 391 ? 16.437 13.064 -20.602 1.00 96.56 391 GLU A C 1
ATOM 3018 O O . GLU A 1 391 ? 17.268 12.190 -20.871 1.00 96.56 391 GLU A O 1
ATOM 3023 N N . ASP A 1 392 ? 15.128 12.844 -20.611 1.00 97.69 392 ASP A N 1
ATOM 3024 C CA . ASP A 1 392 ? 14.552 11.622 -21.159 1.00 97.69 392 ASP A CA 1
ATOM 3025 C C . ASP A 1 392 ? 14.599 11.668 -22.684 1.00 97.69 392 ASP A C 1
ATOM 3027 O O . ASP A 1 392 ? 14.453 12.731 -23.288 1.00 97.69 392 ASP A O 1
ATOM 3031 N N . LYS A 1 393 ? 14.737 10.502 -23.311 1.00 97.81 393 LYS A N 1
ATOM 3032 C CA . LYS A 1 393 ? 14.677 10.364 -24.767 1.00 97.81 393 LYS A CA 1
ATOM 3033 C C . LYS A 1 393 ? 13.726 9.241 -25.113 1.00 97.81 393 LYS A C 1
ATOM 3035 O O . LYS A 1 393 ? 13.881 8.142 -24.596 1.00 97.81 393 LYS A O 1
ATOM 3040 N N . ILE A 1 394 ? 12.772 9.510 -25.992 1.00 98.31 394 ILE A N 1
ATOM 3041 C CA . ILE A 1 394 ? 11.919 8.490 -26.605 1.00 98.31 394 ILE A CA 1
ATOM 3042 C C . ILE A 1 394 ? 12.466 8.266 -28.014 1.00 98.31 394 ILE A C 1
ATOM 3044 O O . ILE A 1 394 ? 12.665 9.225 -28.757 1.00 98.31 394 ILE A O 1
ATOM 3048 N N . ILE A 1 395 ? 12.781 7.015 -28.343 1.00 97.81 395 ILE A N 1
ATOM 3049 C CA . ILE A 1 395 ? 13.344 6.618 -29.639 1.00 97.81 395 ILE A CA 1
ATOM 3050 C C . ILE A 1 395 ? 12.243 6.009 -30.508 1.00 97.81 395 ILE A C 1
ATOM 3052 O O . ILE A 1 395 ? 12.090 6.395 -31.664 1.00 97.81 395 ILE A O 1
ATOM 3056 N N . THR A 1 396 ? 11.460 5.089 -29.945 1.00 97.31 396 THR A N 1
ATOM 3057 C CA . THR A 1 396 ? 10.283 4.492 -30.590 1.00 97.31 396 THR A CA 1
ATOM 3058 C C . THR A 1 396 ? 9.144 4.395 -29.590 1.00 97.31 396 THR A C 1
ATOM 3060 O O . THR A 1 396 ? 9.396 4.120 -28.421 1.00 97.31 396 THR A O 1
ATOM 3063 N N . GLU A 1 397 ? 7.907 4.586 -30.040 1.00 94.81 397 GLU A N 1
ATOM 3064 C CA . GLU A 1 397 ? 6.702 4.339 -29.229 1.00 94.81 397 GLU A CA 1
ATOM 3065 C C . GLU A 1 397 ? 6.041 3.001 -29.590 1.00 94.81 397 GLU A C 1
ATOM 3067 O O . GLU A 1 397 ? 5.540 2.311 -28.712 1.00 94.81 397 GLU A O 1
ATOM 3072 N N . GLU A 1 398 ? 6.131 2.590 -30.859 1.00 91.00 398 GLU A N 1
ATOM 3073 C CA . GLU A 1 398 ? 5.532 1.368 -31.405 1.00 91.00 398 GLU A CA 1
ATOM 3074 C C . GLU A 1 398 ? 6.555 0.598 -32.266 1.00 91.00 398 GLU A C 1
ATOM 3076 O O . GLU A 1 398 ? 7.404 1.229 -32.909 1.00 91.00 398 GLU A O 1
ATOM 3081 N N . PRO A 1 399 ? 6.502 -0.751 -32.323 1.00 92.25 399 PRO A N 1
ATOM 3082 C CA . PRO A 1 399 ? 5.623 -1.651 -31.556 1.00 92.25 399 PRO A CA 1
ATOM 3083 C C . PRO A 1 399 ? 6.083 -1.881 -30.103 1.00 92.25 399 PRO A C 1
ATOM 3085 O O . PRO A 1 399 ? 5.420 -2.565 -29.330 1.00 92.25 399 PRO A O 1
ATOM 3088 N N . VAL A 1 400 ? 7.262 -1.366 -29.748 1.00 97.25 400 VAL A N 1
ATOM 3089 C CA . VAL A 1 400 ? 7.849 -1.439 -28.407 1.00 97.25 400 VAL A CA 1
ATOM 3090 C C . VAL A 1 400 ? 8.325 -0.039 -28.045 1.00 97.25 400 VAL A C 1
ATOM 3092 O O . VAL A 1 400 ? 9.059 0.588 -28.819 1.00 97.25 400 VAL A O 1
ATOM 3095 N N . LEU A 1 401 ? 7.948 0.435 -26.857 1.00 98.62 401 LEU A N 1
ATOM 3096 C CA . LEU A 1 401 ? 8.416 1.716 -26.341 1.00 98.62 401 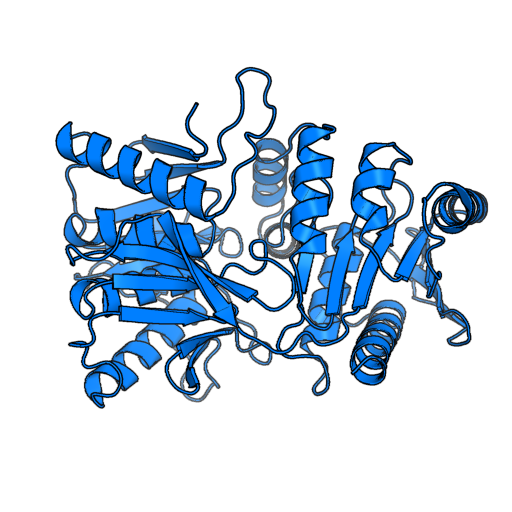LEU A CA 1
ATOM 3097 C C . LEU A 1 401 ? 9.903 1.606 -25.983 1.00 98.62 401 LEU A C 1
ATOM 3099 O O . LEU A 1 401 ? 10.283 0.845 -25.090 1.00 98.62 401 LEU A O 1
ATOM 3103 N N . THR A 1 402 ? 10.761 2.366 -26.661 1.00 98.62 402 THR A N 1
ATOM 3104 C CA . THR A 1 402 ? 12.203 2.372 -26.393 1.00 98.62 402 THR A CA 1
ATOM 3105 C C . THR A 1 402 ? 12.746 3.767 -26.165 1.00 98.62 402 THR A C 1
ATOM 3107 O O . THR A 1 402 ? 12.251 4.761 -26.701 1.00 98.62 402 THR A O 1
ATOM 3110 N N . GLY A 1 403 ? 13.800 3.849 -25.359 1.00 98.19 403 GLY A N 1
ATOM 3111 C CA . GLY A 1 403 ? 14.478 5.106 -25.094 1.00 98.19 403 GLY A CA 1
ATOM 3112 C C . GLY A 1 403 ? 15.245 5.095 -23.785 1.00 98.19 403 GLY A C 1
ATOM 3113 O O . GLY A 1 403 ? 15.653 4.039 -23.305 1.00 98.19 403 GLY A O 1
ATOM 3114 N N . SER A 1 404 ? 15.437 6.271 -23.199 1.00 98.06 404 SER A N 1
ATOM 3115 C CA . SER A 1 404 ? 16.121 6.439 -21.924 1.00 98.06 404 SER A CA 1
ATOM 3116 C C . SER A 1 404 ? 15.342 7.324 -20.962 1.00 98.06 404 SER A C 1
ATOM 3118 O O . SER A 1 404 ? 14.689 8.293 -21.351 1.00 98.06 404 SER A O 1
ATOM 3120 N N . VAL A 1 405 ? 15.470 7.005 -19.680 1.00 97.94 405 VAL A N 1
ATOM 3121 C CA . VAL A 1 405 ? 15.054 7.850 -18.565 1.00 97.94 405 VAL A CA 1
ATOM 3122 C C . VAL A 1 405 ? 16.305 8.298 -17.826 1.00 97.94 405 VAL A C 1
ATOM 3124 O O . VAL A 1 405 ? 17.159 7.476 -17.481 1.00 97.94 405 VAL A O 1
ATOM 3127 N N . HIS A 1 406 ? 16.442 9.601 -17.610 1.00 96.50 406 HIS A N 1
ATOM 3128 C CA . HIS A 1 406 ? 17.648 10.132 -16.981 1.00 96.50 406 HIS A CA 1
ATOM 3129 C C . HIS A 1 406 ? 17.574 10.081 -15.452 1.00 96.50 406 HIS A C 1
ATOM 3131 O O . HIS A 1 406 ? 16.492 10.165 -14.888 1.00 96.50 406 HIS A O 1
ATOM 3137 N N . TYR A 1 407 ? 18.710 9.984 -14.765 1.00 95.12 407 TYR A N 1
ATOM 3138 C CA . TYR A 1 407 ? 18.890 10.329 -13.346 1.00 95.12 407 TYR A CA 1
ATOM 3139 C C . TYR A 1 407 ? 17.743 9.910 -12.397 1.00 95.12 407 TYR A C 1
ATOM 3141 O O . TYR A 1 407 ? 16.999 10.736 -11.861 1.00 95.12 407 TYR A O 1
ATOM 3149 N N . LEU A 1 408 ? 17.539 8.603 -12.222 1.00 94.38 408 LEU A N 1
ATOM 3150 C CA . LEU A 1 408 ? 16.556 8.058 -11.277 1.00 94.38 408 LEU A CA 1
ATOM 3151 C C . LEU A 1 408 ? 17.134 8.001 -9.855 1.00 94.38 408 LEU A C 1
ATOM 3153 O O . LEU A 1 408 ? 17.622 6.958 -9.417 1.00 94.38 408 LEU A O 1
ATOM 3157 N N . GLU A 1 409 ? 17.057 9.121 -9.141 1.00 91.12 409 GLU A N 1
ATOM 3158 C CA . GLU A 1 409 ? 17.554 9.263 -7.768 1.00 91.12 409 GLU A CA 1
ATOM 3159 C C . GLU A 1 409 ? 16.439 9.086 -6.724 1.00 91.12 409 GLU A C 1
ATOM 3161 O O . GLU A 1 409 ? 15.286 9.480 -6.942 1.00 91.12 409 GLU A O 1
ATOM 3166 N N . ARG A 1 410 ? 16.768 8.498 -5.565 1.00 86.62 410 ARG A N 1
ATOM 3167 C CA . ARG A 1 410 ? 15.788 8.342 -4.479 1.00 86.62 410 ARG A CA 1
ATOM 3168 C C . ARG A 1 410 ? 15.376 9.712 -3.946 1.00 86.62 410 ARG A C 1
ATOM 3170 O O . ARG A 1 410 ? 16.167 10.643 -3.883 1.00 86.62 410 ARG A O 1
ATOM 3177 N N . GLY A 1 411 ? 14.107 9.834 -3.568 1.00 83.00 411 GLY A N 1
ATOM 3178 C CA . GLY A 1 411 ? 13.562 11.107 -3.102 1.00 83.00 411 GLY A CA 1
ATOM 3179 C C . GLY A 1 411 ? 13.235 12.103 -4.224 1.00 83.00 411 GLY A C 1
ATOM 3180 O O . GLY A 1 411 ? 12.852 13.227 -3.927 1.00 83.00 411 GLY A O 1
ATOM 3181 N N . GLN A 1 412 ? 13.334 11.731 -5.506 1.00 87.44 412 GLN A N 1
ATOM 3182 C CA . GLN A 1 412 ? 12.862 12.583 -6.602 1.00 87.44 412 GLN A CA 1
ATOM 3183 C C . GLN A 1 412 ? 11.449 12.220 -7.058 1.00 87.44 412 GLN A C 1
ATOM 3185 O O . GLN A 1 412 ? 11.092 11.050 -7.193 1.00 87.44 412 GLN A O 1
ATOM 3190 N N . ASN A 1 413 ? 10.652 13.241 -7.381 1.00 89.19 413 ASN A N 1
ATOM 3191 C CA . ASN A 1 413 ? 9.390 13.047 -8.083 1.00 89.19 413 ASN A CA 1
ATOM 3192 C C . ASN A 1 413 ? 9.633 13.007 -9.594 1.00 89.19 413 ASN A C 1
ATOM 3194 O O . ASN A 1 413 ? 9.882 14.035 -10.223 1.00 89.19 413 ASN A O 1
ATOM 3198 N N . VAL A 1 414 ? 9.501 11.817 -10.177 1.00 94.56 414 VAL A N 1
ATOM 3199 C CA . VAL A 1 414 ? 9.736 11.585 -11.609 1.00 94.56 414 VAL A CA 1
ATOM 3200 C C . VAL A 1 414 ? 8.441 11.440 -12.420 1.00 94.56 414 VAL A C 1
ATOM 3202 O O . VAL A 1 414 ? 8.488 11.223 -13.625 1.00 94.56 414 VAL A O 1
ATOM 3205 N N . SER A 1 415 ? 7.270 11.622 -11.796 1.00 94.56 415 SER A N 1
ATOM 3206 C CA . SER A 1 415 ? 5.953 11.375 -12.422 1.00 94.56 415 SER A CA 1
ATOM 3207 C C . SER A 1 415 ? 5.640 12.241 -13.642 1.00 94.56 415 SER A C 1
ATOM 3209 O O . SER A 1 415 ? 4.800 11.885 -14.461 1.00 94.56 415 SER A O 1
ATOM 3211 N N . ASN A 1 416 ? 6.300 13.392 -13.773 1.00 95.50 416 ASN A N 1
ATOM 3212 C CA . ASN A 1 416 ? 6.065 14.310 -14.882 1.00 95.50 416 ASN A CA 1
ATOM 3213 C C . ASN A 1 416 ? 7.019 14.091 -16.068 1.00 95.50 416 ASN A C 1
ATOM 3215 O O . ASN A 1 416 ? 6.909 14.822 -17.054 1.00 95.50 416 ASN A O 1
ATOM 3219 N N . ARG A 1 417 ? 7.955 13.139 -15.971 1.00 96.62 417 ARG A N 1
ATOM 3220 C CA . ARG A 1 417 ? 8.994 12.939 -16.982 1.00 96.62 417 ARG A CA 1
ATOM 3221 C C . ARG A 1 417 ? 8.431 12.332 -18.281 1.00 96.62 417 ARG A C 1
ATOM 3223 O O . ARG A 1 417 ? 7.524 11.501 -18.191 1.00 96.62 417 ARG A O 1
ATOM 3230 N N . PRO A 1 418 ? 8.946 12.718 -19.468 1.00 97.94 418 PRO A N 1
ATOM 3231 C CA . PRO A 1 418 ? 8.425 12.248 -20.753 1.00 97.94 418 PRO A CA 1
ATOM 3232 C C . PRO A 1 418 ? 8.329 10.723 -20.872 1.00 97.94 418 PRO A C 1
ATOM 3234 O O . PRO A 1 418 ? 7.262 10.220 -21.210 1.00 97.94 418 PRO A O 1
ATOM 3237 N N . MET A 1 419 ? 9.386 9.982 -20.515 1.00 98.50 419 MET A N 1
ATOM 3238 C CA . MET A 1 419 ? 9.389 8.518 -20.621 1.00 98.50 419 MET A CA 1
ATOM 3239 C C . MET A 1 419 ? 8.385 7.872 -19.654 1.00 98.50 419 MET A C 1
ATOM 3241 O O . MET A 1 419 ? 7.705 6.909 -19.999 1.00 98.50 419 MET A O 1
ATOM 3245 N N . ILE A 1 420 ? 8.244 8.432 -18.447 1.00 98.38 420 ILE A N 1
ATOM 3246 C CA . ILE A 1 420 ? 7.282 7.954 -17.443 1.00 98.38 420 ILE A CA 1
ATOM 3247 C C . ILE A 1 420 ? 5.842 8.141 -17.934 1.00 98.38 420 ILE A C 1
ATOM 3249 O O . ILE A 1 420 ? 5.024 7.238 -17.779 1.00 98.38 420 ILE A O 1
ATOM 3253 N N . LYS A 1 421 ? 5.533 9.293 -18.541 1.00 98.19 421 LYS A N 1
ATOM 3254 C CA . LYS A 1 421 ? 4.205 9.573 -19.106 1.00 98.19 421 LYS A CA 1
ATOM 3255 C C . LYS A 1 421 ? 3.890 8.684 -20.306 1.00 98.19 421 LYS A C 1
ATOM 3257 O O . LYS A 1 421 ? 2.796 8.137 -20.357 1.00 98.19 421 LYS A O 1
ATOM 3262 N N . ALA A 1 422 ? 4.844 8.513 -21.222 1.00 98.44 422 ALA A N 1
ATOM 3263 C CA . ALA A 1 422 ? 4.675 7.648 -22.388 1.00 98.44 422 ALA A CA 1
ATOM 3264 C C . ALA A 1 422 ? 4.363 6.205 -21.968 1.00 98.44 422 ALA A C 1
ATOM 3266 O O . ALA A 1 422 ? 3.403 5.607 -22.448 1.00 98.44 422 ALA A O 1
ATOM 3267 N N . LEU A 1 423 ? 5.107 5.672 -20.991 1.00 98.62 423 LEU A N 1
ATOM 3268 C CA . LEU A 1 423 ? 4.814 4.346 -20.459 1.00 98.62 423 LEU A CA 1
ATOM 3269 C C . LEU A 1 423 ? 3.464 4.301 -19.726 1.00 98.62 423 LEU A C 1
ATOM 3271 O O . LEU A 1 423 ? 2.731 3.334 -19.892 1.00 98.62 423 LEU A O 1
ATOM 3275 N N . ALA A 1 424 ? 3.113 5.318 -18.932 1.00 98.31 424 ALA A N 1
ATOM 3276 C CA . ALA A 1 424 ? 1.821 5.366 -18.241 1.00 98.31 424 ALA A CA 1
ATOM 3277 C C . ALA A 1 424 ? 0.640 5.250 -19.221 1.00 98.31 424 ALA A C 1
ATOM 3279 O O . ALA A 1 424 ? -0.259 4.442 -18.991 1.00 98.31 424 ALA A O 1
ATOM 3280 N N . GLU A 1 425 ? 0.676 6.005 -20.321 1.00 97.88 425 GLU A N 1
ATOM 3281 C CA . GLU A 1 425 ? -0.346 5.955 -21.373 1.00 97.88 425 GLU A CA 1
ATOM 3282 C C . GLU A 1 425 ? -0.394 4.594 -22.073 1.00 97.88 425 GLU A C 1
ATOM 3284 O O . GLU A 1 425 ? -1.480 4.046 -22.271 1.00 97.88 425 GLU A O 1
ATOM 3289 N N . LEU A 1 426 ? 0.770 4.006 -22.378 1.00 98.06 426 LEU A N 1
ATOM 3290 C CA . LEU A 1 426 ? 0.858 2.660 -22.949 1.00 98.06 426 LEU A CA 1
ATOM 3291 C C . LEU A 1 426 ? 0.188 1.622 -22.035 1.00 98.06 426 LEU A C 1
ATOM 3293 O O . LEU A 1 426 ? -0.630 0.827 -22.495 1.00 98.06 426 LEU A O 1
ATOM 3297 N N . LEU A 1 427 ? 0.495 1.641 -20.732 1.00 98.00 427 LEU A N 1
ATOM 3298 C CA . LEU A 1 427 ? -0.053 0.665 -19.784 1.00 98.00 427 LEU A CA 1
ATOM 3299 C C . LEU A 1 427 ? -1.563 0.826 -19.580 1.00 98.00 427 LEU A C 1
ATOM 3301 O O . LEU A 1 427 ? -2.277 -0.173 -19.482 1.00 98.00 427 LEU A O 1
ATOM 3305 N N . VAL A 1 428 ? -2.056 2.065 -19.517 1.00 97.19 428 VAL A N 1
ATOM 3306 C CA . VAL A 1 428 ? -3.495 2.335 -19.400 1.00 97.19 428 VAL A CA 1
ATOM 3307 C C . VAL A 1 428 ? -4.230 1.912 -20.669 1.00 97.19 428 VAL A C 1
ATOM 3309 O O . VAL A 1 428 ? -5.251 1.233 -20.576 1.00 97.19 428 VAL A O 1
ATOM 3312 N N . SER A 1 429 ? -3.691 2.233 -21.846 1.00 95.88 429 SER A N 1
ATOM 3313 C CA . SER A 1 429 ? -4.273 1.827 -23.131 1.00 95.88 429 SER A CA 1
ATOM 3314 C C . SER A 1 429 ? -4.345 0.305 -23.258 1.00 95.88 429 SER A C 1
ATOM 3316 O O . SER A 1 429 ? -5.375 -0.236 -23.654 1.00 95.88 429 SER A O 1
ATOM 3318 N N . LEU A 1 430 ? -3.288 -0.400 -22.843 1.00 95.19 430 LEU A N 1
ATOM 3319 C CA . LEU A 1 430 ? -3.252 -1.861 -22.810 1.00 95.19 430 LEU A CA 1
ATOM 3320 C C . LEU A 1 430 ? -4.348 -2.438 -21.901 1.00 95.19 430 LEU A C 1
ATOM 3322 O O . LEU A 1 430 ? -5.046 -3.368 -22.293 1.00 95.19 430 LEU A O 1
ATOM 3326 N N . ALA A 1 431 ? -4.543 -1.860 -20.713 1.00 94.44 431 ALA A N 1
ATOM 3327 C CA . ALA A 1 431 ? -5.583 -2.294 -19.782 1.00 94.44 431 ALA A CA 1
ATOM 3328 C C . ALA A 1 431 ? -7.006 -2.039 -20.303 1.00 94.44 431 ALA A C 1
ATOM 3330 O O . ALA A 1 431 ? -7.888 -2.865 -20.077 1.00 94.44 431 ALA A O 1
ATOM 3331 N N . ILE A 1 432 ? -7.231 -0.926 -21.008 1.00 92.81 432 ILE A N 1
ATOM 3332 C CA . ILE A 1 432 ? -8.527 -0.608 -21.625 1.00 92.81 432 ILE A CA 1
ATOM 3333 C C . ILE A 1 432 ? -8.825 -1.572 -22.776 1.00 92.81 432 ILE A C 1
ATOM 3335 O O . ILE A 1 432 ? -9.921 -2.110 -22.833 1.00 92.81 432 ILE A O 1
ATOM 3339 N N . ASN A 1 433 ? -7.850 -1.827 -23.651 1.00 90.06 433 ASN A N 1
ATOM 3340 C CA . ASN A 1 433 ? -8.028 -2.674 -24.835 1.00 90.06 433 ASN A CA 1
ATOM 3341 C C . ASN A 1 433 ? -8.189 -4.170 -24.509 1.00 90.06 433 ASN A C 1
ATOM 3343 O O . ASN A 1 433 ? -8.607 -4.941 -25.370 1.00 90.06 433 ASN A O 1
ATOM 3347 N N . CYS A 1 434 ? -7.820 -4.599 -23.298 1.00 82.94 434 CYS A N 1
ATOM 3348 C CA . CYS A 1 434 ? -8.042 -5.967 -22.836 1.00 82.94 434 CYS A CA 1
ATOM 3349 C C . CYS A 1 434 ? -9.456 -6.213 -22.288 1.00 82.94 434 CYS A C 1
ATOM 3351 O O . CYS A 1 434 ? -9.817 -7.380 -22.143 1.00 82.94 434 CYS A O 1
ATOM 3353 N N . ARG A 1 435 ? -10.217 -5.166 -21.952 1.00 68.94 435 ARG A N 1
ATOM 3354 C CA . ARG A 1 435 ? -11.620 -5.275 -21.522 1.00 68.94 435 ARG A CA 1
ATOM 3355 C C . ARG A 1 435 ? -12.536 -5.367 -22.735 1.00 68.94 435 ARG A C 1
ATOM 3357 O O . ARG A 1 435 ? -13.513 -6.142 -22.645 1.00 68.94 435 ARG A O 1
#

Nearest PDB structures (foldseek):
  2qm8-assembly1_A  TM=4.783E-01  e=1.439E-01  Methylorubrum extorquens AM1
  3pg5-assembly6_B  TM=4.933E-01  e=3.028E-01  Corynebacterium diphtheriae
  2qm7-assembly1_A  TM=4.624E-01  e=3.028E-01  Methylorubrum extorquens AM1
  6qu3-assembly1_B  TM=2.322E-01  e=2.821E+00  Trypanosoma brucei brucei

Solvent-accessible surface area (backbone atoms only — not comparable to full-atom values): 22633 Å² total; per-residue (Å²): 132,67,39,44,42,78,47,77,57,89,58,32,40,39,36,34,71,21,55,47,98,90,49,41,70,49,87,65,54,73,33,55,35,33,33,42,43,52,52,52,52,51,52,33,39,77,71,55,73,53,77,53,48,67,60,36,36,38,43,70,63,73,52,53,58,38,27,25,29,56,27,55,78,46,49,88,45,30,39,21,36,24,40,60,34,67,71,71,53,19,24,27,20,40,42,57,80,43,85,93,48,45,66,12,18,33,30,34,71,86,78,60,51,76,44,81,61,78,81,70,85,94,60,79,57,34,27,46,69,49,76,56,92,84,31,40,34,29,34,62,31,67,90,41,94,66,59,67,33,55,28,24,43,33,39,50,54,43,52,49,52,34,38,76,71,52,80,57,66,46,81,44,68,62,44,42,36,40,71,59,60,49,51,56,40,29,27,33,50,24,55,73,44,49,87,36,27,28,23,36,27,31,56,40,63,56,44,47,55,96,39,37,50,25,26,27,25,35,39,65,76,42,94,87,62,50,58,28,37,73,53,71,42,82,51,83,76,66,62,57,38,28,38,35,42,40,38,52,64,93,43,27,60,68,42,50,50,53,13,28,52,57,27,34,58,67,42,91,81,40,64,92,54,56,43,75,52,75,64,40,46,71,23,66,53,97,57,37,59,58,10,28,54,77,38,46,67,61,31,54,53,49,22,64,69,57,36,42,64,86,41,67,66,54,21,50,52,48,20,49,29,53,58,34,43,66,39,39,35,32,42,33,38,52,56,40,59,97,46,72,43,49,46,51,36,54,63,52,43,59,31,33,32,39,34,18,79,48,74,67,49,44,54,53,50,48,46,42,35,53,66,70,29,98,61,60,39,54,65,52,31,45,34,32,37,34,64,88,45,90,58,57,43,81,75,36,73,70,95,38,30,29,36,28,40,33,50,61,48,85,42,57,88,45,30,84,36,67,52,36,40,55,49,27,52,52,54,41,50,53,31,59,76,54,100

Mean predicted aligned error: 4.51 Å

Organism: NCBI:txid1173022

Radius of gyration: 21.86 Å; Cα contacts (8 Å, |Δi|>4): 950; chains: 1; bounding box: 54×47×64 Å